Protein AF-A0A7X7L8V8-F1 (afdb_monomer_lite)

Sequence (758 aa):
MNVRTVVTITALCLAAGAHAGIYHVAPDGSDDGDGSLSNPFATPGAAYSAAGSNGGHAVVQLLPGVYAQPGGLVIGNPDILIRGSGPEQTFIQGDVIAVDDASLADLDIGGTLSNAACVLLDNVRLSGGFTGAGLLIGQWRDSADAVSVRGLEPPVDGRDAASMAWVTNHVAANALALAGGALSGDLSLAGDPTAAMHAATKGYVDAATNAIAVAGLMKTGGAMTSGYLVLANAPTSGVHAATKGYVDQAVMSQYDAVVGWNYPSLKAAIQAGCTNIIIRPGNYYEDWNTQLYINRPMRIQGSGKQATRVSVRTVGFSQSSGVIINQLNNGYFEVCDLTLTITNACGNSMRGFFEVNAPALLRFTSFAGSCFAANNELWFIKTVDADLPSISVVCDDIDFTMRTASRAGFMVLQNTRPSIYFRNSRVVIDKMGSGQGTDGSLLCCSVKNSDDGYIFADNLVFVVSNHLADYEFAIQVANAGNGRLKSLILNNSIVDLSLANPCSKGVLIQTDVDYINVNNSFIKAATGVVFGVCNGLGYHIPRVVVDGVAFEGGGALDFGGYPRTGCFATVNNCLFGGAITNVGCKMNVSVGADRASVYSAVTNVGSQYFISSSGGAMATGQLVLAQNPTESMQAATKEYVDNATNSVAASYVRREGDVMTGALIVPEVCVSNNWIVGNGNSRQVIAIVNEAAGSVTWTTGVVKTVSHNLAIPNAEYVILITPTANPGGAFWVSGKTPDSFTVSCATPFSFDYLIMKR

pLDDT: mean 76.4, std 16.23, range [29.09, 98.0]

Secondary structure (DSSP, 8-state):
--TTSSTTTSS-SSS-SS---EEEE-TT--TTS-SBTTB-BSSHHHHHHHHHHTTS-EEEEEPSEEEE-TT-EEE--TTEEEE-SSTTTEEEES-EEESSSEEEES-EESS-EEESS-EEEES-EE-SPP-S----------SS-------PPPP-STTSPPPHHHHHHHHHTT---TT--PPPS----SS---STTSPPPHHHHHHHHHHHHHHS--TT-----S-----SS--SSTTSPPPHHHHHHHHHTT-SEEETTTBS-HHHHHHTT-SEEEE-SEEEEEEE-S-EEE-S-EEEE-S-TTTEEEEEEE-S--TT--SEEE--TTEEEEEES-EEEEEE-SSS-EEEEEEE-S-EEEEEEEEEEEEE-SSS-EEEEEE-SS-EEEEEEEEEEEEEEEE-SS-EEEEEEEEEEEEEEEEEEEEEEE-TT--S---EEEEEEEE-S-S--EEEEEEEEEEEES-SS--EEEEEEEESSS-EEEEEEEES-EEE--TT-TT-EEEEEESEEEEEEEES-EEESSEEEEE---TTPPB---EEEEESPEEESSEEEE--S-BPTT-EEEEES-EESSEEE-TT---EEEE-SSSTTTTTSEE---SSS---TT-----S-----SS---STTSPPPHHHHHHHHHHHHTTS--TT-----S----------S------SS------------------TT----EEEEE--TT--EEEEEEESS--SS-EEEE---SS--EEEESS---EEEEEEE-

Structure (mmCIF, N/CA/C/O backbone):
data_AF-A0A7X7L8V8-F1
#
_entry.id   AF-A0A7X7L8V8-F1
#
loop_
_atom_site.group_PDB
_atom_site.id
_atom_site.type_symbol
_atom_site.label_atom_id
_atom_site.label_alt_id
_atom_site.label_comp_id
_atom_site.label_asym_id
_atom_site.label_entity_id
_atom_site.label_seq_id
_atom_site.pdbx_PDB_ins_code
_atom_site.Cartn_x
_atom_site.Cartn_y
_atom_site.Cartn_z
_atom_site.occupancy
_atom_site.B_iso_or_equiv
_atom_site.auth_seq_id
_atom_site.auth_comp_id
_atom_site.auth_asym_id
_atom_site.auth_atom_id
_atom_site.pdbx_PDB_model_num
ATOM 1 N N . MET A 1 1 ? 82.126 6.667 -117.501 1.00 33.72 1 MET A N 1
ATOM 2 C CA . MET A 1 1 ? 83.052 6.128 -118.519 1.00 33.72 1 MET A CA 1
ATOM 3 C C . MET A 1 1 ? 82.459 6.366 -119.894 1.00 33.72 1 MET A C 1
ATOM 5 O O . MET A 1 1 ? 81.243 6.348 -120.031 1.00 33.72 1 MET A O 1
ATOM 9 N N . ASN A 1 2 ? 83.313 6.732 -120.843 1.00 29.78 2 ASN A N 1
ATOM 10 C CA . ASN A 1 2 ? 82.995 7.401 -122.101 1.00 29.78 2 ASN A CA 1
ATOM 11 C C . ASN A 1 2 ? 82.030 6.623 -123.017 1.00 29.78 2 ASN A C 1
ATOM 13 O O . ASN A 1 2 ? 82.393 5.605 -123.587 1.00 29.78 2 ASN A O 1
ATOM 17 N N . VAL A 1 3 ? 80.861 7.210 -123.298 1.00 32.25 3 VAL A N 1
ATOM 18 C CA . VAL A 1 3 ? 79.927 6.826 -124.388 1.00 32.25 3 VAL A CA 1
ATOM 19 C C . VAL A 1 3 ? 80.526 7.117 -125.788 1.00 32.25 3 VAL A C 1
ATOM 21 O O . VAL A 1 3 ? 79.864 6.982 -126.810 1.00 32.25 3 VAL A O 1
ATOM 24 N N . ARG A 1 4 ? 81.801 7.525 -125.863 1.00 38.09 4 ARG A N 1
ATOM 25 C CA . ARG A 1 4 ? 82.480 7.929 -127.103 1.00 38.09 4 ARG A CA 1
ATOM 26 C C . ARG A 1 4 ? 83.148 6.790 -127.880 1.00 38.09 4 ARG A C 1
ATOM 28 O O . ARG A 1 4 ? 83.491 7.025 -129.030 1.00 38.09 4 ARG A O 1
ATOM 35 N N . THR A 1 5 ? 83.317 5.596 -127.312 1.00 39.50 5 THR A N 1
ATOM 36 C CA . THR A 1 5 ? 84.133 4.555 -127.970 1.00 39.50 5 THR A CA 1
ATOM 37 C C . THR A 1 5 ? 83.305 3.580 -128.824 1.00 39.50 5 THR A C 1
ATOM 39 O O . THR A 1 5 ? 83.755 3.167 -129.884 1.00 39.50 5 THR A O 1
ATOM 42 N N . VAL A 1 6 ? 82.050 3.283 -128.455 1.00 42.81 6 VAL A N 1
ATOM 43 C CA . VAL A 1 6 ? 81.260 2.206 -129.104 1.00 42.81 6 VAL A CA 1
ATOM 44 C C . VAL A 1 6 ? 80.398 2.689 -130.288 1.00 42.81 6 VAL A C 1
ATOM 46 O O . VAL A 1 6 ? 80.084 1.915 -131.187 1.00 42.81 6 VAL A O 1
ATOM 49 N N . VAL A 1 7 ? 80.066 3.984 -130.368 1.00 40.47 7 VAL A N 1
ATOM 50 C CA . VAL A 1 7 ? 79.292 4.548 -131.501 1.00 40.47 7 VAL A CA 1
ATOM 51 C C . VAL A 1 7 ? 80.143 4.681 -132.781 1.00 40.47 7 VAL A C 1
ATOM 53 O O . VAL A 1 7 ? 79.605 4.838 -133.875 1.00 40.47 7 VAL A O 1
ATOM 56 N N . THR A 1 8 ? 81.468 4.572 -132.680 1.00 43.28 8 THR A N 1
ATOM 57 C CA . THR A 1 8 ? 82.392 5.008 -133.739 1.00 43.28 8 THR A CA 1
ATOM 58 C C . THR A 1 8 ? 82.792 3.901 -134.723 1.00 43.28 8 THR A C 1
ATOM 60 O O . THR A 1 8 ? 83.192 4.215 -135.837 1.00 43.28 8 THR A O 1
ATOM 63 N N . ILE A 1 9 ? 82.635 2.615 -134.385 1.00 46.50 9 ILE A N 1
ATOM 64 C CA . ILE A 1 9 ? 83.118 1.516 -135.251 1.00 46.50 9 ILE A CA 1
ATOM 65 C C . ILE A 1 9 ? 82.018 0.984 -136.194 1.00 46.50 9 ILE A C 1
ATOM 67 O O . ILE A 1 9 ? 82.305 0.608 -137.327 1.00 46.50 9 ILE A O 1
ATOM 71 N N . THR A 1 10 ? 80.737 1.053 -135.806 1.00 44.22 10 THR A N 1
ATOM 72 C CA . THR A 1 10 ? 79.607 0.725 -136.705 1.00 44.22 10 THR A CA 1
ATOM 73 C C . THR A 1 10 ? 79.250 1.889 -137.652 1.00 44.22 10 THR A C 1
ATOM 75 O O . THR A 1 10 ? 78.598 1.673 -138.670 1.00 44.22 10 THR A O 1
ATOM 78 N N . ALA A 1 11 ? 79.748 3.108 -137.384 1.00 40.28 11 ALA A N 1
ATOM 79 C CA . ALA A 1 11 ? 79.788 4.247 -138.316 1.00 40.28 11 ALA A CA 1
ATOM 80 C C . ALA A 1 11 ? 81.034 4.170 -139.224 1.00 40.28 11 ALA A C 1
ATOM 82 O O . ALA A 1 11 ? 81.814 5.108 -139.375 1.00 40.28 11 ALA A O 1
ATOM 83 N N . LEU A 1 12 ? 81.213 2.988 -139.804 1.00 37.25 12 LEU A N 1
ATOM 84 C CA . LEU A 1 12 ? 82.161 2.666 -140.849 1.00 37.25 12 LEU A CA 1
ATOM 85 C C . LEU A 1 12 ? 81.921 3.579 -142.074 1.00 37.25 12 LEU A C 1
ATOM 87 O O . LEU A 1 12 ? 80.791 3.882 -142.454 1.00 37.25 12 LEU A O 1
ATOM 91 N N . CYS A 1 13 ? 82.995 3.863 -142.804 1.00 42.41 13 CYS A N 1
ATOM 92 C CA . CYS A 1 13 ? 82.963 3.751 -144.265 1.00 42.41 13 CYS A CA 1
ATOM 93 C C . CYS A 1 13 ? 82.367 4.883 -145.136 1.00 42.41 13 CYS A C 1
ATOM 95 O O . CYS A 1 13 ? 82.277 4.668 -146.344 1.00 42.41 13 CYS A O 1
ATOM 97 N N . LEU A 1 14 ? 82.023 6.078 -144.625 1.00 33.84 14 LEU A N 1
ATOM 98 C CA . LEU A 1 14 ? 81.404 7.138 -145.464 1.00 33.84 14 LEU A CA 1
ATOM 99 C C . LEU A 1 14 ? 82.022 8.552 -145.439 1.00 33.84 14 LEU A C 1
ATOM 101 O O . LEU A 1 14 ? 81.482 9.446 -146.086 1.00 33.84 14 LEU A O 1
ATOM 105 N N . ALA A 1 15 ? 83.177 8.778 -144.807 1.00 32.06 15 ALA A N 1
ATOM 106 C CA . ALA A 1 15 ? 83.905 10.045 -144.961 1.00 32.06 15 ALA A CA 1
ATOM 107 C C . ALA A 1 15 ? 85.418 9.805 -145.114 1.00 32.06 15 ALA A C 1
ATOM 109 O O . ALA A 1 15 ? 86.088 9.355 -144.192 1.00 32.06 15 ALA A O 1
ATOM 110 N N . ALA A 1 16 ? 85.912 10.062 -146.328 1.00 29.09 16 ALA A N 1
ATOM 111 C CA . ALA A 1 16 ? 87.273 9.862 -146.835 1.00 29.09 16 ALA A CA 1
ATOM 112 C C . ALA A 1 16 ? 88.392 10.440 -145.932 1.00 29.09 16 ALA A C 1
ATOM 114 O O . ALA A 1 16 ? 88.207 11.481 -145.316 1.00 29.09 16 ALA A O 1
ATOM 115 N N . GLY A 1 17 ? 89.603 9.876 -145.854 1.00 33.00 17 GLY A N 1
ATOM 116 C CA . GLY A 1 17 ? 90.202 8.824 -146.674 1.00 33.00 17 GLY A CA 1
ATOM 117 C C . GLY A 1 17 ? 91.462 8.230 -146.030 1.00 33.00 17 GLY A C 1
ATOM 118 O O . GLY A 1 17 ? 92.566 8.717 -146.242 1.00 33.00 17 GLY A O 1
ATOM 119 N N . ALA A 1 18 ? 91.267 7.151 -145.276 1.00 39.03 18 ALA A N 1
ATOM 120 C CA . ALA A 1 18 ? 92.234 6.094 -144.981 1.00 39.03 18 ALA A CA 1
ATOM 121 C C . ALA A 1 18 ? 91.392 4.901 -144.495 1.00 39.03 18 ALA A C 1
ATOM 123 O O . ALA A 1 18 ? 90.814 4.950 -143.414 1.00 39.03 18 ALA A O 1
ATOM 124 N N . HIS A 1 19 ? 91.167 3.907 -145.355 1.00 44.25 19 HIS A N 1
ATOM 125 C CA . HIS A 1 19 ? 90.240 2.802 -145.093 1.00 44.25 19 HIS A CA 1
ATOM 126 C C . HIS A 1 19 ? 90.678 1.992 -143.854 1.00 44.25 19 HIS A C 1
ATOM 128 O O . HIS A 1 19 ? 91.740 1.377 -143.888 1.00 44.25 19 HIS A O 1
ATOM 134 N N . ALA A 1 20 ? 89.854 1.968 -142.793 1.00 55.47 20 ALA A N 1
ATOM 135 C CA . ALA A 1 20 ? 89.975 1.013 -141.688 1.00 55.47 20 ALA A CA 1
ATOM 136 C C . ALA A 1 20 ? 89.789 -0.399 -142.259 1.00 55.47 20 ALA A C 1
ATOM 138 O O . ALA A 1 20 ? 88.692 -0.765 -142.691 1.00 55.47 20 ALA A O 1
ATOM 139 N N . GLY A 1 21 ? 90.889 -1.141 -142.366 1.00 70.19 21 GLY A N 1
ATOM 140 C CA . GLY A 1 21 ? 90.902 -2.465 -142.974 1.00 70.19 21 GLY A CA 1
ATOM 141 C C . GLY A 1 21 ? 90.038 -3.433 -142.171 1.00 70.19 21 GLY A C 1
ATOM 142 O O . GLY A 1 21 ? 90.193 -3.546 -140.956 1.00 70.19 21 GLY A O 1
ATOM 143 N N . ILE A 1 22 ? 89.122 -4.127 -142.845 1.00 82.81 22 ILE A N 1
ATOM 144 C CA . ILE A 1 22 ? 88.462 -5.299 -142.269 1.00 82.81 22 ILE A CA 1
ATOM 145 C C . ILE A 1 22 ? 89.362 -6.489 -142.562 1.00 82.81 22 ILE A C 1
ATOM 147 O O . ILE A 1 22 ? 89.549 -6.849 -143.727 1.00 82.81 22 ILE A O 1
ATOM 151 N N . TYR A 1 23 ? 89.889 -7.095 -141.505 1.00 88.19 23 TYR A N 1
ATOM 152 C CA . TYR A 1 23 ? 90.674 -8.314 -141.608 1.00 88.19 23 TYR A CA 1
ATOM 153 C C . TYR A 1 23 ? 89.744 -9.501 -141.414 1.00 88.19 23 TYR A C 1
ATOM 155 O O . TYR A 1 23 ? 89.152 -9.672 -140.344 1.00 88.19 23 TYR A O 1
ATOM 163 N N . HIS A 1 24 ? 89.578 -10.283 -142.476 1.00 90.44 24 HIS A N 1
ATOM 164 C CA . HIS A 1 24 ? 88.727 -11.462 -142.452 1.00 90.44 24 HIS A CA 1
ATOM 165 C C . HIS A 1 24 ? 89.531 -12.655 -141.959 1.00 90.44 24 HIS A C 1
ATOM 167 O O . HIS A 1 24 ? 90.663 -12.885 -142.392 1.00 90.44 24 HIS A O 1
ATOM 173 N N . VAL A 1 25 ? 88.914 -13.414 -141.061 1.00 90.94 25 VAL A N 1
ATOM 174 C CA . VAL A 1 25 ? 89.442 -14.682 -140.568 1.00 90.94 25 VAL A CA 1
ATOM 175 C C . VAL A 1 25 ? 88.472 -15.772 -140.986 1.00 90.94 25 VAL A C 1
ATOM 177 O O . VAL A 1 25 ? 87.264 -15.637 -140.770 1.00 90.94 25 VAL A O 1
ATOM 180 N N . ALA A 1 26 ? 89.000 -16.825 -141.602 1.00 90.62 26 ALA A N 1
ATOM 181 C CA . ALA A 1 26 ? 88.230 -17.969 -142.067 1.00 90.62 26 ALA A CA 1
ATOM 182 C C . ALA A 1 26 ? 88.893 -19.273 -141.594 1.00 90.62 26 ALA A C 1
ATOM 184 O O . ALA A 1 26 ? 90.122 -19.343 -141.576 1.00 90.62 26 ALA A O 1
ATOM 185 N N . PRO A 1 27 ? 88.123 -20.322 -141.248 1.00 88.00 27 PRO A N 1
ATOM 186 C CA . PRO A 1 27 ? 88.694 -21.592 -140.792 1.00 88.00 27 PRO A CA 1
ATOM 187 C C . PRO A 1 27 ? 89.628 -22.286 -141.802 1.00 88.00 27 PRO A C 1
ATOM 189 O O . PRO A 1 27 ? 90.462 -23.091 -141.399 1.00 88.00 27 PRO A O 1
ATOM 192 N N . ASP A 1 28 ? 89.483 -22.000 -143.100 1.00 87.56 28 ASP A N 1
ATOM 193 C CA . ASP A 1 28 ? 90.289 -22.520 -144.215 1.00 87.56 28 ASP A CA 1
ATOM 194 C C . ASP A 1 28 ? 91.317 -21.507 -144.764 1.00 87.56 28 ASP A C 1
ATOM 196 O O . ASP A 1 28 ? 91.925 -21.748 -145.809 1.00 87.56 28 ASP A O 1
ATOM 200 N N . GLY A 1 29 ? 91.513 -20.380 -144.069 1.00 87.56 29 GLY A N 1
ATOM 201 C CA . GLY A 1 29 ? 92.485 -19.347 -144.427 1.00 87.56 29 GLY A CA 1
ATOM 202 C C . GLY A 1 29 ? 93.948 -19.756 -144.208 1.00 87.56 29 GLY A C 1
ATOM 203 O O . GLY A 1 29 ? 94.264 -20.880 -143.817 1.00 87.56 29 GLY A O 1
ATOM 204 N N . SER A 1 30 ? 94.860 -18.808 -144.432 1.00 89.50 30 SER A N 1
ATOM 205 C CA . SER A 1 30 ? 96.295 -18.960 -144.157 1.00 89.50 30 SER A CA 1
ATOM 206 C C . SER A 1 30 ? 96.806 -17.761 -143.367 1.00 89.50 30 SER A C 1
ATOM 208 O O . SER A 1 30 ? 96.516 -16.623 -143.726 1.00 89.50 30 SER A O 1
ATOM 210 N N . ASP A 1 31 ? 97.599 -17.986 -142.316 1.00 88.81 31 ASP A N 1
ATOM 211 C CA . ASP A 1 31 ? 98.163 -16.891 -141.509 1.00 88.81 31 ASP A CA 1
ATOM 212 C C . ASP A 1 31 ? 99.234 -16.067 -142.254 1.00 88.81 31 ASP A C 1
ATOM 214 O O . ASP A 1 31 ? 99.533 -14.947 -141.850 1.00 88.81 31 ASP A O 1
ATOM 218 N N . ASP A 1 32 ? 99.734 -16.570 -143.389 1.00 86.38 32 ASP A N 1
ATOM 219 C CA . ASP A 1 32 ? 100.557 -15.809 -144.342 1.00 86.38 32 ASP A CA 1
ATOM 220 C C . ASP A 1 32 ? 99.710 -14.964 -145.325 1.00 86.38 32 ASP A C 1
ATOM 222 O O . ASP A 1 32 ? 100.247 -14.320 -146.231 1.00 86.38 32 ASP A O 1
ATOM 226 N N . GLY A 1 33 ? 98.378 -15.007 -145.199 1.00 81.81 33 GLY A N 1
ATOM 227 C CA . GLY A 1 33 ? 97.434 -14.255 -146.022 1.00 81.81 33 GLY A CA 1
ATOM 228 C C . GLY A 1 33 ? 97.508 -12.741 -145.803 1.00 81.81 33 GLY A C 1
ATOM 229 O O . GLY A 1 33 ? 98.095 -12.251 -144.842 1.00 81.81 33 GLY A O 1
ATOM 230 N N . ASP A 1 34 ? 96.892 -11.971 -146.702 1.00 84.44 34 ASP A N 1
ATOM 231 C CA . ASP A 1 34 ? 96.821 -10.506 -146.572 1.00 84.44 34 ASP A CA 1
ATOM 232 C C . ASP A 1 34 ? 95.585 -10.028 -145.785 1.00 84.44 34 ASP A C 1
ATOM 234 O O . ASP A 1 34 ? 95.421 -8.830 -145.540 1.00 84.44 34 ASP A O 1
ATOM 238 N N . GLY A 1 35 ? 94.719 -10.963 -145.373 1.00 83.12 35 GLY A N 1
ATOM 239 C CA . GLY A 1 35 ? 93.509 -10.709 -144.594 1.00 83.12 35 GLY A CA 1
ATOM 240 C C . GLY A 1 35 ? 92.340 -10.142 -145.404 1.00 83.12 35 GLY A C 1
ATOM 241 O O . GLY A 1 35 ? 91.328 -9.735 -144.823 1.00 83.12 35 GLY A O 1
ATOM 242 N N . SER A 1 36 ? 92.453 -10.120 -146.736 1.00 85.94 36 SER A N 1
ATOM 243 C CA . SER A 1 36 ? 91.339 -9.825 -147.640 1.00 85.94 36 SER A CA 1
ATOM 244 C C . SER A 1 36 ? 90.321 -10.974 -147.673 1.00 85.94 36 SER A C 1
ATOM 246 O O . SER A 1 36 ? 90.633 -12.114 -147.344 1.00 85.94 36 SER A O 1
ATOM 248 N N . LEU A 1 37 ? 89.096 -10.706 -148.141 1.00 83.62 37 LEU A N 1
ATOM 249 C CA . LEU A 1 37 ? 88.064 -11.740 -148.345 1.00 83.62 37 LEU A CA 1
ATOM 250 C C . LEU A 1 37 ? 88.514 -12.884 -149.270 1.00 83.62 37 LEU A C 1
ATOM 252 O O . LEU A 1 37 ? 88.019 -13.998 -149.144 1.00 83.62 37 LEU A O 1
ATOM 256 N N . SER A 1 38 ? 89.424 -12.611 -150.208 1.00 85.44 38 SER A N 1
ATOM 257 C CA . SER A 1 38 ? 89.964 -13.608 -151.139 1.00 85.44 38 SER A CA 1
ATOM 258 C C . SER A 1 38 ? 91.149 -14.401 -150.584 1.00 85.44 38 SER A C 1
ATOM 260 O O . SER A 1 38 ? 91.468 -15.448 -151.140 1.00 85.44 38 SER A O 1
ATOM 262 N N . ASN A 1 39 ? 91.812 -13.905 -149.535 1.00 87.88 39 ASN A N 1
ATOM 263 C CA . ASN A 1 39 ? 92.968 -14.544 -148.905 1.00 87.88 39 ASN A CA 1
ATOM 264 C C . ASN A 1 39 ? 92.984 -14.259 -147.381 1.00 87.88 39 ASN A C 1
ATOM 266 O O . ASN A 1 39 ? 93.837 -13.503 -146.900 1.00 87.88 39 ASN A O 1
ATOM 270 N N . PRO A 1 40 ? 91.994 -14.792 -146.632 1.00 90.62 40 PRO A N 1
ATOM 271 C CA . PRO A 1 40 ? 91.796 -14.487 -145.216 1.00 90.62 40 PRO A CA 1
ATOM 272 C C . PRO A 1 40 ? 92.855 -15.146 -144.321 1.00 90.62 40 PRO A C 1
ATOM 274 O O . PRO A 1 40 ? 93.451 -16.163 -144.683 1.00 90.62 40 PRO A O 1
ATOM 277 N N . PHE A 1 41 ? 93.033 -14.596 -143.116 1.00 91.69 41 PHE A N 1
ATOM 278 C CA . PHE A 1 41 ? 93.847 -15.220 -142.067 1.00 91.69 41 PHE A CA 1
ATOM 279 C C . PHE A 1 41 ? 93.188 -16.503 -141.538 1.00 91.69 41 PHE A C 1
ATOM 281 O O . PHE A 1 41 ? 91.962 -16.634 -141.589 1.00 91.69 41 PHE A O 1
ATOM 288 N N . ALA A 1 42 ? 93.981 -17.430 -140.991 1.00 90.00 42 ALA A N 1
ATOM 289 C CA . ALA A 1 42 ? 93.473 -18.667 -140.394 1.00 90.00 42 ALA A CA 1
ATOM 290 C C . ALA A 1 42 ? 93.091 -18.486 -138.913 1.00 90.00 42 ALA A C 1
ATOM 292 O O . ALA A 1 42 ? 92.116 -19.076 -138.444 1.00 90.00 42 ALA A O 1
ATOM 293 N N . THR A 1 43 ? 93.836 -17.662 -138.162 1.00 91.12 43 THR A N 1
ATOM 294 C CA . THR A 1 43 ? 93.643 -17.483 -136.714 1.00 91.12 43 THR A CA 1
ATOM 295 C C . THR A 1 43 ? 93.219 -16.060 -136.317 1.00 91.12 43 THR A C 1
ATOM 297 O O . THR A 1 43 ? 93.711 -15.072 -136.874 1.00 91.12 43 THR A O 1
ATOM 300 N N . PRO A 1 44 ? 92.341 -15.915 -135.298 1.00 90.38 44 PRO A N 1
ATOM 301 C CA . PRO A 1 44 ? 91.976 -14.609 -134.749 1.00 90.38 44 PRO A CA 1
ATOM 302 C C . PRO A 1 44 ? 93.192 -13.801 -134.276 1.00 90.38 44 PRO A C 1
ATOM 304 O O . PRO A 1 44 ? 93.238 -12.587 -134.463 1.00 90.38 44 PRO A O 1
ATOM 307 N N . GLY A 1 45 ? 94.191 -14.462 -133.678 1.00 89.06 45 GLY A N 1
ATOM 308 C CA . GLY A 1 45 ? 95.387 -13.793 -133.160 1.00 89.06 45 GLY A CA 1
ATOM 309 C C . GLY A 1 45 ? 96.300 -13.211 -134.243 1.00 89.06 45 GLY A C 1
ATOM 310 O O . GLY A 1 45 ? 96.824 -12.108 -134.055 1.00 89.06 45 GLY A O 1
ATOM 311 N N . ALA A 1 46 ? 96.469 -13.899 -135.380 1.00 88.19 46 ALA A N 1
ATOM 312 C CA . ALA A 1 46 ? 97.234 -13.372 -136.513 1.00 88.19 46 ALA A CA 1
ATOM 313 C C . ALA A 1 46 ? 96.554 -12.123 -137.095 1.00 88.19 46 ALA A C 1
ATOM 315 O O . ALA A 1 46 ? 97.196 -11.083 -137.258 1.00 88.19 46 ALA A O 1
ATOM 316 N N . ALA A 1 47 ? 95.232 -12.179 -137.282 1.00 89.50 47 ALA A N 1
ATOM 317 C CA . ALA A 1 47 ? 94.446 -11.044 -137.757 1.00 89.50 47 ALA A CA 1
ATOM 318 C C . ALA A 1 47 ? 94.454 -9.853 -136.787 1.00 89.50 47 ALA A C 1
ATOM 320 O O . ALA A 1 47 ? 94.603 -8.711 -137.221 1.00 89.50 47 ALA A O 1
ATOM 321 N N . TYR A 1 48 ? 94.356 -10.099 -135.476 1.00 89.44 48 TYR A N 1
ATOM 322 C CA . TYR A 1 48 ? 94.450 -9.052 -134.453 1.00 89.44 48 TYR A CA 1
ATOM 323 C C . TYR A 1 48 ? 95.836 -8.382 -134.441 1.00 89.44 48 TYR A C 1
ATOM 325 O O . TYR A 1 48 ? 95.943 -7.160 -134.318 1.00 89.44 48 TYR A O 1
ATOM 333 N N . SER A 1 49 ? 96.904 -9.157 -134.653 1.00 88.38 49 SER A N 1
ATOM 334 C CA . SER A 1 49 ? 98.279 -8.639 -134.745 1.00 88.38 49 SER A CA 1
ATOM 335 C C . SER A 1 49 ? 98.510 -7.813 -136.020 1.00 88.38 49 SER A C 1
ATOM 337 O O . SER A 1 49 ? 99.137 -6.748 -135.975 1.00 88.38 49 SER A O 1
ATOM 339 N N . ALA A 1 50 ? 97.960 -8.258 -137.154 1.00 84.31 50 ALA A N 1
ATOM 340 C CA . ALA A 1 50 ? 97.988 -7.515 -138.414 1.00 84.31 50 ALA A CA 1
ATOM 341 C C . ALA A 1 50 ? 97.194 -6.199 -138.316 1.00 84.31 50 ALA A C 1
ATOM 343 O O . ALA A 1 50 ? 97.692 -5.147 -138.721 1.00 84.31 50 ALA A O 1
ATOM 344 N N . ALA A 1 51 ? 96.012 -6.233 -137.689 1.00 84.00 51 ALA A N 1
ATOM 345 C CA . ALA A 1 51 ? 95.193 -5.060 -137.390 1.00 84.00 51 ALA A CA 1
ATOM 346 C C . ALA A 1 51 ? 95.935 -4.025 -136.526 1.00 84.00 51 ALA A C 1
ATOM 348 O O . ALA A 1 51 ? 95.917 -2.829 -136.828 1.00 84.00 51 ALA A O 1
ATOM 349 N N . GLY A 1 52 ? 96.652 -4.481 -135.494 1.00 80.75 52 GLY A N 1
ATOM 350 C CA . GLY A 1 52 ? 97.486 -3.614 -134.658 1.00 80.75 52 GLY A CA 1
ATOM 351 C C . GLY A 1 52 ? 98.632 -2.937 -135.420 1.00 80.75 52 GLY A C 1
ATOM 352 O O . GLY A 1 52 ? 98.968 -1.790 -135.130 1.00 80.75 52 GLY A O 1
ATOM 353 N N . SER A 1 53 ? 99.191 -3.599 -136.437 1.00 77.31 53 SER A N 1
ATOM 354 C CA . SER A 1 53 ? 100.309 -3.071 -137.234 1.00 77.31 53 SER A CA 1
ATOM 355 C C . SER A 1 53 ? 99.885 -2.026 -138.281 1.00 77.31 53 SER A C 1
ATOM 357 O O . SER A 1 53 ? 100.737 -1.302 -138.794 1.00 77.31 53 SER A O 1
ATOM 359 N N . ASN A 1 54 ? 98.582 -1.905 -138.575 1.00 67.69 54 ASN A N 1
ATOM 360 C CA . ASN A 1 54 ? 98.025 -1.006 -139.593 1.00 67.69 54 ASN A CA 1
ATOM 361 C C . ASN A 1 54 ? 97.205 0.152 -138.984 1.00 67.69 54 ASN A C 1
ATOM 363 O O . ASN A 1 54 ? 96.110 0.476 -139.439 1.00 67.69 54 ASN A O 1
ATOM 367 N N . GLY A 1 55 ? 97.723 0.767 -137.915 1.00 67.62 55 GLY A N 1
ATOM 368 C CA . GLY A 1 55 ? 97.153 1.985 -137.325 1.00 67.62 55 GLY A CA 1
ATOM 369 C C . GLY A 1 55 ? 96.084 1.786 -136.241 1.00 67.62 55 GLY A C 1
ATOM 370 O O . GLY A 1 55 ? 95.560 2.782 -135.755 1.00 67.62 55 GLY A O 1
ATOM 371 N N . GLY A 1 56 ? 95.771 0.548 -135.834 1.00 69.12 56 GLY A N 1
ATOM 372 C CA . GLY A 1 56 ? 95.005 0.244 -134.611 1.00 69.12 56 GLY A CA 1
ATOM 373 C C . GLY A 1 56 ? 93.485 0.449 -134.666 1.00 69.12 56 GLY A C 1
ATOM 374 O O . GLY A 1 56 ? 92.803 0.024 -133.742 1.00 69.12 56 GLY A O 1
ATOM 375 N N . HIS A 1 57 ? 92.948 1.029 -135.741 1.00 77.12 57 HIS A N 1
ATOM 376 C CA . HIS A 1 57 ? 91.506 1.169 -135.972 1.00 77.12 57 HIS A CA 1
ATOM 377 C C . HIS A 1 57 ? 91.041 0.150 -137.015 1.00 77.12 57 HIS A C 1
ATOM 379 O O . HIS A 1 57 ? 91.094 0.410 -138.219 1.00 77.12 57 HIS A O 1
ATOM 385 N N . ALA A 1 58 ? 90.607 -1.025 -136.564 1.00 80.94 58 ALA A N 1
ATOM 386 C CA . ALA A 1 58 ? 90.225 -2.118 -137.452 1.00 80.94 58 ALA A CA 1
ATOM 387 C C . ALA A 1 58 ? 89.156 -3.021 -136.827 1.00 80.94 58 ALA A C 1
ATOM 389 O O . ALA A 1 58 ? 88.982 -3.073 -135.608 1.00 80.94 58 ALA A O 1
ATOM 390 N N . VAL A 1 59 ? 88.459 -3.763 -137.687 1.00 84.31 59 VAL A N 1
ATOM 391 C CA . VAL A 1 59 ? 87.550 -4.836 -137.276 1.00 84.31 59 VAL A CA 1
ATOM 392 C C . VAL A 1 59 ? 88.171 -6.159 -137.688 1.00 84.31 59 VAL A C 1
ATOM 394 O O . VAL A 1 59 ? 88.469 -6.374 -138.866 1.00 84.31 59 VAL A O 1
ATOM 397 N N . VAL A 1 60 ? 88.347 -7.045 -136.712 1.00 89.31 60 VAL A N 1
ATOM 398 C CA . VAL A 1 60 ? 88.671 -8.448 -136.965 1.00 89.31 60 VAL A CA 1
ATOM 399 C C . VAL A 1 60 ? 87.344 -9.181 -137.086 1.00 89.31 60 VAL A C 1
ATOM 401 O O . VAL A 1 60 ? 86.670 -9.430 -136.082 1.00 89.31 60 VAL A O 1
ATOM 404 N N . GLN A 1 61 ? 86.945 -9.462 -138.327 1.00 89.75 61 GLN A N 1
ATOM 405 C CA . GLN A 1 61 ? 85.685 -10.133 -138.618 1.00 89.75 61 GLN A CA 1
ATOM 406 C C . GLN A 1 61 ? 85.928 -11.634 -138.730 1.00 89.75 61 GLN A C 1
ATOM 408 O O . GLN A 1 61 ? 86.526 -12.124 -139.691 1.00 89.75 61 GLN A O 1
ATOM 413 N N . LEU A 1 62 ? 85.414 -12.359 -137.744 1.00 91.81 62 LEU A N 1
ATOM 414 C CA . LEU A 1 62 ? 85.399 -13.811 -137.742 1.00 91.81 62 LEU A CA 1
ATOM 415 C C . LEU A 1 62 ? 84.175 -14.277 -138.534 1.00 91.81 62 LEU A C 1
ATOM 417 O O . LEU A 1 62 ? 83.029 -13.972 -138.179 1.00 91.81 62 LEU A O 1
ATOM 421 N N . LEU A 1 63 ? 84.412 -15.004 -139.624 1.00 90.00 63 LEU A N 1
ATOM 422 C CA . LEU A 1 63 ? 83.347 -15.689 -140.355 1.00 90.00 63 LEU A CA 1
ATOM 423 C C . LEU A 1 63 ? 82.753 -16.827 -139.492 1.00 90.00 63 LEU A C 1
ATOM 425 O O . LEU A 1 63 ? 83.319 -17.178 -138.451 1.00 90.00 63 LEU A O 1
ATOM 429 N N . PRO A 1 64 ? 81.602 -17.411 -139.851 1.00 91.62 64 PRO A N 1
ATOM 430 C CA . PRO A 1 64 ? 81.067 -18.557 -139.119 1.00 91.62 64 PRO A CA 1
ATOM 431 C C . PRO A 1 64 ? 82.061 -19.726 -139.103 1.00 91.62 64 PRO A C 1
ATOM 433 O O . PRO A 1 64 ? 82.607 -20.096 -140.143 1.00 91.62 64 PRO A O 1
ATOM 436 N N . GLY A 1 65 ? 82.305 -20.306 -137.929 1.00 88.38 65 GLY A N 1
ATOM 437 C CA . GLY A 1 65 ? 83.291 -21.370 -137.766 1.00 88.38 65 GLY A CA 1
ATOM 438 C C . GLY A 1 65 ? 83.858 -21.492 -136.356 1.00 88.38 65 GLY A C 1
ATOM 439 O O . GLY A 1 65 ? 83.602 -20.667 -135.474 1.00 88.38 65 GLY A O 1
ATOM 440 N N . VAL A 1 66 ? 84.645 -22.551 -136.165 1.00 89.25 66 VAL A N 1
ATOM 441 C CA . VAL A 1 66 ? 85.401 -22.810 -134.937 1.00 89.25 66 VAL A CA 1
ATOM 442 C C . VAL A 1 66 ? 86.844 -22.384 -135.154 1.00 89.25 66 VAL A C 1
ATOM 444 O O . VAL A 1 66 ? 87.520 -22.899 -136.042 1.00 89.25 66 VAL A O 1
ATOM 447 N N . TYR A 1 67 ? 87.314 -21.469 -134.316 1.00 90.38 67 TYR A N 1
ATOM 448 C CA . TYR A 1 67 ? 88.661 -20.927 -134.374 1.00 90.38 67 TYR A CA 1
ATOM 449 C C . TYR A 1 67 ? 89.485 -21.492 -133.227 1.00 90.38 67 TYR A C 1
ATOM 451 O O . TYR A 1 67 ? 89.305 -21.109 -132.069 1.00 90.38 67 TYR A O 1
ATOM 459 N N . ALA A 1 68 ? 90.395 -22.408 -133.552 1.00 85.94 68 ALA A N 1
ATOM 460 C CA . ALA A 1 68 ? 91.394 -22.874 -132.605 1.00 85.94 68 ALA A CA 1
ATOM 461 C C . ALA A 1 68 ? 92.463 -21.787 -132.448 1.00 85.94 68 ALA A C 1
ATOM 463 O O . ALA A 1 68 ? 93.158 -21.464 -133.409 1.00 85.94 68 ALA A O 1
ATOM 464 N N . GLN A 1 69 ? 92.590 -21.227 -131.243 1.00 85.75 69 GLN A N 1
ATOM 465 C CA . GLN A 1 69 ? 93.590 -20.207 -130.927 1.00 85.75 69 GLN A CA 1
ATOM 466 C C . GLN A 1 69 ? 94.644 -20.800 -129.975 1.00 85.75 69 GLN A C 1
ATOM 468 O O . GLN A 1 69 ? 94.422 -20.852 -128.760 1.00 85.75 69 GLN A O 1
ATOM 473 N N . PRO A 1 70 ? 95.801 -21.258 -130.487 1.00 77.75 70 PRO A N 1
ATOM 474 C CA . PRO A 1 70 ? 96.869 -21.786 -129.647 1.00 77.75 70 PRO A CA 1
ATOM 475 C C . PRO A 1 70 ? 97.451 -20.673 -128.764 1.00 77.75 70 PRO A C 1
ATOM 477 O O . PRO A 1 70 ? 97.801 -19.607 -129.263 1.00 77.75 70 PRO A O 1
ATOM 480 N N . GLY A 1 71 ? 97.571 -20.916 -127.455 1.00 76.69 71 GLY A N 1
ATOM 481 C CA . GLY A 1 71 ? 98.177 -19.967 -126.506 1.00 76.69 71 GLY A CA 1
ATOM 482 C C . GLY A 1 71 ? 97.249 -18.872 -125.958 1.00 76.69 71 GLY A C 1
ATOM 483 O O . GLY A 1 71 ? 97.721 -18.025 -125.205 1.00 76.69 71 GLY A O 1
ATOM 484 N N . GLY A 1 72 ? 95.951 -18.915 -126.283 1.00 81.50 72 GLY A N 1
ATOM 485 C CA . GLY A 1 72 ? 94.962 -17.922 -125.852 1.00 81.50 72 GLY A CA 1
ATOM 486 C C . GLY A 1 72 ? 94.948 -16.665 -126.729 1.00 81.50 72 GLY A C 1
ATOM 487 O O . GLY A 1 72 ? 95.932 -16.310 -127.379 1.00 81.50 72 GLY A O 1
ATOM 488 N N . LEU A 1 73 ? 93.799 -15.997 -126.780 1.00 88.56 73 LEU A N 1
ATOM 489 C CA . LEU A 1 73 ? 93.623 -14.727 -127.476 1.00 88.56 73 LEU A CA 1
ATOM 490 C C . LEU A 1 73 ? 93.843 -13.585 -126.484 1.00 88.56 73 LEU A C 1
ATOM 492 O O . LEU A 1 73 ? 92.987 -13.309 -125.643 1.00 88.56 73 LEU A O 1
ATOM 496 N N . VAL A 1 74 ? 94.996 -12.929 -126.577 1.00 88.81 74 VAL A N 1
ATOM 497 C CA . VAL A 1 74 ? 95.323 -11.774 -125.736 1.00 88.81 74 VAL A CA 1
ATOM 498 C C . VAL A 1 74 ? 94.901 -10.495 -126.448 1.00 88.81 74 VAL A C 1
ATOM 500 O O . VAL A 1 74 ? 95.344 -10.225 -127.563 1.00 88.81 74 VAL A O 1
ATOM 503 N N . ILE A 1 75 ? 94.062 -9.703 -125.789 1.00 86.62 75 ILE A N 1
ATOM 504 C CA . ILE A 1 75 ? 93.515 -8.448 -126.311 1.00 86.62 75 ILE A CA 1
ATOM 505 C C . ILE A 1 75 ? 93.716 -7.324 -125.300 1.00 86.62 75 ILE A C 1
ATOM 507 O O . ILE A 1 75 ? 93.752 -7.550 -124.091 1.00 86.62 75 ILE A O 1
ATOM 511 N N . GLY A 1 76 ? 93.845 -6.100 -125.795 1.00 81.62 76 GLY A N 1
ATOM 512 C CA . GLY A 1 76 ? 94.100 -4.936 -124.941 1.00 81.62 76 GLY A CA 1
ATOM 513 C C . GLY A 1 76 ? 94.182 -3.616 -125.694 1.00 81.62 76 GLY A C 1
ATOM 514 O O . GLY A 1 76 ? 94.787 -2.674 -125.202 1.00 81.62 76 GLY A O 1
ATOM 515 N N . ASN A 1 77 ? 93.645 -3.553 -126.915 1.00 80.25 77 ASN A N 1
ATOM 516 C CA . ASN A 1 77 ? 93.495 -2.298 -127.635 1.00 80.25 77 ASN A CA 1
ATOM 517 C C . ASN A 1 77 ? 91.993 -1.993 -127.752 1.00 80.25 77 ASN A C 1
ATOM 519 O O . ASN A 1 77 ? 91.288 -2.757 -128.417 1.00 80.25 77 ASN A O 1
ATOM 523 N N . PRO A 1 78 ? 91.497 -0.899 -127.151 1.00 76.12 78 PRO A N 1
ATOM 524 C CA . PRO A 1 78 ? 90.077 -0.559 -127.181 1.00 76.12 78 PRO A CA 1
ATOM 525 C C . PRO A 1 78 ? 89.574 -0.149 -128.574 1.00 76.12 78 PRO A C 1
ATOM 527 O O . PRO A 1 78 ? 88.365 -0.163 -128.803 1.00 76.12 78 PRO A O 1
ATOM 530 N N . ASP A 1 79 ? 90.474 0.205 -129.497 1.00 78.06 79 ASP A N 1
ATOM 531 C CA . ASP A 1 79 ? 90.140 0.641 -130.857 1.00 78.06 79 ASP A CA 1
ATOM 532 C C . ASP A 1 79 ? 90.007 -0.521 -131.865 1.00 78.06 79 ASP A C 1
ATOM 534 O O . ASP A 1 79 ? 89.608 -0.300 -133.014 1.00 78.06 79 ASP A O 1
ATOM 538 N N . ILE A 1 80 ? 90.292 -1.761 -131.440 1.00 83.56 80 ILE A N 1
ATOM 539 C CA . ILE A 1 80 ? 90.095 -2.975 -132.241 1.00 83.56 80 ILE A CA 1
ATOM 540 C C . ILE A 1 80 ? 88.878 -3.733 -131.711 1.00 83.56 80 ILE A C 1
ATOM 542 O O . ILE A 1 80 ? 88.858 -4.187 -130.568 1.00 83.56 80 ILE A O 1
ATOM 546 N N . LEU A 1 81 ? 87.876 -3.927 -132.570 1.00 84.56 81 LEU A N 1
ATOM 547 C CA . LEU A 1 81 ? 86.731 -4.783 -132.269 1.00 84.56 81 LEU A CA 1
ATOM 548 C C . LEU A 1 81 ? 86.961 -6.178 -132.849 1.00 84.56 81 LEU A C 1
ATOM 550 O O . LEU A 1 81 ? 87.130 -6.333 -134.062 1.00 84.56 81 LEU A O 1
ATOM 554 N N . ILE A 1 82 ? 86.889 -7.194 -131.991 1.00 88.81 82 ILE A N 1
ATOM 555 C CA . ILE A 1 82 ? 86.727 -8.580 -132.433 1.00 88.81 82 ILE A CA 1
ATOM 556 C C . ILE A 1 82 ? 85.237 -8.890 -132.441 1.00 88.81 82 ILE A C 1
ATOM 558 O O . ILE A 1 82 ? 84.569 -8.815 -131.405 1.00 88.81 82 ILE A O 1
ATOM 562 N N . ARG A 1 83 ? 84.723 -9.225 -133.624 1.00 86.94 83 ARG A N 1
ATOM 563 C CA . ARG A 1 83 ? 83.308 -9.518 -133.835 1.00 86.94 83 ARG A CA 1
ATOM 564 C C . ARG A 1 83 ? 83.140 -10.848 -134.560 1.00 86.94 83 ARG A C 1
ATOM 566 O O . ARG A 1 83 ? 83.793 -11.099 -135.574 1.00 86.94 83 ARG A O 1
ATOM 573 N N . GLY A 1 84 ? 82.234 -11.674 -134.047 1.00 84.94 84 GLY A N 1
ATOM 574 C CA . GLY A 1 84 ? 81.742 -12.862 -134.736 1.00 84.94 84 GLY A CA 1
ATOM 575 C C . GLY A 1 84 ? 80.482 -12.600 -135.558 1.00 84.94 84 GLY A C 1
ATOM 576 O O . GLY A 1 84 ? 79.989 -11.480 -135.659 1.00 84.94 84 GLY A O 1
ATOM 577 N N . SER A 1 85 ? 79.953 -13.648 -136.179 1.00 80.62 85 SER A N 1
ATOM 578 C CA . SER A 1 85 ? 78.669 -13.585 -136.894 1.00 80.62 85 SER A CA 1
ATOM 579 C C . SER A 1 85 ? 77.457 -13.800 -135.965 1.00 80.62 85 SER A C 1
ATOM 581 O O . SER A 1 85 ? 76.319 -13.764 -136.428 1.00 80.62 85 SER A O 1
ATOM 583 N N . GLY A 1 86 ? 77.692 -14.008 -134.662 1.00 78.56 86 GLY A N 1
ATOM 584 C CA . GLY A 1 86 ? 76.688 -14.266 -133.630 1.00 78.56 86 GLY A CA 1
ATOM 585 C C . GLY A 1 86 ? 77.157 -15.315 -132.605 1.00 78.56 86 GLY A C 1
ATOM 586 O O . GLY A 1 86 ? 78.008 -16.156 -132.931 1.00 78.56 86 GLY A O 1
ATOM 587 N N . PRO A 1 87 ? 76.578 -15.328 -131.385 1.00 71.50 87 PRO A N 1
ATOM 588 C CA . PRO A 1 87 ? 76.759 -16.427 -130.436 1.00 71.50 87 PRO A CA 1
ATOM 589 C C . PRO A 1 87 ? 76.412 -17.770 -131.091 1.00 71.50 87 PRO A C 1
ATOM 591 O O . PRO A 1 87 ? 75.468 -17.843 -131.874 1.00 71.50 87 PRO A O 1
ATOM 594 N N . GLU A 1 88 ? 77.169 -18.826 -130.788 1.00 77.12 88 GLU A N 1
ATOM 595 C CA . GLU A 1 88 ? 77.045 -20.183 -131.366 1.00 77.12 88 GLU A CA 1
ATOM 596 C C . GLU A 1 88 ? 77.429 -20.332 -132.858 1.00 77.12 88 GLU A C 1
ATOM 598 O O . GLU A 1 88 ? 77.679 -21.452 -133.301 1.00 77.12 88 GLU A O 1
ATOM 603 N N . GLN A 1 89 ? 77.531 -19.247 -133.638 1.00 84.88 89 GLN A N 1
ATOM 604 C CA . GLN A 1 89 ? 77.995 -19.295 -135.039 1.00 84.88 89 GLN A CA 1
ATOM 605 C C . GLN A 1 89 ? 79.505 -19.094 -135.176 1.00 84.88 89 GLN A C 1
ATOM 607 O O . GLN A 1 89 ? 80.151 -19.711 -136.025 1.00 84.88 89 GLN A O 1
ATOM 612 N N . THR A 1 90 ? 80.063 -18.216 -134.347 1.00 88.00 90 THR A N 1
ATOM 613 C CA . THR A 1 90 ? 81.499 -17.976 -134.244 1.00 88.00 90 THR A CA 1
ATOM 614 C C . THR A 1 90 ? 81.954 -18.425 -132.867 1.00 88.00 90 THR A C 1
ATOM 616 O O . THR A 1 90 ? 81.564 -17.839 -131.855 1.00 88.00 90 THR A O 1
ATOM 619 N N . PHE A 1 91 ? 82.794 -19.454 -132.840 1.00 88.19 91 PHE A N 1
ATOM 620 C CA . PHE A 1 91 ? 83.272 -20.049 -131.601 1.00 88.19 91 PHE A CA 1
ATOM 621 C C . PHE A 1 91 ? 84.790 -19.956 -131.517 1.00 88.19 91 PHE A C 1
ATOM 623 O O . PHE A 1 91 ? 85.502 -20.520 -132.350 1.00 88.19 91 PHE A O 1
ATOM 630 N N . ILE A 1 92 ? 85.290 -19.251 -130.503 1.00 89.19 92 ILE A N 1
ATOM 631 C CA . ILE A 1 92 ? 86.722 -19.209 -130.209 1.00 89.19 92 ILE A CA 1
ATOM 632 C C . ILE A 1 92 ? 87.019 -20.325 -129.213 1.00 89.19 92 ILE A C 1
ATOM 634 O O . ILE A 1 92 ? 86.613 -20.281 -128.049 1.00 89.19 92 ILE A O 1
ATOM 638 N N . GLN A 1 93 ? 87.740 -21.339 -129.686 1.00 87.44 93 GLN A N 1
ATOM 639 C CA . GLN A 1 93 ? 88.178 -22.465 -128.877 1.00 87.44 93 GLN A CA 1
ATOM 640 C C . GLN A 1 93 ? 89.552 -22.150 -128.272 1.00 87.44 93 GLN A C 1
ATOM 642 O O . GLN A 1 93 ? 90.596 -22.556 -128.788 1.00 87.44 93 GLN A O 1
ATOM 647 N N . GLY A 1 94 ? 89.528 -21.382 -127.183 1.00 82.12 94 GLY A N 1
ATOM 648 C CA . GLY A 1 94 ? 90.691 -20.955 -126.409 1.00 82.12 94 GLY A CA 1
ATOM 649 C C . GLY A 1 94 ? 90.302 -19.928 -125.343 1.00 82.12 94 GLY A C 1
ATOM 650 O O . GLY A 1 94 ? 89.191 -19.397 -125.364 1.00 82.12 94 GLY A O 1
ATOM 651 N N . ASP A 1 95 ? 91.210 -19.655 -124.408 1.00 85.50 95 ASP A N 1
ATOM 652 C CA . ASP A 1 95 ? 91.007 -18.603 -123.409 1.00 85.50 95 ASP A CA 1
ATOM 653 C C . ASP A 1 95 ? 91.090 -17.221 -124.060 1.00 85.50 95 ASP A C 1
ATOM 655 O O . ASP A 1 95 ? 91.902 -16.995 -124.962 1.00 85.50 95 ASP A O 1
ATOM 659 N N . VAL A 1 96 ? 90.278 -16.285 -123.572 1.00 84.88 96 VAL A N 1
ATOM 660 C CA . VAL A 1 96 ? 90.360 -14.872 -123.950 1.00 84.88 96 VAL A CA 1
ATOM 661 C C . VAL A 1 96 ? 90.847 -14.094 -122.738 1.00 84.88 96 VAL A C 1
ATOM 663 O O . VAL A 1 96 ? 90.252 -14.139 -121.658 1.00 84.88 96 VAL A O 1
ATOM 666 N N . ILE A 1 97 ? 91.962 -13.395 -122.911 1.00 85.25 97 ILE A N 1
ATOM 667 C CA . ILE A 1 97 ? 92.642 -12.674 -121.840 1.00 85.25 97 ILE A CA 1
ATOM 668 C C . ILE A 1 97 ? 92.638 -11.197 -122.206 1.00 85.25 97 ILE A C 1
ATOM 670 O O . ILE A 1 97 ? 93.342 -10.771 -123.123 1.00 85.25 97 ILE A O 1
ATOM 674 N N . ALA A 1 98 ? 91.846 -10.415 -121.481 1.00 82.38 98 ALA A N 1
ATOM 675 C CA . ALA A 1 98 ? 91.848 -8.966 -121.605 1.00 82.38 98 ALA A CA 1
ATOM 676 C C . ALA A 1 98 ? 92.882 -8.378 -120.642 1.00 82.38 98 ALA A C 1
ATOM 678 O O . ALA A 1 98 ? 92.677 -8.368 -119.424 1.00 82.38 98 ALA A O 1
ATOM 679 N N . VAL A 1 99 ? 94.007 -7.920 -121.184 1.00 81.25 99 VAL A N 1
ATOM 680 C CA . VAL A 1 99 ? 95.090 -7.315 -120.391 1.00 81.25 99 VAL A CA 1
ATOM 681 C C . VAL A 1 99 ? 94.895 -5.812 -120.167 1.00 81.25 99 VAL A C 1
ATOM 683 O O . VAL A 1 99 ? 95.463 -5.274 -119.222 1.00 81.25 99 VAL A O 1
ATOM 686 N N . ASP A 1 100 ? 94.071 -5.163 -120.989 1.00 79.75 100 ASP A N 1
ATOM 687 C CA . ASP A 1 100 ? 93.621 -3.771 -120.857 1.00 79.75 100 ASP A CA 1
ATOM 688 C C . ASP A 1 100 ? 92.184 -3.645 -121.416 1.00 79.75 100 ASP A C 1
ATOM 690 O O . ASP A 1 100 ? 91.576 -4.666 -121.766 1.00 79.75 100 ASP A O 1
ATOM 694 N N . ASP A 1 101 ? 91.636 -2.429 -121.485 1.00 79.25 101 ASP A N 1
ATOM 695 C CA . ASP A 1 101 ? 90.294 -2.145 -121.998 1.00 79.25 101 ASP A CA 1
ATOM 696 C C . ASP A 1 101 ? 90.053 -2.818 -123.361 1.00 79.25 101 ASP A C 1
ATOM 698 O O . ASP A 1 101 ? 90.747 -2.568 -124.351 1.00 79.25 101 ASP A O 1
ATOM 702 N N . ALA A 1 102 ? 89.039 -3.683 -123.410 1.00 75.25 102 ALA A N 1
ATOM 703 C CA . ALA A 1 102 ? 88.744 -4.518 -124.569 1.00 75.25 102 ALA A CA 1
ATOM 704 C C . ALA A 1 102 ? 87.248 -4.531 -124.897 1.00 75.25 102 ALA A C 1
ATOM 706 O O . ALA A 1 102 ? 86.398 -4.417 -124.010 1.00 75.25 102 ALA A O 1
ATOM 707 N N . SER A 1 103 ? 86.927 -4.708 -126.181 1.00 82.44 103 SER A N 1
ATOM 708 C CA . SER A 1 103 ? 85.549 -4.809 -126.673 1.00 82.44 103 SER A CA 1
ATOM 709 C C . SER A 1 103 ? 85.351 -6.094 -127.468 1.00 82.44 103 SER A C 1
ATOM 711 O O . SER A 1 103 ? 86.078 -6.360 -128.426 1.00 82.44 103 SER A O 1
ATOM 713 N N . LEU A 1 104 ? 84.346 -6.876 -127.080 1.00 84.31 104 LEU A N 1
ATOM 714 C CA . LEU A 1 104 ? 83.963 -8.127 -127.731 1.00 84.31 104 LEU A CA 1
ATOM 715 C C . LEU A 1 104 ? 82.484 -8.083 -128.093 1.00 84.31 104 LEU A C 1
ATOM 717 O O . LEU A 1 104 ? 81.667 -7.618 -127.292 1.00 84.31 104 LEU A O 1
ATOM 721 N N . ALA A 1 105 ? 82.145 -8.598 -129.275 1.00 84.00 105 ALA A N 1
ATOM 722 C CA . ALA A 1 105 ? 80.758 -8.677 -129.707 1.00 84.00 105 ALA A CA 1
ATOM 723 C C . ALA A 1 105 ? 80.428 -9.943 -130.503 1.00 84.00 105 ALA A C 1
ATOM 725 O O . ALA A 1 105 ? 81.261 -10.444 -131.261 1.00 84.00 105 ALA A O 1
ATOM 726 N N . ASP A 1 106 ? 79.183 -10.407 -130.377 1.00 81.44 106 ASP A N 1
ATOM 727 C CA . ASP A 1 106 ? 78.574 -11.423 -131.248 1.00 81.44 106 ASP A CA 1
ATOM 728 C C . ASP A 1 106 ? 79.399 -12.719 -131.383 1.00 81.44 106 ASP A C 1
ATOM 730 O O . ASP A 1 106 ? 79.600 -13.240 -132.483 1.00 81.44 106 ASP A O 1
ATOM 734 N N . LEU A 1 107 ? 79.918 -13.238 -130.268 1.00 85.44 107 LEU A N 1
ATOM 735 C CA . LEU A 1 107 ? 80.779 -14.426 -130.245 1.00 85.44 107 LEU A CA 1
ATOM 736 C C . LEU A 1 107 ? 80.521 -15.308 -129.014 1.00 85.44 107 LEU A C 1
ATOM 738 O O . LEU A 1 107 ? 80.010 -14.841 -127.994 1.00 85.44 107 LEU A O 1
ATOM 742 N N . ASP A 1 108 ? 80.892 -16.587 -129.115 1.00 86.38 108 ASP A N 1
ATOM 743 C CA . ASP A 1 108 ? 80.919 -17.537 -127.995 1.00 86.38 108 ASP A CA 1
ATOM 744 C C . ASP A 1 108 ? 82.370 -17.906 -127.643 1.00 86.38 108 ASP A C 1
ATOM 746 O O . ASP A 1 108 ? 83.186 -18.214 -128.521 1.00 86.38 108 ASP A O 1
ATOM 750 N N . ILE A 1 109 ? 82.689 -17.842 -126.348 1.00 85.69 109 ILE A N 1
ATOM 751 C CA . ILE A 1 109 ? 84.017 -18.122 -125.796 1.00 85.69 109 ILE A CA 1
ATOM 752 C C . ILE A 1 109 ? 83.974 -19.458 -125.062 1.00 85.69 109 ILE A C 1
ATOM 754 O O . ILE A 1 109 ? 83.406 -19.552 -123.971 1.00 85.69 109 ILE A O 1
ATOM 758 N N . GLY A 1 110 ? 84.630 -20.467 -125.642 1.00 77.56 110 GLY A N 1
ATOM 759 C CA . GLY A 1 110 ? 84.730 -21.807 -125.058 1.00 77.56 110 GLY A CA 1
ATOM 760 C C . GLY A 1 110 ? 85.744 -21.946 -123.923 1.00 77.56 110 GLY A C 1
ATOM 761 O O . GLY A 1 110 ? 85.719 -22.945 -123.206 1.00 77.56 110 GLY A O 1
ATOM 762 N N . GLY A 1 111 ? 86.654 -20.981 -123.777 1.00 75.12 111 GLY A N 1
ATOM 763 C CA . GLY A 1 111 ? 87.629 -20.907 -122.688 1.00 75.12 111 GLY A CA 1
ATOM 764 C C . GLY A 1 111 ? 87.226 -19.932 -121.582 1.00 75.12 111 GLY A C 1
ATOM 765 O O . GLY A 1 111 ? 86.112 -19.410 -121.536 1.00 75.12 111 GLY A O 1
ATOM 766 N N . THR A 1 112 ? 88.155 -19.667 -120.672 1.00 78.31 112 THR A N 1
ATOM 767 C CA . THR A 1 112 ? 87.972 -18.680 -119.606 1.00 78.31 112 THR A CA 1
ATOM 768 C C . THR A 1 112 ? 88.082 -17.274 -120.190 1.00 78.31 112 THR A C 1
ATOM 770 O O . THR A 1 112 ? 89.034 -16.974 -120.912 1.00 78.31 112 THR A O 1
ATOM 773 N N . LEU A 1 113 ? 87.144 -16.389 -119.839 1.00 77.38 113 LEU A N 1
ATOM 774 C CA . LEU A 1 113 ? 87.343 -14.948 -119.978 1.00 77.38 113 LEU A CA 1
ATOM 775 C C . LEU A 1 113 ? 87.994 -14.439 -118.691 1.00 77.38 113 LEU A C 1
ATOM 777 O O . LEU A 1 113 ? 87.343 -14.365 -117.648 1.00 77.38 113 LEU A O 1
ATOM 781 N N . SER A 1 114 ? 89.278 -14.103 -118.763 1.00 75.00 114 SER A N 1
ATOM 782 C CA . SER A 1 114 ? 90.001 -13.477 -117.653 1.00 75.00 114 SER A CA 1
ATOM 783 C C . SER A 1 114 ? 90.264 -12.008 -117.967 1.00 75.00 114 SER A C 1
ATOM 785 O O . SER A 1 114 ? 90.511 -11.645 -119.120 1.00 75.00 114 SER A O 1
ATOM 787 N N . ASN A 1 115 ? 90.173 -11.152 -116.949 1.00 64.00 115 ASN A N 1
ATOM 788 C CA . ASN A 1 115 ? 90.397 -9.721 -117.097 1.00 64.00 115 ASN A CA 1
ATOM 789 C C . ASN A 1 115 ? 91.463 -9.216 -116.118 1.00 64.00 115 ASN A C 1
ATOM 791 O O . ASN A 1 115 ? 91.564 -9.680 -114.982 1.00 64.00 115 ASN A O 1
ATOM 795 N N . ALA A 1 116 ? 92.262 -8.262 -116.582 1.00 67.44 116 ALA A N 1
ATOM 796 C CA . ALA A 1 116 ? 93.052 -7.366 -115.743 1.00 67.44 116 ALA A CA 1
ATOM 797 C C . ALA A 1 116 ? 92.491 -5.925 -115.755 1.00 67.44 116 ALA A C 1
ATOM 799 O O . ALA A 1 116 ? 92.891 -5.109 -114.927 1.00 67.44 116 ALA A O 1
ATOM 800 N N . ALA A 1 117 ? 91.542 -5.631 -116.657 1.00 67.31 117 ALA A N 1
ATOM 801 C CA . ALA A 1 117 ? 90.889 -4.334 -116.867 1.00 67.31 117 ALA A CA 1
ATOM 802 C C . ALA A 1 117 ? 89.393 -4.505 -117.217 1.00 67.31 117 ALA A C 1
ATOM 804 O O . ALA A 1 117 ? 88.827 -5.587 -117.028 1.00 67.31 117 ALA A O 1
ATOM 805 N N . CYS A 1 118 ? 88.715 -3.451 -117.688 1.00 69.31 118 CYS A N 1
ATOM 806 C CA . CYS A 1 118 ? 87.300 -3.559 -118.038 1.00 69.31 118 CYS A CA 1
ATOM 807 C C . CYS A 1 118 ? 87.108 -4.169 -119.435 1.00 69.31 118 CYS A C 1
ATOM 809 O O . CYS A 1 118 ? 87.789 -3.827 -120.396 1.00 69.31 118 CYS A O 1
ATOM 811 N N . VAL A 1 119 ? 86.162 -5.101 -119.543 1.00 70.31 119 VAL A N 1
ATOM 812 C CA . VAL A 1 119 ? 85.778 -5.708 -120.819 1.00 70.31 119 VAL A CA 1
ATOM 813 C C . VAL A 1 119 ? 84.342 -5.325 -121.093 1.00 70.31 119 VAL A C 1
ATOM 815 O O . VAL A 1 119 ? 83.461 -5.583 -120.270 1.00 70.31 119 VAL A O 1
ATOM 818 N N . LEU A 1 120 ? 84.106 -4.712 -122.246 1.00 73.19 120 LEU A N 1
ATOM 819 C CA . LEU A 1 120 ? 82.761 -4.456 -122.724 1.00 73.19 120 LEU A CA 1
ATOM 820 C C . LEU A 1 120 ? 82.314 -5.647 -123.570 1.00 73.19 120 LEU A C 1
ATOM 822 O O . LEU A 1 120 ? 82.935 -5.982 -124.578 1.00 73.19 120 LEU A O 1
ATOM 826 N N . LEU A 1 121 ? 81.249 -6.299 -123.117 1.00 74.50 121 LEU A N 1
ATOM 827 C CA . LEU A 1 121 ? 80.652 -7.450 -123.776 1.00 74.50 121 LEU A CA 1
ATOM 828 C C . LEU A 1 121 ? 79.313 -7.024 -124.365 1.00 74.50 121 LEU A C 1
ATOM 830 O O . LEU A 1 121 ? 78.438 -6.571 -123.626 1.00 74.50 121 LEU A O 1
ATOM 834 N N . ASP A 1 122 ? 79.153 -7.191 -125.671 1.00 72.81 122 ASP A N 1
ATOM 835 C CA . ASP A 1 122 ? 77.870 -7.019 -126.346 1.00 72.81 122 ASP A CA 1
ATOM 836 C C . ASP A 1 122 ? 77.453 -8.334 -126.998 1.00 72.81 122 ASP A C 1
ATOM 838 O O . ASP A 1 122 ? 78.147 -8.851 -127.868 1.00 72.81 122 ASP A O 1
ATOM 842 N N . ASN A 1 123 ? 76.338 -8.910 -126.549 1.00 69.00 123 ASN A N 1
ATOM 843 C CA . ASN A 1 123 ? 75.842 -10.182 -127.074 1.00 69.00 123 ASN A CA 1
ATOM 844 C C . ASN A 1 123 ? 76.929 -11.285 -127.115 1.00 69.00 123 ASN A C 1
ATOM 846 O O . ASN A 1 123 ? 77.125 -11.961 -128.122 1.00 69.00 123 ASN A O 1
ATOM 850 N N . VAL A 1 124 ? 77.682 -11.433 -126.019 1.00 75.31 124 VAL A N 1
ATOM 851 C CA . VAL A 1 124 ? 78.733 -12.452 -125.867 1.00 75.31 124 VAL A CA 1
ATOM 852 C C . VAL A 1 124 ? 78.244 -13.547 -124.932 1.00 75.31 124 VAL A C 1
ATOM 854 O O . VAL A 1 124 ? 77.806 -13.266 -123.813 1.00 75.31 124 VAL A O 1
ATOM 857 N N . ARG A 1 125 ? 78.365 -14.807 -125.361 1.00 78.00 125 ARG A N 1
ATOM 858 C CA . ARG A 1 125 ? 78.145 -15.960 -124.484 1.00 78.00 125 ARG A CA 1
ATOM 859 C C . ARG A 1 125 ? 79.469 -16.402 -123.873 1.00 78.00 125 ARG A C 1
ATOM 861 O O . ARG A 1 125 ? 80.474 -16.540 -124.565 1.00 78.00 125 ARG A O 1
ATOM 868 N N . LEU A 1 126 ? 79.447 -16.639 -122.565 1.00 77.69 126 LEU A N 1
ATOM 869 C CA . LEU A 1 126 ? 80.576 -17.177 -121.815 1.00 77.69 126 LEU A CA 1
ATOM 870 C C . LEU A 1 126 ? 80.237 -18.615 -121.430 1.00 77.69 126 LEU A C 1
ATOM 872 O O . LEU A 1 126 ? 79.324 -18.839 -120.632 1.00 77.69 126 LEU A O 1
ATOM 876 N N . SER A 1 127 ? 80.917 -19.581 -122.048 1.00 68.25 127 SER A N 1
ATOM 877 C CA . SER A 1 127 ? 80.694 -21.011 -121.809 1.00 68.25 127 SER A CA 1
ATOM 878 C C . SER A 1 127 ? 81.822 -21.682 -121.002 1.00 68.25 127 SER A C 1
ATOM 880 O O . SER A 1 127 ? 81.639 -22.806 -120.533 1.00 68.25 127 SER A O 1
ATOM 882 N N . GLY A 1 128 ? 82.933 -20.978 -120.737 1.00 63.34 128 GLY A N 1
ATOM 883 C CA . GLY A 1 128 ? 83.987 -21.383 -119.794 1.00 63.34 128 GLY A CA 1
ATOM 884 C C . GLY A 1 128 ? 83.788 -20.877 -118.353 1.00 63.34 128 GLY A C 1
ATOM 885 O O . GLY A 1 128 ? 83.089 -19.896 -118.101 1.00 63.34 128 GLY A O 1
ATOM 886 N N . GLY A 1 129 ? 84.392 -21.565 -117.378 1.00 61.62 129 GLY A N 1
ATOM 887 C CA . GLY A 1 129 ? 84.284 -21.234 -115.951 1.00 61.62 129 GLY A CA 1
ATOM 888 C C . GLY A 1 129 ? 84.991 -19.927 -115.575 1.00 61.62 129 GLY A C 1
ATOM 889 O O . GLY A 1 129 ? 86.080 -19.644 -116.058 1.00 61.62 129 GLY A O 1
ATOM 890 N N . PHE A 1 130 ? 84.392 -19.135 -114.684 1.00 59.78 130 PHE A N 1
ATOM 891 C CA . PHE A 1 130 ? 84.976 -17.876 -114.214 1.00 59.78 130 PHE A CA 1
ATOM 892 C C . PHE A 1 130 ? 86.014 -18.126 -113.113 1.00 59.78 130 PHE A C 1
ATOM 894 O O . PHE A 1 130 ? 85.675 -18.637 -112.045 1.00 59.78 130 PHE A O 1
ATOM 901 N N . THR A 1 131 ? 87.262 -17.708 -113.326 1.00 55.84 131 THR A N 1
ATOM 902 C CA . THR A 1 131 ? 88.291 -17.681 -112.275 1.00 55.84 131 THR A CA 1
ATOM 903 C C . THR A 1 131 ? 88.836 -16.264 -112.109 1.00 55.84 131 THR A C 1
ATOM 905 O O . THR A 1 131 ? 89.621 -15.799 -112.931 1.00 55.84 131 THR A O 1
ATOM 908 N N . GLY A 1 132 ? 88.422 -15.567 -111.045 1.00 51.72 132 GLY A N 1
ATOM 909 C CA . GLY A 1 132 ? 88.962 -14.255 -110.671 1.00 51.72 132 GLY A CA 1
ATOM 910 C C . GLY A 1 132 ? 88.026 -13.451 -109.762 1.00 51.72 132 GLY A C 1
ATOM 911 O O . GLY A 1 132 ? 86.817 -13.448 -109.960 1.00 51.72 132 GLY A O 1
ATOM 912 N N . ALA A 1 133 ? 88.581 -12.747 -108.770 1.00 50.28 133 ALA A N 1
ATOM 913 C CA . ALA A 1 133 ? 87.853 -11.908 -107.803 1.00 50.28 133 ALA A CA 1
ATOM 914 C C . ALA A 1 133 ? 87.386 -10.549 -108.384 1.00 50.28 133 ALA A C 1
ATOM 916 O O . ALA A 1 133 ? 87.303 -9.550 -107.670 1.00 50.28 133 ALA A O 1
ATOM 917 N N . GLY A 1 134 ? 87.127 -10.499 -109.692 1.00 50.75 134 GLY A N 1
ATOM 918 C CA . GLY A 1 134 ? 86.744 -9.290 -110.412 1.00 50.75 134 GLY A CA 1
ATOM 919 C C . GLY A 1 134 ? 85.250 -8.994 -110.299 1.00 50.75 134 GLY A C 1
ATOM 920 O O . GLY A 1 134 ? 84.407 -9.883 -110.405 1.00 50.75 134 GLY A O 1
ATOM 921 N N . LEU A 1 135 ? 84.918 -7.721 -110.103 1.00 49.53 135 LEU A N 1
ATOM 922 C CA . LEU A 1 135 ? 83.551 -7.210 -110.122 1.00 49.53 135 LEU A CA 1
ATOM 923 C C . LEU A 1 135 ? 82.996 -7.272 -111.561 1.00 49.53 135 LEU A C 1
ATOM 925 O O . LEU A 1 135 ? 83.446 -6.527 -112.429 1.00 49.53 135 LEU A O 1
ATOM 929 N N . LEU A 1 136 ? 82.008 -8.135 -111.813 1.00 57.25 136 LEU A N 1
ATOM 930 C CA . LEU A 1 136 ? 81.217 -8.140 -113.052 1.00 57.25 136 LEU A CA 1
ATOM 931 C C . LEU A 1 136 ? 80.270 -6.932 -113.047 1.00 57.25 136 LEU A C 1
ATOM 933 O O . LEU A 1 136 ? 79.149 -6.999 -112.542 1.00 57.25 136 LEU A O 1
ATOM 937 N N . ILE A 1 137 ? 80.736 -5.803 -113.581 1.00 52.28 137 ILE A N 1
ATOM 938 C CA . ILE A 1 137 ? 79.905 -4.614 -113.778 1.00 52.28 137 ILE A CA 1
ATOM 939 C C . ILE A 1 137 ? 79.301 -4.684 -115.180 1.00 52.28 137 ILE A C 1
ATOM 941 O O . ILE A 1 137 ? 79.987 -4.469 -116.172 1.00 52.28 137 ILE A O 1
ATOM 945 N N . GLY A 1 138 ? 78.001 -4.942 -115.262 1.00 47.28 138 GLY A N 1
ATOM 946 C CA . GLY A 1 138 ? 77.215 -4.739 -116.473 1.00 47.28 138 GLY A CA 1
ATOM 947 C C . GLY A 1 138 ? 75.928 -4.009 -116.115 1.00 47.28 138 GLY A C 1
ATOM 948 O O . GLY A 1 138 ? 75.279 -4.351 -115.126 1.00 47.28 138 GLY A O 1
ATOM 949 N N . GLN A 1 139 ? 75.522 -3.014 -116.910 1.00 43.91 139 GLN A N 1
ATOM 950 C CA . GLN A 1 139 ? 74.087 -2.768 -117.041 1.00 43.91 139 GLN A CA 1
ATOM 951 C C . GLN A 1 139 ? 73.546 -3.962 -117.822 1.00 43.91 139 GLN A C 1
ATOM 953 O O . GLN A 1 139 ? 73.628 -3.979 -119.046 1.00 43.91 139 GLN A O 1
ATOM 958 N N . TRP A 1 140 ? 73.048 -4.973 -117.113 1.00 48.78 140 TRP A N 1
ATOM 959 C CA . TRP A 1 140 ? 72.335 -6.091 -117.720 1.00 48.78 140 TRP A CA 1
ATOM 960 C C . TRP A 1 140 ? 71.009 -5.548 -118.241 1.00 48.78 140 TRP A C 1
ATOM 962 O O . TRP A 1 140 ? 70.007 -5.499 -117.534 1.00 48.78 140 TRP A O 1
ATOM 972 N N . ARG A 1 141 ? 71.044 -5.008 -119.459 1.00 45.12 141 ARG A N 1
ATOM 973 C CA . ARG A 1 141 ? 69.860 -4.553 -120.176 1.00 45.12 141 ARG A CA 1
ATOM 974 C C . ARG A 1 141 ? 69.247 -5.748 -120.883 1.00 45.12 141 ARG A C 1
ATOM 976 O O . ARG A 1 141 ? 69.316 -5.847 -122.102 1.00 45.12 141 ARG A O 1
ATOM 983 N N . ASP A 1 142 ? 68.627 -6.634 -120.121 1.00 46.69 142 ASP A N 1
ATOM 984 C CA . ASP A 1 142 ? 67.433 -7.274 -120.652 1.00 46.69 142 ASP A CA 1
ATOM 985 C C . ASP A 1 142 ? 66.286 -6.283 -120.401 1.00 46.69 142 ASP A C 1
ATOM 987 O O . ASP A 1 142 ? 66.209 -5.630 -119.360 1.00 46.69 142 ASP A O 1
ATOM 991 N N . SER A 1 143 ? 65.479 -6.046 -121.427 1.00 47.31 143 SER A N 1
ATOM 992 C CA . SER A 1 143 ? 64.412 -5.046 -121.406 1.00 47.31 143 SER A CA 1
ATOM 993 C C . SER A 1 143 ? 63.041 -5.661 -121.115 1.00 47.31 143 SER A C 1
ATOM 995 O O . SER A 1 143 ? 62.033 -5.076 -121.507 1.00 47.31 143 SER A O 1
ATOM 997 N N . ALA A 1 144 ? 62.967 -6.813 -120.435 1.00 48.88 144 ALA A N 1
ATOM 998 C CA . ALA A 1 144 ? 61.692 -7.496 -120.232 1.00 48.88 144 ALA A CA 1
ATOM 999 C C . ALA A 1 144 ? 61.513 -8.353 -118.959 1.00 48.88 144 ALA A C 1
ATOM 1001 O O . ALA A 1 144 ? 60.352 -8.633 -118.670 1.00 48.88 144 ALA A O 1
ATOM 1002 N N . ASP A 1 145 ? 62.528 -8.705 -118.158 1.00 53.03 145 ASP A N 1
ATOM 1003 C CA . ASP A 1 145 ? 62.325 -9.586 -116.988 1.00 53.03 145 ASP A CA 1
ATOM 1004 C C . ASP A 1 145 ? 62.738 -8.999 -115.619 1.00 53.03 145 ASP A C 1
ATOM 1006 O O . ASP A 1 145 ? 63.741 -8.307 -115.438 1.00 53.03 145 ASP A O 1
ATOM 1010 N N . ALA A 1 146 ? 61.915 -9.286 -114.599 1.00 53.34 146 ALA A N 1
ATOM 1011 C CA . ALA A 1 146 ? 62.170 -8.920 -113.209 1.00 53.34 146 ALA A CA 1
ATOM 1012 C C . ALA A 1 146 ? 63.269 -9.810 -112.610 1.00 53.34 146 ALA A C 1
ATOM 1014 O O . ALA A 1 146 ? 63.092 -11.019 -112.442 1.00 53.34 146 ALA A O 1
ATOM 1015 N N . VAL A 1 147 ? 64.382 -9.200 -112.207 1.00 58.62 147 VAL A N 1
ATOM 1016 C CA . VAL A 1 147 ? 65.469 -9.891 -111.505 1.00 58.62 147 VAL A CA 1
ATOM 1017 C C . VAL A 1 147 ? 64.977 -10.337 -110.124 1.00 58.62 147 VAL A C 1
ATOM 1019 O O . VAL A 1 147 ? 64.814 -9.525 -109.214 1.00 58.62 147 VAL A O 1
ATOM 1022 N N . SER A 1 148 ? 64.721 -11.637 -109.951 1.00 62.59 148 SER A N 1
ATOM 1023 C CA . SER A 1 148 ? 64.343 -12.216 -108.656 1.00 62.59 148 SER A CA 1
ATOM 1024 C C . SER A 1 148 ? 65.504 -12.993 -108.038 1.00 62.59 148 SER A C 1
ATOM 1026 O O . SER A 1 148 ? 65.946 -13.986 -108.613 1.00 62.59 148 SER A O 1
ATOM 1028 N N . VAL A 1 149 ? 65.932 -12.603 -106.835 1.00 65.94 149 VAL A N 1
ATOM 1029 C CA . VAL A 1 149 ? 66.766 -13.442 -105.959 1.00 65.94 149 VAL A CA 1
ATOM 1030 C C . VAL A 1 149 ? 65.814 -14.297 -105.118 1.00 65.94 149 VAL A C 1
ATOM 1032 O O . VAL A 1 149 ? 65.057 -13.766 -104.308 1.00 65.94 149 VAL A O 1
ATOM 1035 N N . ARG A 1 150 ? 65.771 -15.612 -105.358 1.00 62.09 150 ARG A N 1
ATOM 1036 C CA . ARG A 1 150 ? 64.851 -16.549 -104.681 1.00 62.09 150 ARG A CA 1
ATOM 1037 C C . ARG A 1 150 ? 65.611 -17.431 -103.686 1.00 62.09 150 ARG A C 1
ATOM 1039 O O . ARG A 1 150 ? 66.781 -17.716 -103.904 1.00 62.09 150 ARG A O 1
ATOM 1046 N N . GLY A 1 151 ? 64.917 -17.895 -102.640 1.00 62.56 151 GLY A N 1
ATOM 1047 C CA . GLY A 1 151 ? 65.444 -18.886 -101.689 1.00 62.56 151 GLY A CA 1
ATOM 1048 C C . GLY A 1 151 ? 66.239 -18.328 -100.501 1.00 62.56 151 GLY A C 1
ATOM 1049 O O . GLY A 1 151 ? 67.162 -18.990 -100.048 1.00 62.56 151 GLY A O 1
ATOM 1050 N N . LEU A 1 152 ? 65.904 -17.133 -99.998 1.00 74.50 152 LEU A N 1
ATOM 1051 C CA . LEU A 1 152 ? 66.500 -16.611 -98.758 1.00 74.50 152 LEU A CA 1
ATOM 1052 C C . LEU A 1 152 ? 66.029 -17.438 -97.543 1.00 74.50 152 LEU A C 1
ATOM 1054 O O . LEU A 1 152 ? 64.825 -17.645 -97.377 1.00 74.50 152 LEU A O 1
ATOM 1058 N N . GLU A 1 153 ? 66.954 -17.889 -96.695 1.00 74.44 153 GLU A N 1
ATOM 1059 C CA . GLU A 1 153 ? 66.644 -18.561 -95.421 1.00 74.44 153 GLU A CA 1
ATOM 1060 C C . GLU A 1 153 ? 66.197 -17.559 -94.329 1.00 74.44 153 GLU A C 1
ATOM 1062 O O . GLU A 1 153 ? 66.448 -16.357 -94.466 1.00 74.44 153 GLU A O 1
ATOM 1067 N N . PRO A 1 154 ? 65.498 -18.002 -93.254 1.00 76.06 154 PRO A N 1
ATOM 1068 C CA . PRO A 1 154 ? 65.149 -17.127 -92.134 1.00 76.06 154 PRO A CA 1
ATOM 1069 C C . PRO A 1 154 ? 66.395 -16.450 -91.537 1.00 76.06 154 PRO A C 1
ATOM 1071 O O . PRO A 1 154 ? 67.387 -17.140 -91.305 1.00 76.06 154 PRO A O 1
ATOM 1074 N N . PRO A 1 155 ? 66.350 -15.134 -91.255 1.00 83.19 155 PRO A N 1
ATOM 1075 C CA . PRO A 1 155 ? 67.510 -14.406 -90.751 1.00 83.19 155 PRO A CA 1
ATOM 1076 C C . PRO A 1 155 ? 67.914 -14.930 -89.367 1.00 83.19 155 PRO A C 1
ATOM 1078 O O . PRO A 1 155 ? 67.073 -15.042 -88.470 1.00 83.19 155 PRO A O 1
ATOM 1081 N N . VAL A 1 156 ? 69.199 -15.240 -89.199 1.00 79.94 156 VAL A N 1
ATOM 1082 C CA . VAL A 1 156 ? 69.803 -15.677 -87.929 1.00 79.94 156 VAL A CA 1
ATOM 1083 C C . VAL A 1 156 ? 70.666 -14.582 -87.303 1.00 79.94 156 VAL A C 1
ATOM 1085 O O . VAL A 1 156 ? 70.798 -14.554 -86.079 1.00 79.94 156 VAL A O 1
ATOM 1088 N N . ASP A 1 157 ? 71.188 -13.648 -88.105 1.00 77.88 157 ASP A N 1
ATOM 1089 C CA . ASP A 1 157 ? 71.902 -12.449 -87.648 1.00 77.88 157 ASP A CA 1
ATOM 1090 C C . ASP A 1 157 ? 71.266 -11.159 -88.208 1.00 77.88 157 ASP A C 1
ATOM 1092 O O . ASP A 1 157 ? 70.582 -11.145 -89.231 1.00 77.88 157 ASP A O 1
ATOM 1096 N N . GLY A 1 158 ? 71.525 -10.026 -87.555 1.00 71.25 158 GLY A N 1
ATOM 1097 C CA . GLY A 1 158 ? 71.000 -8.704 -87.908 1.00 71.25 158 GLY A CA 1
ATOM 1098 C C . GLY A 1 158 ? 71.543 -8.108 -89.213 1.00 71.25 158 GLY A C 1
ATOM 1099 O O . GLY A 1 158 ? 71.235 -6.956 -89.519 1.00 71.25 158 GLY A O 1
ATOM 1100 N N . ARG A 1 159 ? 72.364 -8.852 -89.967 1.00 73.38 159 ARG A N 1
ATOM 1101 C CA . ARG A 1 159 ? 72.871 -8.471 -91.299 1.00 73.38 159 ARG A CA 1
ATOM 1102 C C . ARG A 1 159 ? 72.290 -9.316 -92.433 1.00 73.38 159 ARG A C 1
ATOM 1104 O O . ARG A 1 159 ? 72.560 -9.008 -93.594 1.00 73.38 159 ARG A O 1
ATOM 1111 N N . ASP A 1 160 ? 71.500 -10.335 -92.113 1.00 77.38 160 ASP A N 1
ATOM 1112 C CA . ASP A 1 160 ? 70.866 -11.186 -93.113 1.00 77.38 160 ASP A CA 1
ATOM 1113 C C . ASP A 1 160 ? 69.726 -10.443 -93.820 1.00 77.38 160 ASP A C 1
ATOM 1115 O O . ASP A 1 160 ? 68.997 -9.638 -93.230 1.00 77.38 160 ASP A O 1
ATOM 1119 N N . ALA A 1 161 ? 69.539 -10.732 -95.106 1.00 73.50 161 ALA A N 1
ATOM 1120 C CA . ALA A 1 161 ? 68.393 -10.229 -95.850 1.00 73.50 161 ALA A CA 1
ATOM 1121 C C . ALA A 1 161 ? 67.121 -10.987 -95.425 1.00 73.50 161 ALA A C 1
ATOM 1123 O O . ALA A 1 161 ? 67.019 -12.196 -95.622 1.00 73.50 161 ALA A O 1
ATOM 1124 N N . ALA A 1 162 ? 66.133 -10.279 -94.872 1.00 77.81 162 ALA A N 1
ATOM 1125 C CA . ALA A 1 162 ? 64.868 -10.859 -94.416 1.00 77.81 162 ALA A CA 1
ATOM 1126 C C . ALA A 1 162 ? 63.725 -10.658 -95.426 1.00 77.81 162 ALA A C 1
ATOM 1128 O O . ALA A 1 162 ? 63.636 -9.629 -96.099 1.00 77.81 162 ALA A O 1
ATOM 1129 N N . SER A 1 163 ? 62.791 -11.614 -95.483 1.00 81.75 163 SER A N 1
ATOM 1130 C CA . SER A 1 163 ? 61.551 -11.453 -96.252 1.00 81.75 163 SER A CA 1
ATOM 1131 C C . SER A 1 163 ? 60.511 -10.617 -95.492 1.00 81.75 163 SER A C 1
ATOM 1133 O O . SER A 1 163 ? 60.400 -10.691 -94.267 1.00 81.75 163 SER A O 1
ATOM 1135 N N . MET A 1 164 ? 59.680 -9.868 -96.223 1.00 79.81 164 MET A N 1
ATOM 1136 C CA . MET A 1 164 ? 58.597 -9.057 -95.643 1.00 79.81 164 MET A CA 1
ATOM 1137 C C . MET A 1 164 ? 57.587 -9.897 -94.835 1.00 79.81 164 MET A C 1
ATOM 1139 O O . MET A 1 164 ? 57.097 -9.451 -93.801 1.00 79.81 164 MET A O 1
ATOM 1143 N N . ALA A 1 165 ? 57.311 -11.133 -95.266 1.00 80.88 165 ALA A N 1
ATOM 1144 C CA . ALA A 1 165 ? 56.356 -12.025 -94.605 1.00 80.88 165 ALA A CA 1
ATOM 1145 C C . ALA A 1 165 ? 56.805 -12.459 -93.199 1.00 80.88 165 ALA A C 1
ATOM 1147 O O . ALA A 1 165 ? 55.981 -12.574 -92.291 1.00 80.88 165 ALA A O 1
ATOM 1148 N N . TRP A 1 166 ? 58.108 -12.682 -93.001 1.00 83.31 166 TRP A N 1
ATOM 1149 C CA . TRP A 1 166 ? 58.648 -13.048 -91.692 1.00 83.31 166 TRP A CA 1
ATOM 1150 C C . TRP A 1 166 ? 58.476 -11.904 -90.680 1.00 83.31 166 TRP A C 1
ATOM 1152 O O . TRP A 1 166 ? 57.981 -12.128 -89.574 1.00 83.31 166 TRP A O 1
ATOM 1162 N N . VAL A 1 167 ? 58.788 -10.667 -91.090 1.00 81.88 167 VAL A N 1
ATOM 1163 C CA . VAL A 1 167 ? 58.710 -9.476 -90.226 1.00 81.88 167 VAL A CA 1
ATOM 1164 C C . VAL A 1 167 ? 57.287 -9.246 -89.709 1.00 81.88 167 VAL A C 1
ATOM 1166 O O . VAL A 1 167 ? 57.088 -9.035 -88.514 1.00 81.88 167 VAL A O 1
ATOM 1169 N N . THR A 1 168 ? 56.278 -9.325 -90.581 1.00 83.00 168 THR A N 1
ATOM 1170 C CA . THR A 1 168 ? 54.881 -9.061 -90.200 1.00 83.00 168 THR A CA 1
ATOM 1171 C C . THR A 1 168 ? 54.341 -10.074 -89.187 1.00 83.00 168 THR A C 1
ATOM 1173 O O . THR A 1 168 ? 53.689 -9.685 -88.218 1.00 83.00 168 THR A O 1
ATOM 1176 N N . ASN A 1 169 ? 54.634 -11.363 -89.368 1.00 80.62 169 ASN A N 1
ATOM 1177 C CA . ASN A 1 169 ? 54.117 -12.409 -88.483 1.00 80.62 169 ASN A CA 1
ATOM 1178 C C . ASN A 1 169 ? 54.761 -12.375 -87.090 1.00 80.62 169 ASN A C 1
ATOM 1180 O O . ASN A 1 169 ? 54.088 -12.631 -86.093 1.00 80.62 169 ASN A O 1
ATOM 1184 N N . HIS A 1 170 ? 56.048 -12.032 -87.007 1.00 81.50 170 HIS A N 1
ATOM 1185 C CA . HIS A 1 170 ? 56.776 -12.040 -85.739 1.00 81.50 170 HIS A CA 1
ATOM 1186 C C . HIS A 1 170 ? 56.323 -10.921 -84.782 1.00 81.50 170 HIS A C 1
ATOM 1188 O O . HIS A 1 170 ? 56.225 -11.132 -83.572 1.00 81.50 170 HIS A O 1
ATOM 1194 N N . VAL A 1 171 ? 55.990 -9.740 -85.318 1.00 75.88 171 VAL A N 1
ATOM 1195 C CA . VAL A 1 171 ? 55.497 -8.596 -84.528 1.00 75.88 171 VAL A CA 1
ATOM 1196 C C . VAL A 1 171 ? 54.066 -8.825 -84.033 1.00 75.88 171 VAL A C 1
ATOM 1198 O O . VAL A 1 171 ? 53.762 -8.548 -82.874 1.00 75.88 171 VAL A O 1
ATOM 1201 N N . ALA A 1 172 ? 53.186 -9.365 -84.881 1.00 73.56 172 ALA A N 1
ATOM 1202 C CA . ALA A 1 172 ? 51.774 -9.557 -84.547 1.00 73.56 172 ALA A CA 1
ATOM 1203 C C . ALA A 1 172 ? 51.536 -10.566 -83.406 1.00 73.56 172 ALA A C 1
ATOM 1205 O O . ALA A 1 172 ? 50.553 -10.446 -82.680 1.00 73.56 172 ALA A O 1
ATOM 1206 N N . ALA A 1 173 ? 52.430 -11.539 -83.217 1.00 72.31 173 ALA A N 1
ATOM 1207 C CA . ALA A 1 173 ? 52.280 -12.571 -82.191 1.00 72.31 173 ALA A CA 1
ATOM 1208 C C . ALA A 1 173 ? 52.573 -12.093 -80.752 1.00 72.31 173 ALA A C 1
ATOM 1210 O O . ALA A 1 173 ? 52.207 -12.784 -79.806 1.00 72.31 173 ALA A O 1
ATOM 1211 N N . ASN A 1 174 ? 53.227 -10.939 -80.567 1.00 73.75 174 ASN A N 1
ATOM 1212 C CA . ASN A 1 174 ? 53.822 -10.551 -79.279 1.00 73.75 174 ASN A CA 1
ATOM 1213 C C . ASN A 1 174 ? 53.309 -9.212 -78.706 1.00 73.75 174 ASN A C 1
ATOM 1215 O O . ASN A 1 174 ? 53.908 -8.680 -77.773 1.00 73.75 174 ASN A O 1
ATOM 1219 N N . ALA A 1 175 ? 52.220 -8.645 -79.236 1.00 76.12 175 ALA A N 1
ATOM 1220 C CA . ALA A 1 175 ? 51.688 -7.351 -78.795 1.00 76.12 175 ALA A CA 1
ATOM 1221 C C . ALA A 1 175 ? 50.160 -7.369 -78.610 1.00 76.12 175 ALA A C 1
ATOM 1223 O O . ALA A 1 175 ? 49.443 -8.033 -79.356 1.00 76.12 175 ALA A O 1
ATOM 1224 N N . LEU A 1 176 ? 49.648 -6.594 -77.642 1.00 75.50 176 LEU A N 1
ATOM 1225 C CA . LEU A 1 176 ? 48.209 -6.338 -77.497 1.00 75.50 176 LEU A CA 1
ATOM 12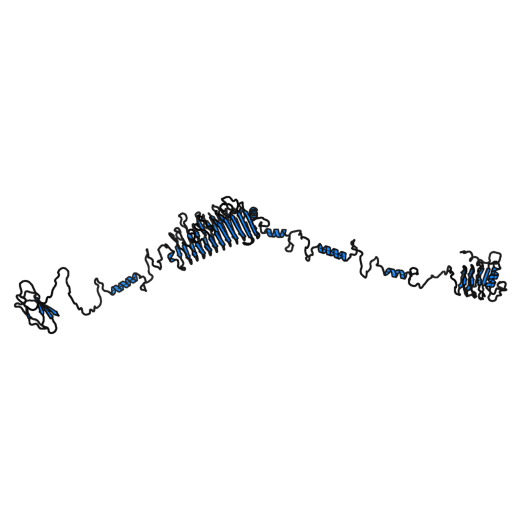26 C C . LEU A 1 176 ? 47.776 -5.231 -78.468 1.00 75.50 176 LEU A C 1
ATOM 1228 O O . LEU A 1 176 ? 48.401 -4.172 -78.533 1.00 75.50 176 LEU A O 1
ATOM 1232 N N . ALA A 1 177 ? 46.685 -5.450 -79.201 1.00 76.50 177 ALA A N 1
ATOM 1233 C CA . ALA A 1 177 ? 46.160 -4.460 -80.135 1.00 76.50 177 ALA A CA 1
ATOM 1234 C C . ALA A 1 177 ? 45.564 -3.236 -79.412 1.00 76.50 177 ALA A C 1
ATOM 1236 O O . ALA A 1 177 ? 44.882 -3.362 -78.396 1.00 76.50 177 ALA A O 1
ATOM 1237 N N . LEU A 1 178 ? 45.741 -2.045 -79.997 1.00 77.12 178 LEU A N 1
ATOM 1238 C CA . LEU A 1 178 ? 45.170 -0.788 -79.484 1.00 77.12 178 LEU A CA 1
ATOM 1239 C C . LEU A 1 178 ? 43.632 -0.763 -79.500 1.00 77.12 178 LEU A C 1
ATOM 1241 O O . LEU A 1 178 ? 43.024 -0.016 -78.741 1.00 77.12 178 LEU A O 1
ATOM 1245 N N . ALA A 1 179 ? 43.002 -1.590 -80.339 1.00 79.94 179 ALA A N 1
ATOM 1246 C CA . ALA A 1 179 ? 41.551 -1.782 -80.360 1.00 79.94 179 ALA A CA 1
ATOM 1247 C C . ALA A 1 179 ? 41.043 -2.696 -79.223 1.00 79.94 179 ALA A C 1
ATOM 1249 O O . ALA A 1 179 ? 39.847 -2.971 -79.141 1.00 79.94 179 ALA A O 1
ATOM 1250 N N . GLY A 1 180 ? 41.942 -3.168 -78.356 1.00 73.69 180 GLY A N 1
ATOM 1251 C CA . GLY A 1 180 ? 41.666 -4.194 -77.364 1.00 73.69 180 GLY A CA 1
ATOM 1252 C C . GLY A 1 180 ? 41.951 -5.602 -77.889 1.00 73.69 180 GLY A C 1
ATOM 1253 O O . GLY A 1 180 ? 42.122 -5.838 -79.084 1.00 73.69 180 GLY A O 1
ATOM 1254 N N . GLY A 1 181 ? 42.024 -6.551 -76.963 1.00 76.94 181 GLY A N 1
ATOM 1255 C CA . GLY A 1 181 ? 42.280 -7.961 -77.233 1.00 76.94 181 GLY A CA 1
ATOM 1256 C C . GLY A 1 181 ? 42.081 -8.793 -75.968 1.00 76.94 181 GLY A C 1
ATOM 1257 O O . GLY A 1 181 ? 41.834 -8.248 -74.892 1.00 76.94 181 GLY A O 1
ATOM 1258 N N . ALA A 1 182 ? 42.175 -10.114 -76.096 1.00 77.38 182 ALA A N 1
ATOM 1259 C CA . ALA A 1 182 ? 42.138 -11.014 -74.950 1.00 77.38 182 ALA A CA 1
ATOM 1260 C C . ALA A 1 182 ? 43.543 -11.147 -74.345 1.00 77.38 182 ALA A C 1
ATOM 1262 O O . ALA A 1 182 ? 44.503 -11.425 -75.061 1.00 77.38 182 ALA A O 1
ATOM 1263 N N . LEU A 1 183 ? 43.657 -10.971 -73.028 1.00 79.06 183 LEU A N 1
ATOM 1264 C CA . LEU A 1 183 ? 44.856 -11.327 -72.274 1.00 79.06 183 LEU A CA 1
ATOM 1265 C C . LEU A 1 183 ? 44.698 -12.761 -71.762 1.00 79.06 183 LEU A C 1
ATOM 1267 O O . LEU A 1 183 ? 43.728 -13.069 -71.070 1.00 79.06 183 LEU A O 1
ATOM 1271 N N . SER A 1 184 ? 45.642 -13.636 -72.099 1.00 76.31 184 SER A N 1
ATOM 1272 C CA . SER A 1 184 ? 45.777 -14.957 -71.483 1.00 76.31 184 SER A CA 1
ATOM 1273 C C . SER A 1 184 ? 46.926 -14.926 -70.475 1.00 76.31 184 SER A C 1
ATOM 1275 O O . SER A 1 184 ? 48.059 -14.652 -70.866 1.00 76.31 184 SER A O 1
ATOM 1277 N N . GLY A 1 185 ? 46.641 -15.219 -69.203 1.00 77.81 185 GLY A N 1
ATOM 1278 C CA . GLY A 1 185 ? 47.608 -15.166 -68.097 1.00 77.81 185 GLY A CA 1
ATOM 1279 C C . GLY A 1 185 ? 47.358 -14.009 -67.122 1.00 77.81 185 GLY A C 1
ATOM 1280 O O . GLY A 1 185 ? 46.440 -13.211 -67.312 1.00 77.81 185 GLY A O 1
ATOM 1281 N N . ASP A 1 186 ? 48.165 -13.941 -66.063 1.00 82.25 186 ASP A N 1
ATOM 1282 C CA . ASP A 1 186 ? 48.025 -12.933 -65.008 1.00 82.25 186 ASP A CA 1
ATOM 1283 C C . ASP A 1 186 ? 48.471 -11.540 -65.481 1.00 82.25 186 ASP A C 1
ATOM 1285 O O . ASP A 1 186 ? 49.512 -11.379 -66.121 1.00 82.25 186 ASP A O 1
ATOM 1289 N N . LEU A 1 187 ? 47.700 -10.511 -65.114 1.00 83.75 187 LEU A N 1
ATOM 1290 C CA . LEU A 1 187 ? 48.024 -9.105 -65.362 1.00 83.75 187 LEU A CA 1
ATOM 1291 C C . LEU A 1 187 ? 48.506 -8.441 -64.065 1.00 83.75 187 LEU A C 1
ATOM 1293 O O . LEU A 1 187 ? 47.712 -8.190 -63.159 1.00 83.75 187 LEU A O 1
ATOM 1297 N N . SER A 1 188 ? 49.795 -8.106 -63.991 1.00 85.44 188 SER A N 1
ATOM 1298 C CA . SER A 1 188 ? 50.352 -7.307 -62.892 1.00 85.44 188 SER A CA 1
ATOM 1299 C C . SER A 1 188 ? 50.295 -5.818 -63.234 1.00 85.44 188 SER A C 1
ATOM 1301 O O . SER A 1 188 ? 50.888 -5.381 -64.219 1.00 85.44 188 SER A O 1
ATOM 1303 N N . LEU A 1 189 ? 49.606 -5.025 -62.413 1.00 88.56 189 LEU A N 1
ATOM 1304 C CA . LEU A 1 189 ? 49.517 -3.570 -62.573 1.00 88.56 189 LEU A CA 1
ATOM 1305 C C . LEU A 1 189 ? 50.646 -2.877 -61.797 1.00 88.56 189 LEU A C 1
ATOM 1307 O O . LEU A 1 189 ? 51.026 -3.325 -60.718 1.00 88.56 189 LEU A O 1
ATOM 1311 N N . ALA A 1 190 ? 51.170 -1.770 -62.329 1.00 87.12 190 ALA A N 1
ATOM 1312 C CA . ALA A 1 190 ? 52.290 -1.038 -61.723 1.00 87.12 190 ALA A CA 1
ATOM 1313 C C . ALA A 1 190 ? 51.924 -0.286 -60.425 1.00 87.12 190 ALA A C 1
ATOM 1315 O O . ALA A 1 190 ? 52.815 0.143 -59.695 1.00 87.12 190 ALA A O 1
ATOM 1316 N N . GLY A 1 191 ? 50.632 -0.109 -60.138 1.00 89.38 191 GLY A N 1
ATOM 1317 C CA . GLY A 1 191 ? 50.148 0.576 -58.945 1.00 89.38 191 GLY A CA 1
ATOM 1318 C C . GLY A 1 191 ? 48.628 0.712 -58.917 1.00 89.38 191 GLY A C 1
ATOM 1319 O O . GLY A 1 191 ? 47.929 0.242 -59.818 1.00 89.38 191 GLY A O 1
ATOM 1320 N N . ASP A 1 192 ? 48.136 1.366 -57.868 1.00 91.38 192 ASP A N 1
ATOM 1321 C CA . ASP A 1 192 ? 46.711 1.602 -57.648 1.00 91.38 192 ASP A CA 1
ATOM 1322 C C . ASP A 1 192 ? 46.131 2.644 -58.627 1.00 91.38 192 ASP A C 1
ATOM 1324 O O . ASP A 1 192 ? 46.847 3.525 -59.118 1.00 91.38 192 ASP A O 1
ATOM 1328 N N . PRO A 1 193 ? 44.824 2.564 -58.934 1.00 93.69 193 PRO A N 1
ATOM 1329 C CA . PRO A 1 193 ? 44.182 3.465 -59.883 1.00 93.69 193 PRO A CA 1
ATOM 1330 C C . PRO A 1 193 ? 44.133 4.905 -59.345 1.00 93.69 193 PRO A C 1
ATOM 1332 O O . PRO A 1 193 ? 43.681 5.153 -58.230 1.00 93.69 193 PRO A O 1
ATOM 1335 N N . THR A 1 194 ? 44.546 5.875 -60.165 1.00 91.81 194 THR A N 1
ATOM 1336 C CA . THR A 1 194 ? 44.478 7.318 -59.857 1.00 91.81 194 THR A CA 1
ATOM 1337 C C . THR A 1 194 ? 43.387 8.057 -60.636 1.00 91.81 194 THR A C 1
ATOM 1339 O O . THR A 1 194 ? 43.020 9.168 -60.261 1.00 91.81 194 THR A O 1
ATOM 1342 N N . ALA A 1 195 ? 42.837 7.448 -61.693 1.00 88.75 195 ALA A N 1
ATOM 1343 C CA . ALA A 1 195 ? 41.711 7.971 -62.462 1.00 88.75 195 ALA A CA 1
ATOM 1344 C C . ALA A 1 195 ? 40.583 6.937 -62.569 1.00 88.75 195 ALA A C 1
ATOM 1346 O O . ALA A 1 195 ? 40.812 5.732 -62.477 1.00 88.75 195 ALA A O 1
ATOM 1347 N N . ALA A 1 196 ? 39.360 7.414 -62.818 1.00 89.00 196 ALA A N 1
ATOM 1348 C CA . ALA A 1 196 ? 38.145 6.594 -62.786 1.00 89.00 196 ALA A CA 1
ATOM 1349 C C . ALA A 1 196 ? 38.134 5.415 -63.779 1.00 89.00 196 ALA A C 1
ATOM 1351 O O . ALA A 1 196 ? 37.452 4.427 -63.533 1.00 89.00 196 ALA A O 1
ATOM 1352 N N . MET A 1 197 ? 38.871 5.511 -64.891 1.00 88.19 197 MET A N 1
ATOM 1353 C CA . MET A 1 197 ? 38.933 4.472 -65.932 1.00 88.19 197 MET A CA 1
ATOM 1354 C C . MET A 1 197 ? 40.228 3.645 -65.893 1.00 88.19 197 MET A C 1
ATOM 1356 O O . MET A 1 197 ? 40.534 2.936 -66.848 1.00 88.19 197 MET A O 1
ATOM 1360 N N . HIS A 1 198 ? 41.018 3.737 -64.820 1.00 91.69 198 HIS A N 1
ATOM 1361 C CA . HIS A 1 198 ? 42.169 2.854 -64.633 1.00 91.69 198 HIS A CA 1
ATOM 1362 C C . HIS A 1 198 ? 41.713 1.462 -64.178 1.00 91.69 198 HIS A C 1
ATOM 1364 O O . HIS A 1 198 ? 40.745 1.324 -63.431 1.00 91.69 198 HIS A O 1
ATOM 1370 N N . ALA A 1 199 ? 42.451 0.426 -64.580 1.00 84.44 199 ALA A N 1
ATOM 1371 C CA . ALA A 1 199 ? 42.300 -0.897 -63.988 1.00 84.44 199 ALA A CA 1
ATOM 1372 C C . ALA A 1 199 ? 42.707 -0.847 -62.501 1.00 84.44 199 ALA A C 1
ATOM 1374 O O . ALA A 1 199 ? 43.730 -0.254 -62.159 1.00 84.44 199 ALA A O 1
ATOM 1375 N N . ALA A 1 200 ? 41.903 -1.448 -61.621 1.00 90.88 200 ALA A N 1
ATOM 1376 C CA . ALA A 1 200 ? 42.152 -1.463 -60.181 1.00 90.88 200 ALA A CA 1
ATOM 1377 C C . ALA A 1 200 ? 42.870 -2.746 -59.743 1.00 90.88 200 ALA A C 1
ATOM 1379 O O . ALA A 1 200 ? 42.532 -3.839 -60.200 1.00 90.88 200 ALA A O 1
ATOM 1380 N N . THR A 1 201 ? 43.825 -2.630 -58.816 1.00 91.88 201 THR A N 1
ATOM 1381 C CA . THR A 1 201 ? 44.426 -3.797 -58.155 1.00 91.88 201 THR A CA 1
ATOM 1382 C C . THR A 1 201 ? 43.412 -4.433 -57.192 1.00 91.88 201 THR A C 1
ATOM 1384 O O . THR A 1 201 ? 42.565 -3.745 -56.616 1.00 91.88 201 THR A O 1
ATOM 1387 N N . LYS A 1 202 ? 43.505 -5.751 -56.952 1.00 88.75 202 LYS A N 1
ATOM 1388 C CA . LYS A 1 202 ? 42.683 -6.416 -55.921 1.00 88.75 202 LYS A CA 1
ATOM 1389 C C . LYS A 1 202 ? 42.925 -5.810 -54.531 1.00 88.75 202 LYS A C 1
ATOM 1391 O O . LYS A 1 202 ? 41.976 -5.622 -53.779 1.00 88.75 202 LYS A O 1
ATOM 1396 N N . GLY A 1 203 ? 44.177 -5.459 -54.220 1.00 88.69 203 GLY A N 1
ATOM 1397 C CA . GLY A 1 203 ? 44.554 -4.833 -52.949 1.00 88.69 203 GLY A CA 1
ATOM 1398 C C . GLY A 1 203 ? 43.843 -3.500 -52.705 1.00 88.69 203 GLY A C 1
ATOM 1399 O O . GLY A 1 203 ? 43.314 -3.292 -51.616 1.00 88.69 203 GLY A O 1
ATOM 1400 N N . TYR A 1 204 ? 43.745 -2.647 -53.729 1.00 90.69 204 TYR A N 1
ATOM 1401 C CA . TYR A 1 204 ? 42.981 -1.400 -53.663 1.00 90.69 204 TYR A CA 1
ATOM 1402 C C . TYR A 1 204 ? 41.497 -1.648 -53.358 1.00 90.69 204 TYR A C 1
ATOM 1404 O O . TYR A 1 204 ? 40.931 -1.024 -52.460 1.00 90.69 204 TYR A O 1
ATOM 1412 N N . VAL A 1 205 ? 40.866 -2.588 -54.073 1.00 90.12 205 VAL A N 1
ATOM 1413 C CA . VAL A 1 205 ? 39.438 -2.908 -53.896 1.00 90.12 205 VAL A CA 1
ATOM 1414 C C . VAL A 1 205 ? 39.164 -3.507 -52.515 1.00 90.12 205 VAL A C 1
ATOM 1416 O O . VAL A 1 205 ? 38.201 -3.109 -51.858 1.00 90.12 205 VAL A O 1
ATOM 1419 N N . ASP A 1 206 ? 40.018 -4.414 -52.039 1.00 89.19 206 ASP A N 1
ATOM 1420 C CA . ASP A 1 206 ? 39.899 -5.009 -50.705 1.00 89.19 206 ASP A CA 1
ATOM 1421 C C . ASP A 1 206 ? 40.068 -3.947 -49.608 1.00 89.19 206 ASP A C 1
ATOM 1423 O O . ASP A 1 206 ? 39.285 -3.904 -48.658 1.00 89.19 206 ASP A O 1
ATOM 1427 N N . ALA A 1 207 ? 41.057 -3.057 -49.742 1.00 86.88 207 ALA A N 1
ATOM 1428 C CA . ALA A 1 207 ? 41.289 -1.970 -48.795 1.00 86.88 207 ALA A CA 1
ATOM 1429 C C . ALA A 1 207 ? 40.109 -0.988 -48.756 1.00 86.88 207 ALA A C 1
ATOM 1431 O O . ALA A 1 207 ? 39.638 -0.639 -47.672 1.00 86.88 207 ALA A O 1
ATOM 1432 N N . ALA A 1 208 ? 39.582 -0.596 -49.920 1.00 86.44 208 ALA A N 1
ATOM 1433 C CA . ALA A 1 208 ? 38.398 0.254 -50.017 1.00 86.44 208 ALA A CA 1
ATOM 1434 C C . ALA A 1 208 ? 37.164 -0.417 -49.388 1.00 86.44 208 ALA A C 1
ATOM 1436 O O . ALA A 1 208 ? 36.428 0.212 -48.629 1.00 86.44 208 ALA A O 1
ATOM 1437 N N . THR A 1 209 ? 36.969 -1.713 -49.639 1.00 83.62 209 THR A N 1
ATOM 1438 C CA . THR A 1 209 ? 35.856 -2.492 -49.074 1.00 83.62 209 THR A CA 1
ATOM 1439 C C . THR A 1 209 ? 35.970 -2.614 -47.554 1.00 83.62 209 THR A C 1
ATOM 1441 O O . THR A 1 209 ? 34.991 -2.394 -46.842 1.00 83.62 209 THR A O 1
ATOM 1444 N N . ASN A 1 210 ? 37.169 -2.886 -47.036 1.00 80.25 210 ASN A N 1
ATOM 1445 C CA . ASN A 1 210 ? 37.428 -2.931 -45.598 1.00 80.25 210 ASN A CA 1
ATOM 1446 C C . ASN A 1 210 ? 37.222 -1.564 -44.935 1.00 80.25 210 ASN A C 1
ATOM 1448 O O . ASN A 1 210 ? 36.634 -1.493 -43.859 1.00 80.25 210 ASN A O 1
ATOM 1452 N N . ALA A 1 211 ? 37.637 -0.472 -45.582 1.00 78.88 211 ALA A N 1
ATOM 1453 C CA . ALA A 1 211 ? 37.391 0.877 -45.078 1.00 78.88 211 ALA A CA 1
ATOM 1454 C C . ALA A 1 211 ? 35.885 1.178 -44.968 1.00 78.88 211 ALA A C 1
ATOM 1456 O O . ALA A 1 211 ? 35.437 1.721 -43.958 1.00 78.88 211 ALA A O 1
ATOM 1457 N N . ILE A 1 212 ? 35.087 0.760 -45.957 1.00 76.38 212 ILE A N 1
ATOM 1458 C CA . ILE A 1 212 ? 33.620 0.873 -45.917 1.00 76.38 212 ILE A CA 1
ATOM 1459 C C . ILE A 1 212 ? 33.031 0.012 -44.789 1.00 76.38 212 ILE A C 1
ATOM 1461 O O . ILE A 1 212 ? 32.148 0.474 -44.067 1.00 76.38 212 ILE A O 1
ATOM 1465 N N . ALA A 1 213 ? 33.528 -1.214 -44.602 1.00 69.88 213 ALA A N 1
ATOM 1466 C CA . ALA A 1 213 ? 33.062 -2.125 -43.555 1.00 69.88 213 ALA A CA 1
ATOM 1467 C C . ALA A 1 213 ? 33.369 -1.623 -42.132 1.00 69.88 213 ALA A C 1
ATOM 1469 O O . ALA A 1 213 ? 32.599 -1.891 -41.213 1.00 69.88 213 ALA A O 1
ATOM 1470 N N . VAL A 1 214 ? 34.465 -0.882 -41.949 1.00 66.81 214 VAL A N 1
ATOM 1471 C CA . VAL A 1 214 ? 34.836 -0.262 -40.665 1.00 66.81 214 VAL A CA 1
ATOM 1472 C C . VAL A 1 214 ? 34.063 1.039 -40.415 1.00 66.81 214 VAL A C 1
ATOM 1474 O O . VAL A 1 214 ? 33.757 1.355 -39.267 1.00 66.81 214 VAL A O 1
ATOM 1477 N N . ALA A 1 215 ? 33.728 1.795 -41.464 1.00 67.00 215 ALA A N 1
ATOM 1478 C CA . ALA A 1 215 ? 33.030 3.076 -41.336 1.00 67.00 215 ALA A CA 1
ATOM 1479 C C . ALA A 1 215 ? 31.492 2.955 -41.266 1.00 67.00 215 ALA A C 1
ATOM 1481 O O . ALA A 1 215 ? 30.832 3.854 -40.744 1.00 67.00 215 ALA A O 1
ATOM 1482 N N . GLY A 1 216 ? 30.904 1.882 -41.807 1.00 66.06 216 GLY A N 1
ATOM 1483 C CA . GLY A 1 216 ? 29.453 1.701 -41.909 1.00 66.06 216 GLY A CA 1
ATOM 1484 C C . GLY A 1 216 ? 28.860 0.738 -40.876 1.00 66.06 216 GLY A C 1
ATOM 1485 O O . GLY A 1 216 ? 29.428 -0.308 -40.576 1.00 66.06 216 GLY A O 1
ATOM 1486 N N . LEU A 1 217 ? 27.652 1.036 -40.384 1.00 69.38 217 LEU A N 1
ATOM 1487 C CA . LEU A 1 217 ? 26.861 0.070 -39.615 1.00 69.38 217 LEU A CA 1
ATOM 1488 C C . LEU A 1 217 ? 26.188 -0.924 -40.578 1.00 69.38 217 LEU A C 1
ATOM 1490 O O . LEU A 1 217 ? 25.331 -0.542 -41.378 1.00 69.38 217 LEU A O 1
ATOM 1494 N N . MET A 1 218 ? 26.565 -2.204 -40.514 1.00 71.50 218 MET A N 1
ATOM 1495 C CA . MET A 1 218 ? 25.969 -3.243 -41.362 1.00 71.50 218 MET A CA 1
ATOM 1496 C C . MET A 1 218 ? 24.484 -3.453 -41.034 1.00 71.50 218 MET A C 1
ATOM 1498 O O . MET A 1 218 ? 24.106 -3.598 -39.871 1.00 71.50 218 MET A O 1
ATOM 1502 N N . LYS A 1 219 ? 23.635 -3.558 -42.067 1.00 71.25 219 LYS A N 1
ATOM 1503 C CA . LYS A 1 219 ? 22.188 -3.832 -41.917 1.00 71.25 219 LYS A CA 1
ATOM 1504 C C . LYS A 1 219 ? 21.884 -5.199 -41.291 1.00 71.25 219 LYS A C 1
ATOM 1506 O O . LYS A 1 219 ? 20.791 -5.402 -40.779 1.00 71.25 219 LYS A O 1
ATOM 1511 N N . THR A 1 220 ? 22.840 -6.124 -41.334 1.00 72.25 220 THR A N 1
ATOM 1512 C CA . THR A 1 220 ? 22.772 -7.461 -40.725 1.00 72.25 220 THR A CA 1
ATOM 1513 C C . THR A 1 220 ? 23.234 -7.486 -39.264 1.00 72.25 220 THR A C 1
ATOM 1515 O O . THR A 1 220 ? 23.257 -8.553 -38.658 1.00 72.25 220 THR A O 1
ATOM 1518 N N . GLY A 1 221 ? 23.597 -6.332 -38.695 1.00 63.25 221 GLY A N 1
ATOM 1519 C CA . GLY A 1 221 ? 24.197 -6.221 -37.367 1.00 63.25 221 GLY A CA 1
ATOM 1520 C C . GLY A 1 221 ? 25.729 -6.235 -37.407 1.00 63.25 221 GLY A C 1
ATOM 1521 O O . GLY A 1 221 ? 26.342 -6.833 -38.289 1.00 63.25 221 GLY A O 1
ATOM 1522 N N . GLY A 1 222 ? 26.344 -5.540 -36.449 1.00 68.00 222 GLY A N 1
ATOM 1523 C CA . GLY A 1 222 ? 27.791 -5.429 -36.255 1.00 68.00 222 GLY A CA 1
ATOM 1524 C C . GLY A 1 222 ? 28.105 -4.875 -34.860 1.00 68.00 222 GLY A C 1
ATOM 1525 O O . GLY A 1 222 ? 27.223 -4.328 -34.198 1.00 68.00 222 GLY A O 1
ATOM 1526 N N . ALA A 1 223 ? 29.344 -5.033 -34.390 1.00 65.81 223 ALA A N 1
ATOM 1527 C CA . ALA A 1 223 ? 29.769 -4.503 -33.094 1.00 65.81 223 ALA A CA 1
ATOM 1528 C C . ALA A 1 223 ? 30.165 -3.020 -33.219 1.00 65.81 223 ALA A C 1
ATOM 1530 O O . ALA A 1 223 ? 31.036 -2.676 -34.014 1.00 65.81 223 ALA A O 1
ATOM 1531 N N . MET A 1 224 ? 29.552 -2.139 -32.420 1.00 70.00 224 MET A N 1
ATOM 1532 C CA . MET A 1 224 ? 29.947 -0.728 -32.325 1.00 70.00 224 MET A CA 1
ATOM 1533 C C . MET A 1 224 ? 31.192 -0.601 -31.439 1.00 70.00 224 MET A C 1
ATOM 1535 O O . MET A 1 224 ? 31.086 -0.409 -30.231 1.00 70.00 224 MET A O 1
ATOM 1539 N N . THR A 1 225 ? 32.378 -0.775 -32.021 1.00 67.81 225 THR A N 1
ATOM 1540 C CA . THR A 1 225 ? 33.635 -0.881 -31.260 1.00 67.81 225 THR A CA 1
ATOM 1541 C C . THR A 1 225 ? 34.304 0.460 -30.938 1.00 67.81 225 THR A C 1
ATOM 1543 O O . THR A 1 225 ? 35.194 0.479 -30.091 1.00 67.81 225 THR A O 1
ATOM 1546 N N . SER A 1 226 ? 33.896 1.581 -31.554 1.00 62.34 226 SER A N 1
ATOM 1547 C CA . SER A 1 226 ? 34.603 2.869 -31.397 1.00 62.34 226 SER A CA 1
ATOM 1548 C C . SER A 1 226 ? 33.736 4.144 -31.364 1.00 62.34 226 SER A C 1
ATOM 1550 O O . SER A 1 226 ? 34.279 5.242 -31.478 1.00 62.34 226 SER A O 1
ATOM 1552 N N . GLY A 1 227 ? 32.413 4.064 -31.154 1.00 69.56 227 GLY A N 1
ATOM 1553 C CA . GLY A 1 227 ? 31.581 5.276 -31.074 1.00 69.56 227 GLY A CA 1
ATOM 1554 C C . GLY A 1 227 ? 30.129 5.074 -30.631 1.00 69.56 227 GLY A C 1
ATOM 1555 O O . GLY A 1 227 ? 29.634 3.950 -30.564 1.00 69.56 227 GLY A O 1
ATOM 1556 N N . TYR A 1 228 ? 29.446 6.187 -30.334 1.00 75.69 228 TYR A N 1
ATOM 1557 C CA . TYR A 1 228 ? 28.027 6.221 -29.957 1.00 75.69 228 TYR A CA 1
ATOM 1558 C C . TYR A 1 228 ? 27.110 6.323 -31.183 1.00 75.69 228 TYR A C 1
ATOM 1560 O O . TYR A 1 228 ? 27.421 7.026 -32.144 1.00 75.69 228 TYR A O 1
ATOM 1568 N N . LEU A 1 229 ? 25.937 5.684 -31.125 1.00 80.12 229 LEU A N 1
ATOM 1569 C CA . LEU A 1 229 ? 24.865 5.882 -32.104 1.00 80.12 229 LEU A CA 1
ATOM 1570 C C . LEU A 1 229 ? 24.052 7.130 -31.733 1.00 80.12 229 LEU A C 1
ATOM 1572 O O . LEU A 1 229 ? 23.394 7.149 -30.694 1.00 80.12 229 LEU A O 1
ATOM 1576 N N . VAL A 1 230 ? 24.061 8.157 -32.585 1.00 82.31 230 VAL A N 1
ATOM 1577 C CA . VAL A 1 230 ? 23.197 9.340 -32.434 1.00 82.31 230 VAL A CA 1
ATOM 1578 C C . VAL A 1 230 ? 21.981 9.176 -33.343 1.00 82.31 230 VAL A C 1
ATOM 1580 O O . VAL A 1 230 ? 22.115 9.120 -34.562 1.00 82.31 230 VAL A O 1
ATOM 1583 N N . LEU A 1 231 ? 20.786 9.076 -32.757 1.00 86.94 231 LEU A N 1
ATOM 1584 C CA . LEU A 1 231 ? 19.532 8.965 -33.506 1.00 86.94 231 LEU A CA 1
ATOM 1585 C C . LEU A 1 231 ? 18.953 10.362 -33.760 1.00 86.94 231 LEU A C 1
ATOM 1587 O O . LEU A 1 231 ? 18.902 11.183 -32.847 1.00 86.94 231 LEU A O 1
ATOM 1591 N N . ALA A 1 232 ? 18.494 10.619 -34.986 1.00 86.69 232 ALA A N 1
ATOM 1592 C CA . ALA A 1 232 ? 18.037 11.948 -35.398 1.00 86.69 232 ALA A CA 1
ATOM 1593 C C . ALA A 1 232 ? 16.733 12.399 -34.715 1.00 86.69 232 ALA A C 1
ATOM 1595 O O . ALA A 1 232 ? 16.554 13.590 -34.491 1.00 86.69 232 ALA A O 1
ATOM 1596 N N . ASN A 1 233 ? 15.823 11.468 -34.403 1.00 89.44 233 ASN A N 1
ATOM 1597 C CA . ASN A 1 233 ? 14.492 11.764 -33.864 1.00 89.44 233 ASN A CA 1
ATOM 1598 C C . ASN A 1 233 ? 14.000 10.665 -32.909 1.00 89.44 233 ASN A C 1
ATOM 1600 O O . ASN A 1 233 ? 14.558 9.567 -32.856 1.00 89.44 233 ASN A O 1
ATOM 1604 N N . ALA A 1 234 ? 12.920 10.964 -32.182 1.00 88.81 234 ALA A N 1
ATOM 1605 C CA . ALA A 1 234 ? 12.166 9.984 -31.404 1.00 88.81 234 ALA A CA 1
ATOM 1606 C C . ALA A 1 234 ? 11.534 8.893 -32.304 1.00 88.81 234 ALA A C 1
ATOM 1608 O O . ALA A 1 234 ? 11.205 9.164 -33.464 1.00 88.81 234 ALA A O 1
ATOM 1609 N N . PRO A 1 235 ? 11.348 7.662 -31.793 1.00 92.88 235 PRO A N 1
ATOM 1610 C CA . PRO A 1 235 ? 10.714 6.580 -32.537 1.00 92.88 235 PRO A CA 1
ATOM 1611 C C . PRO A 1 235 ? 9.232 6.883 -32.819 1.00 92.88 235 PRO A C 1
ATOM 1613 O O . PRO A 1 235 ? 8.504 7.356 -31.951 1.00 92.88 235 PRO A O 1
ATOM 1616 N N . THR A 1 236 ? 8.775 6.571 -34.035 1.00 92.38 236 THR A N 1
ATOM 1617 C CA . THR A 1 236 ? 7.368 6.687 -34.469 1.00 92.38 236 THR A CA 1
ATOM 1618 C C . THR A 1 236 ? 6.706 5.329 -34.714 1.00 92.38 236 THR A C 1
ATOM 1620 O O . THR A 1 236 ? 5.488 5.248 -34.828 1.00 92.38 236 THR A O 1
ATOM 1623 N N . SER A 1 237 ? 7.500 4.258 -34.779 1.00 89.12 237 SER A N 1
ATOM 1624 C CA . SER A 1 237 ? 7.057 2.872 -34.925 1.00 89.12 237 SER A CA 1
ATOM 1625 C C . SER A 1 237 ? 7.637 2.024 -33.796 1.00 89.12 237 SER A C 1
ATOM 1627 O O . SER A 1 237 ? 8.742 2.292 -33.322 1.00 89.12 237 SER A O 1
ATOM 1629 N N . GLY A 1 238 ? 6.919 0.969 -33.402 1.00 88.75 238 GLY A N 1
ATOM 1630 C CA . GLY A 1 238 ? 7.316 0.071 -32.312 1.00 88.75 238 GLY A CA 1
ATOM 1631 C C . GLY A 1 238 ? 8.606 -0.724 -32.558 1.00 88.75 238 GLY A C 1
ATOM 1632 O O . GLY A 1 238 ? 9.127 -1.320 -31.625 1.00 88.75 238 GLY A O 1
ATOM 1633 N N . VAL A 1 239 ? 9.136 -0.727 -33.787 1.00 88.31 239 VAL A N 1
ATOM 1634 C CA . VAL A 1 239 ? 10.405 -1.396 -34.145 1.00 88.31 239 VAL A CA 1
ATOM 1635 C C . VAL A 1 239 ? 11.587 -0.432 -34.302 1.00 88.31 239 VAL A C 1
ATOM 1637 O O . VAL A 1 239 ? 12.686 -0.852 -34.657 1.00 88.31 239 VAL A O 1
ATOM 1640 N N . HIS A 1 240 ? 11.388 0.869 -34.077 1.00 91.44 240 HIS A N 1
ATOM 1641 C CA . HIS A 1 240 ? 12.484 1.835 -34.123 1.00 91.44 240 HIS A CA 1
ATOM 1642 C C . HIS A 1 240 ? 13.373 1.721 -32.880 1.00 91.44 240 HIS A C 1
ATOM 1644 O O . HIS A 1 240 ? 12.889 1.517 -31.767 1.00 91.44 240 HIS A O 1
ATOM 1650 N N . ALA A 1 241 ? 14.676 1.947 -33.057 1.00 83.62 241 ALA A N 1
ATOM 1651 C CA . ALA A 1 241 ? 15.558 2.218 -31.929 1.00 83.62 241 ALA A CA 1
ATOM 1652 C C . ALA A 1 241 ? 15.116 3.521 -31.240 1.00 83.62 241 ALA A C 1
ATOM 1654 O O . ALA A 1 241 ? 14.860 4.528 -31.904 1.00 83.62 241 ALA A O 1
ATOM 1655 N N . ALA A 1 242 ? 15.015 3.502 -29.913 1.00 90.19 242 ALA A N 1
ATOM 1656 C CA . ALA A 1 242 ? 14.609 4.658 -29.127 1.00 90.19 242 ALA A CA 1
ATOM 1657 C C . ALA A 1 242 ? 15.832 5.423 -28.604 1.00 90.19 242 ALA A C 1
ATOM 1659 O O . ALA A 1 242 ? 16.798 4.820 -28.133 1.00 90.19 242 ALA A O 1
ATOM 1660 N N . THR A 1 243 ? 15.787 6.758 -28.636 1.00 90.06 243 THR A N 1
ATOM 1661 C CA . THR A 1 243 ? 16.772 7.561 -27.898 1.00 90.06 243 THR A CA 1
ATOM 1662 C C . THR A 1 243 ? 16.575 7.350 -26.401 1.00 90.06 243 THR A C 1
ATOM 1664 O O . THR A 1 243 ? 15.444 7.205 -25.933 1.00 90.06 243 THR A O 1
ATOM 1667 N N . LYS A 1 244 ? 17.661 7.410 -25.619 1.00 85.31 244 LYS A N 1
ATOM 1668 C CA . LYS A 1 244 ? 17.557 7.401 -24.151 1.00 85.31 244 LYS A CA 1
ATOM 1669 C C . LYS A 1 244 ? 16.606 8.500 -23.660 1.00 85.31 244 LYS A C 1
ATOM 1671 O O . LYS A 1 244 ? 15.764 8.226 -22.821 1.00 85.31 244 LYS A O 1
ATOM 1676 N N . GLY A 1 245 ? 16.687 9.702 -24.239 1.00 84.94 245 GLY A N 1
ATOM 1677 C CA . GLY A 1 245 ? 15.796 10.816 -23.902 1.00 84.94 245 GLY A CA 1
ATOM 1678 C C . GLY A 1 245 ? 14.313 10.510 -24.138 1.00 84.94 245 GLY A C 1
ATOM 1679 O O . GLY A 1 245 ? 13.498 10.839 -23.285 1.00 84.94 245 GLY A O 1
ATOM 1680 N N . TYR A 1 246 ? 13.960 9.829 -25.236 1.00 87.31 246 TYR A N 1
ATOM 1681 C CA . TYR A 1 246 ? 12.582 9.389 -25.476 1.00 87.31 246 TYR A CA 1
ATOM 1682 C C . TYR A 1 246 ? 12.115 8.382 -24.422 1.00 87.31 246 TYR A C 1
ATOM 1684 O O . TYR A 1 246 ? 11.028 8.538 -23.876 1.00 87.31 246 TYR A O 1
ATOM 1692 N N . VAL A 1 247 ? 12.932 7.368 -24.115 1.00 85.00 247 VAL A N 1
ATOM 1693 C CA . VAL A 1 247 ? 12.586 6.351 -23.106 1.00 85.00 247 VAL A CA 1
ATOM 1694 C C . VAL A 1 247 ? 12.457 6.988 -21.727 1.00 85.00 247 VAL A C 1
ATOM 1696 O O . VAL A 1 247 ? 11.484 6.733 -21.024 1.00 85.00 247 VAL A O 1
ATOM 1699 N N . ASP A 1 248 ? 13.401 7.853 -21.362 1.00 81.44 248 ASP A N 1
ATOM 1700 C CA . ASP A 1 248 ? 13.377 8.572 -20.095 1.00 81.44 248 ASP A CA 1
ATOM 1701 C C . ASP A 1 248 ? 12.094 9.411 -19.974 1.00 81.44 248 ASP A C 1
ATOM 1703 O O . ASP A 1 248 ? 11.397 9.315 -18.970 1.00 81.44 248 ASP A O 1
ATOM 1707 N N . GLN A 1 249 ? 11.734 10.176 -21.012 1.00 80.38 249 GLN A N 1
ATOM 1708 C CA . GLN A 1 249 ? 10.504 10.975 -21.042 1.00 80.38 249 GLN A CA 1
ATOM 1709 C C . GLN A 1 249 ? 9.237 10.116 -21.005 1.00 80.38 249 GLN A C 1
ATOM 1711 O O . GLN A 1 249 ? 8.292 10.451 -20.293 1.00 80.38 249 GLN A O 1
ATOM 1716 N N . ALA A 1 250 ? 9.211 9.000 -21.736 1.00 80.00 250 ALA A N 1
ATOM 1717 C CA . ALA A 1 250 ? 8.086 8.073 -21.724 1.00 80.00 250 ALA A CA 1
ATOM 1718 C C . ALA A 1 250 ? 7.865 7.486 -20.320 1.00 80.00 250 ALA A C 1
ATOM 1720 O O . ALA A 1 250 ? 6.732 7.466 -19.840 1.00 80.00 250 ALA A O 1
ATOM 1721 N N . VAL A 1 251 ? 8.942 7.098 -19.627 1.00 70.81 251 VAL A N 1
ATOM 1722 C CA . VAL A 1 251 ? 8.897 6.632 -18.229 1.00 70.81 251 VAL A CA 1
ATOM 1723 C C . VAL A 1 251 ? 8.473 7.757 -17.278 1.00 70.81 251 VAL A C 1
ATOM 1725 O O . VAL A 1 251 ? 7.677 7.526 -16.370 1.00 70.81 251 VAL A O 1
ATOM 1728 N N . MET A 1 252 ? 8.952 8.985 -17.492 1.00 69.44 252 MET A N 1
ATOM 1729 C CA . MET A 1 252 ? 8.556 10.149 -16.693 1.00 69.44 252 MET A CA 1
ATOM 1730 C C . MET A 1 252 ? 7.092 10.557 -16.901 1.00 69.44 252 MET A C 1
ATOM 1732 O O . MET A 1 252 ? 6.510 11.130 -15.995 1.00 69.44 252 MET A O 1
ATOM 1736 N N . SER A 1 253 ? 6.454 10.246 -18.034 1.00 70.50 253 SER A N 1
ATOM 1737 C CA . SER A 1 253 ? 5.058 10.654 -18.281 1.00 70.50 253 SER A CA 1
ATOM 1738 C C . SER A 1 253 ? 4.049 10.105 -17.260 1.00 70.50 253 SER A C 1
ATOM 1740 O O . SER A 1 253 ? 2.976 10.680 -17.090 1.00 70.50 253 SER A O 1
ATOM 1742 N N . GLN A 1 254 ? 4.391 9.018 -16.557 1.00 74.88 254 GLN A N 1
ATOM 1743 C CA . GLN A 1 254 ? 3.551 8.436 -15.511 1.00 74.88 254 GLN A CA 1
ATOM 1744 C C . GLN A 1 254 ? 3.656 9.185 -14.169 1.00 74.88 254 GLN A C 1
ATOM 1746 O O . GLN A 1 254 ? 2.718 9.118 -13.375 1.00 74.88 254 GLN A O 1
ATOM 1751 N N . TYR A 1 255 ? 4.760 9.891 -13.902 1.00 86.06 255 TYR A N 1
ATOM 1752 C CA . TYR A 1 255 ? 5.058 10.514 -12.609 1.00 86.06 255 TYR A CA 1
ATOM 1753 C C . TYR A 1 255 ? 5.545 11.954 -12.782 1.00 86.06 255 TYR A C 1
ATOM 1755 O O . TYR A 1 255 ? 6.546 12.204 -13.447 1.00 86.06 255 TYR A O 1
ATOM 1763 N N . ASP A 1 256 ? 4.916 12.899 -12.086 1.00 88.06 256 ASP A N 1
ATOM 1764 C CA . ASP A 1 256 ? 5.343 14.304 -12.098 1.00 88.06 256 ASP A CA 1
ATOM 1765 C C . ASP A 1 256 ? 6.757 14.462 -11.502 1.00 88.06 256 ASP A C 1
ATOM 1767 O O . ASP A 1 256 ? 7.540 15.317 -11.922 1.00 88.06 256 ASP A O 1
ATOM 1771 N N . ALA A 1 257 ? 7.103 13.608 -10.530 1.00 91.38 257 ALA A N 1
ATOM 1772 C CA . ALA A 1 257 ? 8.410 13.592 -9.884 1.00 91.38 257 ALA A CA 1
ATOM 1773 C C . ALA A 1 257 ? 8.935 12.180 -9.614 1.00 91.38 257 ALA A C 1
ATOM 1775 O O . ALA A 1 257 ? 8.225 11.309 -9.114 1.00 91.38 257 ALA A O 1
ATOM 1776 N N . VAL A 1 258 ? 10.232 12.004 -9.859 1.00 92.44 258 VAL A N 1
ATOM 1777 C CA . VAL A 1 258 ? 11.035 10.831 -9.521 1.00 92.44 258 VAL A CA 1
ATOM 1778 C C . VAL A 1 258 ? 12.172 11.270 -8.592 1.00 92.44 258 VAL A C 1
ATOM 1780 O O . VAL A 1 258 ? 13.197 11.816 -9.021 1.00 92.44 258 VAL A O 1
ATOM 1783 N N . VAL A 1 259 ? 12.002 11.031 -7.293 1.00 93.31 259 VAL A N 1
ATOM 1784 C CA . VAL A 1 259 ? 12.991 11.404 -6.273 1.00 93.31 259 VAL A CA 1
ATOM 1785 C C . VAL A 1 259 ? 14.254 10.549 -6.424 1.00 93.31 259 VAL A C 1
ATOM 1787 O O . VAL A 1 259 ? 14.196 9.321 -6.528 1.00 93.31 259 VAL A O 1
ATOM 1790 N N . GLY A 1 260 ? 15.414 11.208 -6.445 1.00 88.06 260 GLY A N 1
ATOM 1791 C CA . GLY A 1 260 ? 16.702 10.600 -6.786 1.00 88.06 260 GLY A CA 1
ATOM 1792 C C . GLY A 1 260 ? 16.993 10.567 -8.291 1.00 88.06 260 GLY A C 1
ATOM 1793 O O . GLY A 1 260 ? 17.940 9.900 -8.702 1.00 88.06 260 GLY A O 1
ATOM 1794 N N . TRP A 1 261 ? 16.193 11.255 -9.118 1.00 87.56 261 TRP A N 1
ATOM 1795 C CA . TRP A 1 261 ? 16.476 11.428 -10.546 1.00 87.56 261 TRP A CA 1
ATOM 1796 C C . TRP A 1 261 ? 16.264 12.861 -11.045 1.00 87.56 261 TRP A C 1
ATOM 1798 O O . TRP A 1 261 ? 17.252 13.547 -11.291 1.00 87.56 261 TRP A O 1
ATOM 1808 N N . ASN A 1 262 ? 15.013 13.320 -11.187 1.00 88.81 262 ASN A N 1
ATOM 1809 C CA . ASN A 1 262 ? 14.698 14.697 -11.603 1.00 88.81 262 ASN A CA 1
ATOM 1810 C C . ASN A 1 262 ? 14.432 15.630 -10.410 1.00 88.81 262 ASN A C 1
ATOM 1812 O O . ASN A 1 262 ? 14.528 16.845 -10.563 1.00 88.81 262 ASN A O 1
ATOM 1816 N N . TYR A 1 263 ? 14.161 15.075 -9.224 1.00 92.50 263 TYR A N 1
ATOM 1817 C CA . TYR A 1 263 ? 14.092 15.822 -7.968 1.00 92.50 263 TYR A CA 1
ATOM 1818 C C . TYR A 1 263 ? 15.106 15.283 -6.949 1.00 92.50 263 TYR A C 1
ATOM 1820 O O . TYR A 1 263 ? 15.216 14.063 -6.784 1.00 92.50 263 TYR A O 1
ATOM 1828 N N . PRO A 1 264 ? 15.840 16.163 -6.238 1.00 90.50 264 PRO A N 1
ATOM 1829 C CA . PRO A 1 264 ? 16.883 15.747 -5.299 1.00 90.50 264 PRO A CA 1
ATOM 1830 C C . PRO A 1 264 ? 16.331 15.178 -3.983 1.00 90.50 264 PRO A C 1
ATOM 1832 O O . PRO A 1 264 ? 17.041 14.453 -3.294 1.00 90.50 264 PRO A O 1
ATOM 1835 N N . SER A 1 265 ? 15.085 15.498 -3.621 1.00 92.94 265 SER A N 1
ATOM 1836 C CA . SER A 1 265 ? 14.444 15.057 -2.378 1.00 92.94 265 SER A CA 1
ATOM 1837 C C . SER A 1 265 ? 12.919 15.045 -2.501 1.00 92.94 265 SER A C 1
ATOM 1839 O O . SER A 1 265 ? 12.354 15.712 -3.375 1.00 92.94 265 SER A O 1
ATOM 1841 N N . LEU A 1 266 ? 12.250 14.315 -1.605 1.00 92.62 266 LEU A N 1
ATOM 1842 C CA . LEU A 1 266 ? 10.795 14.316 -1.481 1.00 92.62 266 LEU A CA 1
ATOM 1843 C C . LEU A 1 266 ? 10.286 15.716 -1.132 1.00 92.62 266 LEU A C 1
ATOM 1845 O O . LEU A 1 266 ? 9.344 16.197 -1.761 1.00 92.62 266 LEU A O 1
ATOM 1849 N N . LYS A 1 267 ? 10.956 16.413 -0.206 1.00 91.81 267 LYS A N 1
ATOM 1850 C CA . LYS A 1 267 ? 10.656 17.816 0.112 1.00 91.81 267 LYS A CA 1
ATOM 1851 C C . LYS A 1 267 ? 10.641 18.705 -1.131 1.00 91.81 267 LYS A C 1
ATOM 1853 O O . LYS A 1 267 ? 9.691 19.459 -1.320 1.00 91.81 267 LYS A O 1
ATOM 1858 N N . ALA A 1 268 ? 11.671 18.614 -1.977 1.00 91.50 268 ALA A N 1
ATOM 1859 C CA . ALA A 1 268 ? 11.779 19.438 -3.179 1.00 91.50 268 ALA A CA 1
ATOM 1860 C C . ALA A 1 268 ? 10.656 19.135 -4.182 1.00 91.50 268 ALA A C 1
ATOM 1862 O O . ALA A 1 268 ? 10.097 20.060 -4.767 1.00 91.50 268 ALA A O 1
ATOM 1863 N N . ALA A 1 269 ? 10.289 17.859 -4.343 1.00 92.38 269 ALA A N 1
ATOM 1864 C CA . ALA A 1 269 ? 9.178 17.453 -5.204 1.00 92.38 269 ALA A CA 1
ATOM 1865 C C . ALA A 1 269 ? 7.829 18.002 -4.702 1.00 92.38 269 ALA A C 1
ATOM 1867 O O . ALA A 1 269 ? 7.070 18.583 -5.480 1.00 92.38 269 ALA A O 1
ATOM 1868 N N . ILE A 1 270 ? 7.561 17.891 -3.395 1.00 90.00 270 ILE A N 1
ATOM 1869 C CA . ILE A 1 270 ? 6.342 18.425 -2.768 1.00 90.00 270 ILE A CA 1
ATOM 1870 C C . ILE A 1 270 ? 6.286 19.955 -2.904 1.00 90.00 270 ILE A C 1
ATOM 1872 O O . ILE A 1 270 ? 5.257 20.501 -3.294 1.00 90.00 270 ILE A O 1
ATOM 1876 N N . GLN A 1 271 ? 7.392 20.661 -2.640 1.00 89.88 271 GLN A N 1
ATOM 1877 C CA . GLN A 1 271 ? 7.465 22.126 -2.754 1.00 89.88 271 GLN A CA 1
ATOM 1878 C C . GLN A 1 271 ? 7.304 22.628 -4.193 1.00 89.88 271 GLN A C 1
ATOM 1880 O O . GLN A 1 271 ? 6.768 23.714 -4.402 1.00 89.88 271 GLN A O 1
ATOM 1885 N N . ALA A 1 272 ? 7.723 21.836 -5.182 1.00 90.06 272 ALA A N 1
ATOM 1886 C CA . ALA A 1 272 ? 7.491 22.127 -6.594 1.00 90.06 272 ALA A CA 1
ATOM 1887 C C . ALA A 1 272 ? 6.032 21.888 -7.037 1.00 90.06 272 ALA A C 1
ATOM 1889 O O . ALA A 1 272 ? 5.695 22.167 -8.185 1.00 90.06 272 ALA A O 1
ATOM 1890 N N . GLY A 1 273 ? 5.165 21.389 -6.147 1.00 89.06 273 GLY A N 1
ATOM 1891 C CA . GLY A 1 273 ? 3.749 21.155 -6.427 1.00 89.06 273 GLY A CA 1
ATOM 1892 C C . GLY A 1 273 ? 3.457 19.855 -7.180 1.00 89.06 273 GLY A C 1
ATOM 1893 O O . GLY A 1 273 ? 2.384 19.739 -7.773 1.00 89.06 273 GLY A O 1
ATOM 1894 N N . CYS A 1 274 ? 4.385 18.892 -7.170 1.00 90.88 274 CYS A N 1
ATOM 1895 C CA . CYS A 1 274 ? 4.198 17.592 -7.818 1.00 90.88 274 CYS A CA 1
ATOM 1896 C C . CYS A 1 274 ? 3.087 16.794 -7.124 1.00 90.88 274 CYS A C 1
ATOM 1898 O O . CYS A 1 274 ? 3.003 16.789 -5.894 1.00 90.88 274 CYS A O 1
ATOM 1900 N N . THR A 1 275 ? 2.244 16.110 -7.902 1.00 91.38 275 THR A N 1
ATOM 1901 C CA . THR A 1 275 ? 1.072 15.394 -7.372 1.00 91.38 275 THR A CA 1
ATOM 1902 C C . THR A 1 275 ? 1.219 13.883 -7.414 1.00 91.38 275 THR A C 1
ATOM 1904 O O . THR A 1 275 ? 0.758 13.219 -6.492 1.00 91.38 275 THR A O 1
ATOM 1907 N N . ASN A 1 276 ? 1.900 13.329 -8.418 1.00 93.06 276 ASN A N 1
ATOM 1908 C CA . ASN A 1 276 ? 2.219 11.906 -8.482 1.00 93.06 276 ASN A CA 1
ATOM 1909 C C . ASN A 1 276 ? 3.734 11.693 -8.384 1.00 93.06 276 ASN A C 1
ATOM 1911 O O . ASN A 1 276 ? 4.468 11.919 -9.348 1.00 93.06 276 ASN A O 1
ATOM 1915 N N . ILE A 1 277 ? 4.204 11.294 -7.205 1.00 93.81 277 ILE A N 1
ATOM 1916 C CA . ILE A 1 277 ? 5.625 11.224 -6.862 1.00 93.81 277 ILE A CA 1
ATOM 1917 C C . ILE A 1 277 ? 6.025 9.763 -6.667 1.00 93.81 277 ILE A C 1
ATOM 1919 O O . ILE A 1 277 ? 5.439 9.071 -5.836 1.00 93.81 277 ILE A O 1
ATOM 1923 N N . ILE A 1 278 ? 7.068 9.317 -7.367 1.00 93.94 278 ILE A N 1
ATOM 1924 C CA . ILE A 1 278 ? 7.738 8.043 -7.092 1.00 93.94 278 ILE A CA 1
ATOM 1925 C C . ILE A 1 278 ? 9.124 8.273 -6.493 1.00 93.94 278 ILE A C 1
ATOM 1927 O O . ILE A 1 278 ? 9.882 9.147 -6.916 1.00 93.94 278 ILE A O 1
ATOM 1931 N N . ILE A 1 279 ? 9.477 7.464 -5.504 1.00 95.06 279 ILE A N 1
ATOM 1932 C CA . ILE A 1 279 ? 10.791 7.454 -4.873 1.00 95.06 279 ILE A CA 1
ATOM 1933 C C . ILE A 1 279 ? 11.485 6.156 -5.274 1.00 95.06 279 ILE A C 1
ATOM 1935 O O . ILE A 1 279 ? 10.962 5.057 -5.059 1.00 95.06 279 ILE A O 1
ATOM 1939 N N . ARG A 1 280 ? 12.667 6.279 -5.885 1.00 93.12 280 ARG A N 1
ATOM 1940 C CA . ARG A 1 280 ? 13.450 5.115 -6.323 1.00 93.12 280 ARG A CA 1
ATOM 1941 C C . ARG A 1 280 ? 13.909 4.284 -5.108 1.00 93.12 280 ARG A C 1
ATOM 1943 O O . ARG A 1 280 ? 13.830 4.748 -3.966 1.00 93.12 280 ARG A O 1
ATOM 1950 N N . PRO A 1 281 ? 14.377 3.042 -5.308 1.00 95.06 281 PRO A N 1
ATOM 1951 C CA . PRO A 1 281 ? 15.007 2.283 -4.233 1.00 95.06 281 PRO A CA 1
ATOM 1952 C C . PRO A 1 281 ? 16.222 3.040 -3.681 1.00 95.06 281 PRO A C 1
ATOM 1954 O O . PRO A 1 281 ? 17.040 3.542 -4.453 1.00 95.06 281 PRO A O 1
ATOM 1957 N N . GLY A 1 282 ? 16.351 3.118 -2.358 1.00 94.00 282 GLY A N 1
ATOM 1958 C CA . GLY A 1 282 ? 17.439 3.845 -1.707 1.00 94.00 282 GLY A CA 1
ATOM 1959 C C . GLY A 1 282 ? 17.103 4.357 -0.309 1.00 94.00 282 GLY A C 1
ATOM 1960 O O . GLY A 1 282 ? 15.970 4.249 0.163 1.00 94.00 282 GLY A O 1
ATOM 1961 N N . ASN A 1 283 ? 18.122 4.927 0.341 1.00 94.56 283 ASN A N 1
ATOM 1962 C CA . ASN A 1 283 ? 18.008 5.611 1.627 1.00 94.56 283 ASN A CA 1
ATOM 1963 C C . ASN A 1 283 ? 18.109 7.122 1.403 1.00 94.56 283 ASN A C 1
ATOM 1965 O O . ASN A 1 283 ? 19.155 7.618 0.984 1.00 94.56 283 ASN A O 1
ATOM 1969 N N . TYR A 1 284 ? 17.038 7.839 1.710 1.00 95.44 284 TYR A N 1
ATOM 1970 C CA . TYR A 1 284 ? 16.935 9.285 1.569 1.00 95.44 284 TYR A CA 1
ATOM 1971 C C . TYR A 1 284 ? 16.923 9.916 2.956 1.00 95.44 284 TYR A C 1
ATOM 1973 O O . TYR A 1 284 ? 16.163 9.484 3.821 1.00 95.44 284 TYR A O 1
ATOM 1981 N N . TYR A 1 285 ? 17.763 10.924 3.171 1.00 94.75 285 TYR A N 1
ATOM 1982 C CA . TYR A 1 285 ? 17.854 11.661 4.431 1.00 94.75 285 TYR A CA 1
ATOM 1983 C C . TYR A 1 285 ? 17.536 13.125 4.164 1.00 94.75 285 TYR A C 1
ATOM 1985 O O . TYR A 1 285 ? 18.165 13.749 3.311 1.00 94.75 285 TYR A O 1
ATOM 1993 N N . GLU A 1 286 ? 16.547 13.663 4.870 1.00 93.56 286 GLU A N 1
ATOM 1994 C CA . GLU A 1 286 ? 16.014 14.993 4.601 1.00 93.56 286 GLU A CA 1
ATOM 1995 C C . GLU A 1 286 ? 15.833 15.796 5.886 1.00 93.56 286 GLU A C 1
ATOM 1997 O O . GLU A 1 286 ? 15.197 15.336 6.833 1.00 93.56 286 GLU A O 1
ATOM 2002 N N . ASP A 1 287 ? 16.328 17.034 5.881 1.00 91.00 287 ASP A N 1
ATOM 2003 C CA . ASP A 1 287 ? 16.014 18.025 6.908 1.00 91.00 287 ASP A CA 1
ATOM 2004 C C . ASP A 1 287 ? 14.849 18.904 6.438 1.00 91.00 287 ASP A C 1
ATOM 2006 O O . ASP A 1 287 ? 14.915 19.660 5.454 1.00 91.00 287 ASP A O 1
ATOM 2010 N N . TRP A 1 288 ? 13.735 18.806 7.151 1.00 90.56 288 TRP A N 1
ATOM 2011 C CA . TRP A 1 288 ? 12.557 19.619 6.900 1.00 90.56 288 TRP A CA 1
ATOM 2012 C C . TRP A 1 288 ? 12.550 20.764 7.904 1.00 90.56 288 TRP A C 1
ATOM 2014 O O . TRP A 1 288 ? 12.565 20.545 9.109 1.00 90.56 288 TRP A O 1
ATOM 2024 N N . ASN A 1 289 ? 12.575 21.993 7.395 1.00 86.56 289 ASN A N 1
ATOM 2025 C CA . ASN A 1 289 ? 12.670 23.225 8.182 1.00 86.56 289 ASN A CA 1
ATOM 2026 C C . ASN A 1 289 ? 11.534 24.215 7.890 1.00 86.56 289 ASN A C 1
ATOM 2028 O O . ASN A 1 289 ? 11.533 25.339 8.378 1.00 86.56 289 ASN A O 1
ATOM 2032 N N . THR A 1 290 ? 10.587 23.798 7.056 1.00 85.38 290 THR A N 1
ATOM 2033 C CA . THR A 1 290 ? 9.434 24.572 6.609 1.00 85.38 290 THR A CA 1
ATOM 2034 C C . THR A 1 290 ? 8.253 23.628 6.491 1.00 85.38 290 THR A C 1
ATOM 2036 O O . THR A 1 290 ? 8.429 22.476 6.087 1.00 85.38 290 THR A O 1
ATOM 2039 N N . GLN A 1 291 ? 7.059 24.130 6.780 1.00 86.38 291 GLN A N 1
ATOM 2040 C CA . GLN A 1 291 ? 5.819 23.386 6.581 1.00 86.38 291 GLN A CA 1
ATOM 2041 C C . GLN A 1 291 ? 5.566 23.135 5.101 1.00 86.38 291 GLN A C 1
ATOM 2043 O O . GLN A 1 291 ? 5.916 23.959 4.252 1.00 86.38 291 GLN A O 1
ATOM 2048 N N . LEU A 1 292 ? 4.960 21.991 4.806 1.00 87.69 292 LEU A N 1
ATOM 2049 C CA . LEU A 1 292 ? 4.577 21.603 3.457 1.00 87.69 292 LEU A CA 1
ATOM 2050 C C . LEU A 1 292 ? 3.057 21.642 3.347 1.00 87.69 292 LEU A C 1
ATOM 2052 O O . LEU A 1 292 ? 2.360 21.016 4.138 1.00 87.69 292 LEU A O 1
ATOM 2056 N N . TYR A 1 293 ? 2.543 22.377 2.368 1.00 85.69 293 TYR A N 1
ATOM 2057 C CA . TYR A 1 293 ? 1.107 22.555 2.176 1.00 85.69 293 TYR A CA 1
ATOM 2058 C C . TYR A 1 293 ? 0.613 21.656 1.046 1.00 85.69 293 TYR A C 1
ATOM 2060 O O . TYR A 1 293 ? 1.077 21.761 -0.091 1.00 85.69 293 TYR A O 1
ATOM 2068 N N . ILE A 1 294 ? -0.347 20.785 1.351 1.00 82.50 294 ILE A N 1
ATOM 2069 C CA . ILE A 1 294 ? -1.058 19.988 0.354 1.00 82.50 294 ILE A CA 1
ATOM 2070 C C . ILE A 1 294 ? -2.281 20.789 -0.093 1.00 82.50 294 ILE A C 1
ATOM 2072 O O . ILE A 1 294 ? -3.293 20.864 0.605 1.00 82.50 294 ILE A O 1
ATOM 2076 N N . ASN A 1 295 ? -2.171 21.367 -1.289 1.00 85.00 295 ASN A N 1
ATOM 2077 C CA . ASN A 1 295 ? -3.236 22.134 -1.947 1.00 85.00 295 ASN A CA 1
ATOM 2078 C C . ASN A 1 295 ? -3.807 21.411 -3.181 1.00 85.00 295 ASN A C 1
ATOM 2080 O O . ASN A 1 295 ? -4.624 21.967 -3.912 1.00 85.00 295 ASN A O 1
ATOM 2084 N N . ARG A 1 296 ? -3.341 20.188 -3.455 1.00 89.00 296 ARG A N 1
ATOM 2085 C CA . ARG A 1 296 ? -3.724 19.345 -4.597 1.00 89.00 296 ARG A CA 1
ATOM 2086 C C . ARG A 1 296 ? -3.788 17.885 -4.132 1.00 89.00 296 ARG A C 1
ATOM 2088 O O . ARG A 1 296 ? -3.045 17.545 -3.212 1.00 89.00 296 ARG A O 1
ATOM 2095 N N . PRO A 1 297 ? -4.613 17.023 -4.751 1.00 91.62 297 PRO A N 1
ATOM 2096 C CA . PRO A 1 297 ? -4.534 15.582 -4.530 1.00 91.62 297 PRO A CA 1
ATOM 2097 C C . PRO A 1 297 ? -3.106 15.088 -4.759 1.00 91.62 297 PRO A C 1
ATOM 2099 O O . PRO A 1 297 ? -2.480 15.494 -5.737 1.00 91.62 297 PRO A O 1
ATOM 2102 N N . MET A 1 298 ? -2.586 14.249 -3.871 1.00 92.38 298 MET A N 1
ATOM 2103 C CA . MET A 1 298 ? -1.185 13.844 -3.902 1.00 92.38 298 MET A CA 1
ATOM 2104 C C . MET A 1 298 ? -1.022 12.358 -3.599 1.00 92.38 298 MET A C 1
ATOM 2106 O O . MET A 1 298 ? -1.661 11.817 -2.700 1.00 92.38 298 MET A O 1
ATOM 2110 N N . ARG A 1 299 ? -0.128 11.707 -4.337 1.00 93.38 299 ARG A N 1
ATOM 2111 C CA . ARG A 1 299 ? 0.300 10.329 -4.130 1.00 93.38 299 ARG A CA 1
ATOM 2112 C C . ARG A 1 299 ? 1.819 10.278 -4.075 1.00 93.38 299 ARG A C 1
ATOM 2114 O O . ARG A 1 299 ? 2.496 10.796 -4.961 1.00 93.38 299 ARG A O 1
ATOM 2121 N N . ILE A 1 300 ? 2.339 9.635 -3.039 1.00 94.31 300 ILE A N 1
ATOM 2122 C CA . ILE A 1 300 ? 3.758 9.353 -2.852 1.00 94.31 300 ILE A CA 1
ATOM 2123 C C . ILE A 1 300 ? 3.917 7.837 -2.802 1.00 94.31 300 ILE A C 1
ATOM 2125 O O . ILE A 1 300 ? 3.385 7.167 -1.918 1.00 94.31 300 ILE A O 1
ATOM 2129 N N . GLN A 1 301 ? 4.658 7.297 -3.757 1.00 94.62 301 GLN A N 1
ATOM 2130 C CA . GLN A 1 301 ? 4.900 5.869 -3.884 1.00 94.62 301 GLN A CA 1
ATOM 2131 C C . GLN A 1 301 ? 6.396 5.579 -3.768 1.00 94.62 301 GLN A C 1
ATOM 2133 O O . GLN A 1 301 ? 7.210 6.176 -4.468 1.00 94.62 301 GLN A O 1
ATOM 2138 N N . GLY A 1 302 ? 6.783 4.662 -2.887 1.00 93.81 302 GLY A N 1
ATOM 2139 C CA . GLY A 1 302 ? 8.120 4.074 -2.920 1.00 93.81 302 GLY A CA 1
ATOM 2140 C C . GLY A 1 302 ? 8.200 2.885 -3.871 1.00 93.81 302 GLY A C 1
ATOM 2141 O O . GLY A 1 302 ? 7.215 2.447 -4.453 1.00 93.81 302 GLY A O 1
ATOM 2142 N N . SER A 1 303 ? 9.396 2.326 -4.020 1.00 89.81 303 SER A N 1
ATOM 2143 C CA . SER A 1 303 ? 9.626 1.130 -4.841 1.00 89.81 303 SER A CA 1
ATOM 2144 C C . SER A 1 303 ? 9.485 -0.178 -4.041 1.00 89.81 303 SER A C 1
ATOM 2146 O O . SER A 1 303 ? 9.962 -1.225 -4.475 1.00 89.81 303 SER A O 1
ATOM 2148 N N . GLY A 1 304 ? 8.886 -0.112 -2.847 1.00 88.75 304 GLY A N 1
ATOM 2149 C CA . GLY A 1 304 ? 8.674 -1.224 -1.921 1.00 88.75 304 GLY A CA 1
ATOM 2150 C C . GLY A 1 304 ? 9.104 -0.879 -0.491 1.00 88.75 304 GLY A C 1
ATOM 2151 O O . GLY A 1 304 ? 10.148 -0.257 -0.277 1.00 88.75 304 GLY A O 1
ATOM 2152 N N . LYS A 1 305 ? 8.343 -1.361 0.506 1.00 83.69 305 LYS A N 1
ATOM 2153 C CA . LYS A 1 305 ? 8.552 -1.107 1.950 1.00 83.69 305 LYS A CA 1
ATOM 2154 C C . LYS A 1 305 ? 10.004 -1.312 2.403 1.00 83.69 305 LYS A C 1
ATOM 2156 O O . LYS A 1 305 ? 10.524 -0.509 3.169 1.00 83.69 305 LYS A O 1
ATOM 2161 N N . GLN A 1 306 ? 10.683 -2.353 1.910 1.00 86.69 306 GLN A N 1
ATOM 2162 C CA . GLN A 1 306 ? 12.089 -2.642 2.241 1.00 86.69 306 GLN A CA 1
ATOM 2163 C C . GLN A 1 306 ? 13.108 -1.961 1.314 1.00 86.69 306 GLN A C 1
ATOM 2165 O O . GLN A 1 306 ? 14.265 -1.801 1.702 1.00 86.69 306 GLN A O 1
ATOM 2170 N N . ALA A 1 307 ? 12.689 -1.574 0.108 1.00 90.62 307 ALA A N 1
ATOM 2171 C CA . ALA A 1 307 ? 13.551 -1.040 -0.942 1.00 90.62 307 ALA A CA 1
ATOM 2172 C C . ALA A 1 307 ? 13.743 0.479 -0.834 1.00 90.62 307 ALA A C 1
ATOM 2174 O O . ALA A 1 307 ? 14.808 0.991 -1.179 1.00 90.62 307 ALA A O 1
ATOM 2175 N N . THR A 1 308 ? 12.732 1.198 -0.345 1.00 95.12 308 THR A N 1
ATOM 2176 C CA . THR A 1 308 ? 12.740 2.660 -0.238 1.00 95.12 308 THR A CA 1
ATOM 2177 C C . THR A 1 308 ? 12.598 3.089 1.216 1.00 95.12 308 THR A C 1
ATOM 2179 O O . THR A 1 308 ? 11.597 2.789 1.870 1.00 95.12 308 THR A O 1
ATOM 2182 N N . ARG A 1 309 ? 13.588 3.832 1.721 1.00 94.44 309 ARG A N 1
ATOM 2183 C CA . ARG A 1 309 ? 13.586 4.406 3.070 1.00 94.44 309 ARG A CA 1
ATOM 2184 C C . ARG A 1 309 ? 13.756 5.915 3.002 1.00 94.44 309 ARG A C 1
ATOM 2186 O O . ARG A 1 309 ? 14.731 6.396 2.433 1.00 94.44 309 ARG A O 1
ATOM 2193 N N . VAL A 1 310 ? 12.848 6.654 3.626 1.00 95.44 310 VAL A N 1
ATOM 2194 C CA . VAL A 1 310 ? 12.918 8.112 3.752 1.00 95.44 310 VAL A CA 1
ATOM 2195 C C . VAL A 1 310 ? 13.021 8.458 5.229 1.00 95.44 310 VAL A C 1
ATOM 2197 O O . VAL A 1 310 ? 12.146 8.112 6.015 1.00 95.44 310 VAL A O 1
ATOM 2200 N N . SER A 1 311 ? 14.106 9.116 5.618 1.00 94.56 311 SER A N 1
ATOM 2201 C CA . SER A 1 311 ? 14.354 9.577 6.980 1.00 94.56 311 SER A CA 1
ATOM 2202 C C . SER A 1 311 ? 14.255 11.093 7.018 1.00 94.56 311 SER A C 1
ATOM 2204 O O . SER A 1 311 ? 15.122 11.794 6.502 1.00 94.56 311 SER A O 1
ATOM 2206 N N . VAL A 1 312 ? 13.187 11.591 7.628 1.00 92.44 312 VAL A N 1
ATOM 2207 C CA . VAL A 1 312 ? 12.888 13.011 7.771 1.00 92.44 312 VAL A CA 1
ATOM 2208 C C . VAL A 1 312 ? 13.241 13.455 9.181 1.00 92.44 312 VAL A C 1
ATOM 2210 O O . VAL A 1 312 ? 12.690 12.958 10.162 1.00 92.44 312 VAL A O 1
ATOM 2213 N N . ARG A 1 313 ? 14.124 14.440 9.299 1.00 91.19 313 ARG A N 1
ATOM 2214 C CA . ARG A 1 313 ? 14.366 15.151 10.551 1.00 91.19 313 ARG A CA 1
ATOM 2215 C C . ARG A 1 313 ? 13.698 16.518 10.471 1.00 91.19 313 ARG A C 1
ATOM 2217 O O . ARG A 1 313 ? 14.009 17.322 9.596 1.00 91.19 313 ARG A O 1
ATOM 2224 N N . THR A 1 314 ? 12.775 16.798 11.384 1.00 87.94 314 THR A N 1
ATOM 2225 C CA . THR A 1 314 ? 12.130 18.114 11.460 1.00 87.94 314 THR A CA 1
ATOM 2226 C C . THR A 1 314 ? 12.966 19.037 12.343 1.00 87.94 314 THR A C 1
ATOM 2228 O O . THR A 1 314 ? 13.285 18.686 13.480 1.00 87.94 314 THR A O 1
ATOM 2231 N N . VAL A 1 315 ? 13.337 20.217 11.840 1.00 83.69 315 VAL A N 1
ATOM 2232 C CA . VAL A 1 315 ? 14.162 21.217 12.542 1.00 83.69 315 VAL A CA 1
ATOM 2233 C C . VAL A 1 315 ? 13.496 22.595 12.481 1.00 83.69 315 VAL A C 1
ATOM 2235 O O . VAL A 1 315 ? 12.912 22.955 11.471 1.00 83.69 315 VAL A O 1
ATOM 2238 N N . GLY A 1 316 ? 13.557 23.383 13.557 1.00 74.38 316 GLY A N 1
ATOM 2239 C CA . GLY A 1 316 ? 13.122 24.791 13.526 1.00 74.38 316 GLY A CA 1
ATOM 2240 C C . GLY A 1 316 ? 11.619 25.079 13.344 1.00 74.38 316 GLY A C 1
ATOM 2241 O O . GLY A 1 316 ? 11.275 26.222 13.059 1.00 74.38 316 GLY A O 1
ATOM 2242 N N . PHE A 1 317 ? 10.717 24.104 13.511 1.00 73.88 317 PHE A N 1
ATOM 2243 C CA . PHE A 1 317 ? 9.268 24.351 13.456 1.00 73.88 317 PHE A CA 1
ATOM 2244 C C . PHE A 1 317 ? 8.756 25.119 14.693 1.00 73.88 317 PHE A C 1
ATOM 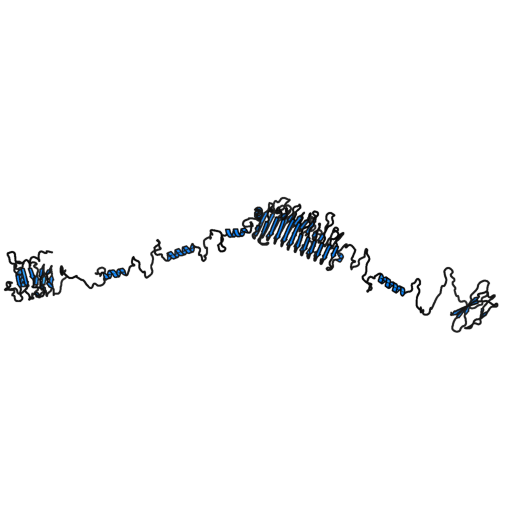2246 O O . PHE A 1 317 ? 9.180 24.857 15.825 1.00 73.88 317 PHE A O 1
ATOM 2253 N N . SER A 1 318 ? 7.823 26.057 14.479 1.00 61.16 318 SER A N 1
ATOM 2254 C CA . SER A 1 318 ? 7.143 26.811 15.542 1.00 61.16 318 SER A CA 1
ATOM 2255 C C . SER A 1 318 ? 6.083 25.961 16.267 1.00 61.16 318 SER A C 1
ATOM 2257 O O . SER A 1 318 ? 5.651 24.920 15.782 1.00 61.16 318 SER A O 1
ATOM 2259 N N . GLN A 1 319 ? 5.684 26.393 17.467 1.00 60.25 319 GLN A N 1
ATOM 2260 C CA . GLN A 1 319 ? 5.071 25.562 18.520 1.00 60.25 319 GLN A CA 1
ATOM 2261 C C . GLN A 1 319 ? 3.635 25.046 18.262 1.00 60.25 319 GLN A C 1
ATOM 2263 O O . GLN A 1 319 ? 3.083 24.372 19.133 1.00 60.25 319 GLN A O 1
ATOM 2268 N N . SER A 1 320 ? 3.012 25.331 17.111 1.00 61.50 320 SER A N 1
ATOM 2269 C CA . SER A 1 320 ? 1.543 25.241 17.003 1.00 61.50 320 SER A CA 1
ATOM 2270 C C . SER A 1 320 ? 0.971 24.456 15.824 1.00 61.50 320 SER A C 1
ATOM 2272 O O . SER A 1 320 ? -0.237 24.230 15.827 1.00 61.50 320 SER A O 1
ATOM 2274 N N . SER A 1 321 ? 1.779 24.003 14.866 1.00 70.00 321 SER A N 1
ATOM 2275 C CA . SER A 1 321 ? 1.261 23.422 13.620 1.00 70.00 321 SER A CA 1
ATOM 2276 C C . SER A 1 321 ? 2.057 22.199 13.165 1.00 70.00 321 SER A C 1
ATOM 2278 O O . SER A 1 321 ? 3.204 21.998 13.568 1.00 70.00 321 SER A O 1
ATOM 2280 N N . GLY A 1 322 ? 1.430 21.372 12.339 1.00 80.06 322 GLY A N 1
ATOM 2281 C CA . GLY A 1 322 ? 1.986 20.143 11.814 1.00 80.06 322 GLY A CA 1
ATOM 2282 C C . GLY A 1 322 ? 3.029 20.347 10.723 1.00 80.06 322 GLY A C 1
ATOM 2283 O O . GLY A 1 322 ? 3.351 21.466 10.313 1.00 80.06 322 GLY A O 1
ATOM 2284 N N . VAL A 1 323 ? 3.588 19.224 10.280 1.00 86.94 323 VAL A N 1
ATOM 2285 C CA . VAL A 1 323 ? 4.686 19.188 9.306 1.00 86.94 323 VAL A CA 1
ATOM 2286 C C . VAL A 1 323 ? 4.145 19.318 7.884 1.00 86.94 323 VAL A C 1
ATOM 2288 O O . VAL A 1 323 ? 4.596 20.167 7.112 1.00 86.94 323 VAL A O 1
ATOM 2291 N N . ILE A 1 324 ? 3.157 18.487 7.561 1.00 88.50 324 ILE A N 1
ATOM 2292 C CA . ILE A 1 324 ? 2.415 18.491 6.309 1.00 88.50 324 ILE A CA 1
ATOM 2293 C C . ILE A 1 324 ? 0.986 18.926 6.622 1.00 88.50 324 ILE A C 1
ATOM 2295 O O . ILE A 1 324 ? 0.316 18.290 7.429 1.00 88.50 324 ILE A O 1
ATOM 2299 N N . ILE A 1 325 ? 0.511 19.991 5.985 1.00 88.19 325 ILE A N 1
ATOM 2300 C CA . ILE A 1 325 ? -0.795 20.592 6.259 1.00 88.19 325 ILE A CA 1
ATOM 2301 C C . ILE A 1 325 ? -1.692 20.397 5.042 1.00 88.19 325 ILE A C 1
ATOM 2303 O O . ILE A 1 325 ? -1.416 20.938 3.969 1.00 88.19 325 ILE A O 1
ATOM 2307 N N . ASN A 1 326 ? -2.786 19.654 5.202 1.00 87.94 326 ASN A N 1
ATOM 2308 C CA . ASN A 1 326 ? -3.834 19.585 4.193 1.00 87.94 326 ASN A CA 1
ATOM 2309 C C . ASN A 1 326 ? -4.819 20.744 4.362 1.00 87.94 326 ASN A C 1
ATOM 2311 O O . ASN A 1 326 ? -5.587 20.780 5.326 1.00 87.94 326 ASN A O 1
ATOM 2315 N N . GLN A 1 327 ? -4.834 21.651 3.387 1.00 83.38 327 GLN A N 1
ATOM 2316 C CA . GLN A 1 327 ? -5.815 22.739 3.288 1.00 83.38 327 GLN A CA 1
ATOM 2317 C C . GLN A 1 327 ? -6.806 22.523 2.137 1.00 83.38 327 GLN A C 1
ATOM 2319 O O . GLN A 1 327 ? -7.731 23.314 1.955 1.00 83.38 327 GLN A O 1
ATOM 2324 N N . LEU A 1 328 ? -6.639 21.449 1.359 1.00 86.12 328 LEU A N 1
ATOM 2325 C CA . LEU A 1 328 ? -7.531 21.131 0.259 1.00 86.12 328 LEU A CA 1
ATOM 2326 C C . LEU A 1 328 ? -8.847 20.551 0.784 1.00 86.12 328 LEU A C 1
ATOM 2328 O O . LEU A 1 328 ? -8.869 19.499 1.426 1.00 86.12 328 LEU A O 1
ATOM 2332 N N . ASN A 1 329 ? -9.949 21.223 0.459 1.00 84.62 329 ASN A N 1
ATOM 2333 C CA . ASN A 1 329 ? -11.288 20.711 0.714 1.00 84.62 329 ASN A CA 1
ATOM 2334 C C . ASN A 1 329 ? -11.556 19.473 -0.157 1.00 84.62 329 ASN A C 1
ATOM 2336 O O . ASN A 1 329 ? -11.403 19.532 -1.376 1.00 84.62 329 ASN A O 1
ATOM 2340 N N . ASN A 1 330 ? -11.958 18.369 0.474 1.00 83.50 330 ASN A N 1
ATOM 2341 C CA . ASN A 1 330 ? -12.027 17.027 -0.115 1.00 83.50 330 ASN A CA 1
ATOM 2342 C C . ASN A 1 330 ? -10.682 16.555 -0.698 1.00 83.50 330 ASN A C 1
ATOM 2344 O O . ASN A 1 330 ? -10.631 15.942 -1.766 1.00 83.50 330 ASN A O 1
ATOM 2348 N N . GLY A 1 331 ? -9.584 16.866 -0.006 1.00 85.44 331 GLY A N 1
ATOM 2349 C CA . GLY A 1 331 ? -8.241 16.477 -0.417 1.00 85.44 331 GLY A CA 1
ATOM 2350 C C . GLY A 1 331 ? -8.021 14.966 -0.389 1.00 85.44 331 GLY A C 1
ATOM 2351 O O . GLY A 1 331 ? -8.602 14.248 0.421 1.00 85.44 331 GLY A O 1
ATOM 2352 N N . TYR A 1 332 ? -7.152 14.481 -1.270 1.00 92.12 332 TYR A N 1
ATOM 2353 C CA . TYR A 1 332 ? -6.692 13.096 -1.277 1.00 92.12 332 TYR A CA 1
ATOM 2354 C C . TYR A 1 332 ? -5.184 13.071 -1.074 1.00 92.12 332 TYR A C 1
ATOM 2356 O O . TYR A 1 332 ? -4.457 13.778 -1.773 1.00 92.12 332 TYR A O 1
ATOM 2364 N N . PHE A 1 333 ? -4.723 12.260 -0.132 1.00 93.12 333 PHE A N 1
ATOM 2365 C CA . PHE A 1 333 ? -3.308 12.043 0.108 1.00 93.12 333 PHE A CA 1
ATOM 2366 C C . PHE A 1 333 ? -3.043 10.556 0.314 1.00 93.12 333 PHE A C 1
ATOM 2368 O O . PHE A 1 333 ? -3.635 9.934 1.196 1.00 93.12 333 PHE A O 1
ATOM 2375 N N . GLU A 1 334 ? -2.139 9.994 -0.479 1.00 94.31 334 GLU A N 1
ATOM 2376 C CA . GLU A 1 334 ? -1.726 8.601 -0.359 1.00 94.31 334 GLU A CA 1
ATOM 2377 C C . GLU A 1 334 ? -0.214 8.469 -0.204 1.00 94.31 334 GLU A C 1
ATOM 2379 O O . GLU A 1 334 ? 0.553 9.069 -0.956 1.00 94.31 334 GLU A O 1
ATOM 2384 N N . VAL A 1 335 ? 0.202 7.628 0.742 1.00 93.69 335 VAL A N 1
ATOM 2385 C CA . VAL A 1 335 ? 1.576 7.137 0.864 1.00 93.69 335 VAL A CA 1
ATOM 2386 C C . VAL A 1 335 ? 1.558 5.619 0.782 1.00 93.69 335 VAL A C 1
ATOM 2388 O O . VAL A 1 335 ? 0.820 4.957 1.519 1.00 93.69 335 VAL A O 1
ATOM 2391 N N . CYS A 1 336 ? 2.379 5.065 -0.105 1.00 95.06 336 CYS A N 1
ATOM 2392 C CA . CYS A 1 336 ? 2.467 3.625 -0.305 1.00 95.06 336 CYS A CA 1
ATOM 2393 C C . CYS A 1 336 ? 3.897 3.134 -0.544 1.00 95.06 336 CYS A C 1
ATOM 2395 O O . CYS A 1 336 ? 4.767 3.896 -0.973 1.00 95.06 336 CYS A O 1
ATOM 2397 N N . ASP A 1 337 ? 4.127 1.852 -0.257 1.00 94.75 337 ASP A N 1
ATOM 2398 C CA . ASP A 1 337 ? 5.326 1.103 -0.653 1.00 94.75 337 ASP A CA 1
ATOM 2399 C C . ASP A 1 337 ? 6.664 1.700 -0.176 1.00 94.75 337 ASP A C 1
ATOM 2401 O O . ASP A 1 337 ? 7.663 1.669 -0.898 1.00 94.75 337 ASP A O 1
ATOM 2405 N N . LEU A 1 338 ? 6.724 2.248 1.043 1.00 95.25 338 LEU A N 1
ATOM 2406 C CA . LEU A 1 338 ? 7.960 2.810 1.604 1.00 95.25 338 LEU A CA 1
ATOM 2407 C C . LEU A 1 338 ? 8.079 2.636 3.121 1.00 95.25 338 LEU A C 1
ATOM 2409 O O . LEU A 1 338 ? 7.093 2.403 3.821 1.00 95.25 338 LEU A O 1
ATOM 2413 N N . THR A 1 339 ? 9.307 2.783 3.622 1.00 95.12 339 THR A N 1
ATOM 2414 C CA . THR A 1 339 ? 9.592 3.009 5.044 1.00 95.12 339 THR A CA 1
ATOM 2415 C C . THR A 1 339 ? 9.827 4.499 5.301 1.00 95.12 339 THR A C 1
ATOM 2417 O O . THR A 1 339 ? 10.720 5.088 4.690 1.00 95.12 339 THR A O 1
ATOM 2420 N N . LEU A 1 340 ? 9.085 5.102 6.231 1.00 93.56 340 LEU A N 1
ATOM 2421 C CA . LEU A 1 340 ? 9.235 6.500 6.646 1.00 93.56 340 LEU A CA 1
ATOM 2422 C C . LEU A 1 340 ? 9.670 6.605 8.109 1.00 93.56 340 LEU A C 1
ATOM 2424 O O . LEU A 1 340 ? 8.934 6.233 9.018 1.00 93.56 340 LEU A O 1
ATOM 2428 N N . THR A 1 341 ? 10.839 7.181 8.349 1.00 93.38 341 THR A N 1
ATOM 2429 C CA . THR A 1 341 ? 11.329 7.496 9.693 1.00 93.38 341 THR A CA 1
ATOM 2430 C C . THR A 1 341 ? 11.236 8.995 9.914 1.00 93.38 341 THR A C 1
ATOM 2432 O O . THR A 1 341 ? 11.791 9.760 9.133 1.00 93.38 341 THR A O 1
ATOM 2435 N N . ILE A 1 342 ? 10.560 9.429 10.971 1.00 90.69 342 ILE A N 1
ATOM 2436 C CA . ILE A 1 342 ? 10.398 10.839 11.325 1.00 90.69 342 ILE A CA 1
ATOM 2437 C C . ILE A 1 342 ? 11.039 11.082 12.689 1.00 90.69 342 ILE A C 1
ATOM 2439 O O . ILE A 1 342 ? 10.644 10.501 13.699 1.00 90.69 342 ILE A O 1
ATOM 2443 N N . THR A 1 343 ? 11.998 11.995 12.733 1.00 90.31 343 THR A N 1
ATOM 2444 C CA . THR A 1 343 ? 12.668 12.414 13.963 1.00 90.31 343 THR A CA 1
ATOM 2445 C C . THR A 1 343 ? 12.322 13.866 14.246 1.00 90.31 343 THR A C 1
ATOM 2447 O O . THR A 1 343 ? 12.770 14.768 13.532 1.00 90.31 343 THR A O 1
ATOM 2450 N N . ASN A 1 344 ? 11.559 14.108 15.312 1.00 85.81 344 ASN A N 1
ATOM 2451 C CA . ASN A 1 344 ? 11.289 15.456 15.783 1.00 85.81 344 ASN A CA 1
ATOM 2452 C C . ASN A 1 344 ? 12.497 16.021 16.536 1.00 85.81 344 ASN A C 1
ATOM 2454 O O . ASN A 1 344 ? 12.727 15.679 17.696 1.00 85.81 344 ASN A O 1
ATOM 2458 N N . ALA A 1 345 ? 13.252 16.915 15.896 1.00 83.06 345 ALA A N 1
ATOM 2459 C CA . ALA A 1 345 ? 14.376 17.610 16.519 1.00 83.06 345 ALA A CA 1
ATOM 2460 C C . ALA A 1 345 ? 14.035 19.050 16.952 1.00 83.06 345 ALA A C 1
ATOM 2462 O O . ALA A 1 345 ? 14.930 19.793 17.348 1.00 83.06 345 ALA A O 1
ATOM 2463 N N . CYS A 1 346 ? 12.762 19.466 16.896 1.00 69.62 346 CYS A N 1
ATOM 2464 C CA . CYS A 1 346 ? 12.348 20.854 17.141 1.00 69.62 346 CYS A CA 1
ATOM 2465 C C . CYS A 1 346 ? 12.207 21.237 18.620 1.00 69.62 346 CYS A C 1
ATOM 2467 O O . CYS A 1 346 ? 11.813 22.362 18.903 1.00 69.62 346 CYS A O 1
ATOM 2469 N N . GLY A 1 347 ? 12.457 20.328 19.567 1.00 71.38 347 GLY A N 1
ATOM 2470 C CA . GLY A 1 347 ? 12.261 20.588 21.001 1.00 71.38 347 GLY A CA 1
ATOM 2471 C C . GLY A 1 347 ? 10.804 20.844 21.427 1.00 71.38 347 GLY A C 1
ATOM 2472 O O . GLY A 1 347 ? 10.544 20.909 22.622 1.00 71.38 347 GLY A O 1
ATOM 2473 N N . ASN A 1 348 ? 9.856 20.904 20.481 1.00 76.38 348 ASN A N 1
ATOM 2474 C CA . ASN A 1 348 ? 8.424 21.172 20.663 1.00 76.38 348 ASN A CA 1
ATOM 2475 C C . ASN A 1 348 ? 7.558 19.944 20.313 1.00 76.38 348 ASN A C 1
ATOM 2477 O O . ASN A 1 348 ? 8.058 18.955 19.770 1.00 76.38 348 ASN A O 1
ATOM 2481 N N . SER A 1 349 ? 6.252 20.016 20.593 1.00 81.94 349 SER A N 1
ATOM 2482 C CA . SER A 1 349 ? 5.261 18.993 20.205 1.00 81.94 349 SER A CA 1
ATOM 2483 C C . SER A 1 349 ? 5.064 18.909 18.697 1.00 81.94 349 SER A C 1
ATOM 2485 O O . SER A 1 349 ? 4.931 19.927 18.026 1.00 81.94 349 SER A O 1
ATOM 2487 N N . MET A 1 350 ? 4.992 17.686 18.173 1.00 83.06 350 MET A N 1
ATOM 2488 C CA . MET A 1 350 ? 4.562 17.410 16.806 1.00 83.06 350 MET A CA 1
ATOM 2489 C C . MET A 1 350 ? 3.037 17.279 16.805 1.00 83.06 350 MET A C 1
ATOM 2491 O O . MET A 1 350 ? 2.482 16.199 17.012 1.00 83.06 350 MET A O 1
ATOM 2495 N N . ARG A 1 351 ? 2.349 18.406 16.594 1.00 77.25 351 ARG A N 1
ATOM 2496 C CA . ARG A 1 351 ? 0.879 18.502 16.556 1.00 77.25 351 ARG A CA 1
ATOM 2497 C C . ARG A 1 351 ? 0.294 17.995 15.228 1.00 77.25 351 ARG A C 1
ATOM 2499 O O . ARG A 1 351 ? -0.544 18.658 14.635 1.00 77.25 351 ARG A O 1
ATOM 2506 N N . GLY A 1 352 ? 0.741 16.827 14.772 1.00 84.31 352 GLY A N 1
ATOM 2507 C CA . GLY A 1 352 ? 0.411 16.248 13.471 1.00 84.31 352 GLY A CA 1
ATOM 2508 C C . GLY A 1 352 ? 1.637 16.208 12.566 1.00 84.31 352 GLY A C 1
ATOM 2509 O O . GLY A 1 352 ? 2.122 17.250 12.133 1.00 84.31 352 GLY A O 1
ATOM 2510 N N . PHE A 1 353 ? 2.139 15.024 12.220 1.00 87.44 353 PHE A N 1
ATOM 2511 C CA . PHE A 1 353 ? 2.958 14.923 11.011 1.00 87.44 353 PHE A CA 1
ATOM 2512 C C . PHE A 1 353 ? 2.095 15.288 9.793 1.00 87.44 353 PHE A C 1
ATOM 2514 O O . PHE A 1 353 ? 2.519 16.084 8.959 1.00 87.44 353 PHE A O 1
ATOM 2521 N N . PHE A 1 354 ? 0.844 14.819 9.788 1.00 89.94 354 PHE A N 1
ATOM 2522 C CA . PHE A 1 354 ? -0.244 15.306 8.948 1.00 89.94 354 PHE A CA 1
ATOM 2523 C C . PHE A 1 354 ? -1.243 16.122 9.778 1.00 89.94 354 PHE A C 1
ATOM 2525 O O . PHE A 1 354 ? -1.966 15.569 10.609 1.00 89.94 354 PHE A O 1
ATOM 2532 N N . GLU A 1 355 ? -1.292 17.431 9.545 1.00 90.38 355 GLU A N 1
ATOM 2533 C CA . GLU A 1 355 ? -2.352 18.316 10.033 1.00 90.38 355 GLU A CA 1
ATOM 2534 C C . GLU A 1 355 ? -3.468 18.390 8.984 1.00 90.38 355 GLU A C 1
ATOM 2536 O O . GLU A 1 355 ? -3.207 18.639 7.804 1.00 90.38 355 GLU A O 1
ATOM 2541 N N . VAL A 1 356 ? -4.712 18.144 9.391 1.00 90.56 356 VAL A N 1
ATOM 2542 C CA . VAL A 1 356 ? -5.872 18.138 8.491 1.00 90.56 356 VAL A CA 1
ATOM 2543 C C . VAL A 1 356 ? -6.805 19.289 8.842 1.00 90.56 356 VAL A C 1
ATOM 2545 O O . VAL A 1 356 ? -7.494 19.252 9.866 1.00 90.56 356 VAL A O 1
ATOM 2548 N N . ASN A 1 357 ? -6.844 20.293 7.963 1.00 89.19 357 ASN A N 1
ATOM 2549 C CA . ASN A 1 357 ? -7.554 21.558 8.193 1.00 89.19 357 ASN A CA 1
ATOM 2550 C C . ASN A 1 357 ? -8.825 21.664 7.340 1.00 89.19 357 ASN A C 1
ATOM 2552 O O . ASN A 1 357 ? -9.643 22.555 7.549 1.00 89.19 357 ASN A O 1
ATOM 2556 N N . ALA A 1 358 ? -8.995 20.750 6.387 1.00 89.00 358 ALA A N 1
ATOM 2557 C CA . ALA A 1 358 ? -10.149 20.643 5.509 1.00 89.00 358 ALA A CA 1
ATOM 2558 C C . ALA A 1 358 ? -10.472 19.160 5.245 1.00 89.00 358 ALA A C 1
ATOM 2560 O O . ALA A 1 358 ? -9.590 18.314 5.432 1.00 89.00 358 ALA A O 1
ATOM 2561 N N . PRO A 1 359 ? -11.714 18.824 4.842 1.00 90.06 359 PRO A N 1
ATOM 2562 C CA . PRO A 1 359 ? -12.124 17.447 4.593 1.00 90.06 359 PRO A CA 1
ATOM 2563 C C . PRO A 1 359 ? -11.147 16.673 3.712 1.00 90.06 359 PRO A C 1
ATOM 2565 O O . PRO A 1 359 ? -10.708 17.197 2.689 1.00 90.06 359 PRO A O 1
ATOM 2568 N N . ALA A 1 360 ? -10.795 15.446 4.099 1.00 91.94 360 ALA A N 1
ATOM 2569 C CA . ALA A 1 360 ? -9.728 14.707 3.424 1.00 91.94 360 ALA A CA 1
ATOM 2570 C C . ALA A 1 360 ? -9.868 13.185 3.503 1.00 91.94 360 ALA A C 1
ATOM 2572 O O . ALA A 1 360 ? -10.380 12.652 4.488 1.00 91.94 360 ALA A O 1
ATOM 2573 N N . LEU A 1 361 ? -9.319 12.496 2.500 1.00 93.69 361 LEU A N 1
ATOM 2574 C CA . LEU A 1 361 ? -8.993 11.073 2.524 1.00 93.69 361 LEU A CA 1
ATOM 2575 C C . LEU A 1 361 ? -7.471 10.905 2.594 1.00 93.69 361 LEU A C 1
ATOM 2577 O O . LEU A 1 361 ? -6.761 11.222 1.641 1.00 93.69 361 LEU A O 1
ATOM 2581 N N . LEU A 1 362 ? -6.991 10.377 3.716 1.00 94.62 362 LEU A N 1
ATOM 2582 C CA . LEU A 1 362 ? -5.604 9.990 3.937 1.00 94.62 362 LEU A CA 1
ATOM 2583 C C . LEU A 1 362 ? -5.488 8.468 3.837 1.00 94.62 362 LEU A C 1
ATOM 2585 O O . LEU A 1 362 ? -6.183 7.744 4.553 1.00 94.62 362 LEU A O 1
ATOM 2589 N N . ARG A 1 363 ? -4.616 7.973 2.961 1.00 95.50 363 ARG A N 1
ATOM 2590 C CA . ARG A 1 363 ? -4.413 6.542 2.731 1.00 95.50 363 ARG A CA 1
ATOM 2591 C C . ARG A 1 363 ? -2.949 6.157 2.917 1.00 95.50 363 ARG A C 1
ATOM 2593 O O . ARG A 1 363 ? -2.063 6.712 2.280 1.00 95.50 363 ARG A O 1
ATOM 2600 N N . PHE A 1 364 ? -2.713 5.166 3.763 1.00 95.00 364 PHE A N 1
ATOM 2601 C CA . PHE A 1 364 ? -1.410 4.580 4.049 1.00 95.00 364 PHE A CA 1
ATOM 2602 C C . PHE A 1 364 ? -1.502 3.085 3.754 1.00 95.00 364 PHE A C 1
ATOM 2604 O O . PHE A 1 364 ? -2.274 2.379 4.405 1.00 95.00 364 PHE A O 1
ATOM 2611 N N . THR A 1 365 ? -0.775 2.614 2.740 1.00 94.31 365 THR A N 1
ATOM 2612 C CA . THR A 1 365 ? -0.824 1.208 2.293 1.00 94.31 365 THR A CA 1
ATOM 2613 C C . THR A 1 365 ? 0.573 0.606 2.183 1.00 94.31 365 THR A C 1
ATOM 2615 O O . THR A 1 365 ? 1.485 1.280 1.709 1.00 94.31 365 THR A O 1
ATOM 2618 N N . SER A 1 366 ? 0.763 -0.637 2.641 1.00 92.06 366 SER A N 1
ATOM 2619 C CA . SER A 1 366 ? 2.064 -1.337 2.597 1.00 92.06 366 SER A CA 1
ATOM 2620 C C . SER A 1 366 ? 3.228 -0.456 3.084 1.00 92.06 366 SER A C 1
ATOM 2622 O O . SER A 1 366 ? 4.290 -0.342 2.466 1.00 92.06 366 SER A O 1
ATOM 2624 N N . PHE A 1 367 ? 2.997 0.221 4.212 1.00 89.56 367 PHE A N 1
ATOM 2625 C CA . PHE A 1 367 ? 3.836 1.295 4.745 1.00 89.56 367 PHE A CA 1
ATOM 2626 C C . PHE A 1 367 ? 4.525 0.844 6.037 1.00 89.56 367 PHE A C 1
ATOM 2628 O O . PHE A 1 367 ? 3.894 0.301 6.942 1.00 89.56 367 PHE A O 1
ATOM 2635 N N . ALA A 1 368 ? 5.834 1.059 6.152 1.00 91.69 368 ALA A N 1
ATOM 2636 C CA . ALA A 1 368 ? 6.517 1.007 7.445 1.00 91.69 368 ALA A CA 1
ATOM 2637 C C . ALA A 1 368 ? 6.756 2.429 7.921 1.00 91.69 368 ALA A C 1
ATOM 2639 O O . ALA A 1 368 ? 7.115 3.295 7.125 1.00 91.69 368 ALA A O 1
ATOM 2640 N N . GLY A 1 369 ? 6.677 2.664 9.222 1.00 89.69 369 GLY A N 1
ATOM 2641 C CA . GLY A 1 369 ? 7.207 3.914 9.718 1.00 89.69 369 GLY A CA 1
ATOM 2642 C C . GLY A 1 369 ? 7.585 3.923 11.178 1.00 89.69 369 GLY A C 1
ATOM 2643 O O . GLY A 1 369 ? 7.184 3.079 11.975 1.00 89.69 369 GLY A O 1
ATOM 2644 N N . SER A 1 370 ? 8.402 4.906 11.514 1.00 92.06 370 SER A N 1
ATOM 2645 C CA . SER A 1 370 ? 8.760 5.190 12.888 1.00 92.06 370 SER A CA 1
ATOM 2646 C C . SER A 1 370 ? 8.745 6.687 13.136 1.00 92.06 370 SER A C 1
ATOM 2648 O O . SER A 1 370 ? 9.058 7.475 12.248 1.00 92.06 370 SER A O 1
ATOM 2650 N N . CYS A 1 371 ? 8.339 7.087 14.330 1.00 89.88 371 CYS A N 1
ATOM 2651 C CA . CYS A 1 371 ? 8.278 8.478 14.742 1.00 89.88 371 CYS A CA 1
ATOM 2652 C C . CYS A 1 371 ? 8.887 8.622 16.131 1.00 89.88 371 CYS A C 1
ATOM 2654 O O . CYS A 1 371 ? 8.527 7.877 17.039 1.00 89.88 371 CYS A O 1
ATOM 2656 N N . PHE A 1 372 ? 9.785 9.587 16.303 1.00 90.12 372 PHE A N 1
ATOM 2657 C CA . PHE A 1 372 ? 10.434 9.860 17.580 1.00 90.12 372 PHE A CA 1
ATOM 2658 C C . PHE A 1 372 ? 10.268 11.324 17.987 1.00 90.12 372 PHE A C 1
ATOM 2660 O O . PHE A 1 372 ? 10.601 12.228 17.220 1.00 90.12 372 PHE A O 1
ATOM 2667 N N . ALA A 1 373 ? 9.818 11.551 19.220 1.00 85.38 373 ALA A N 1
ATOM 2668 C CA . ALA A 1 373 ? 9.890 12.835 19.911 1.00 85.38 373 ALA A CA 1
ATOM 2669 C C . ALA A 1 373 ? 10.321 12.588 21.358 1.00 85.38 373 ALA A C 1
ATOM 2671 O O . ALA A 1 373 ? 9.868 11.635 21.969 1.00 85.38 373 ALA A O 1
ATOM 2672 N N . ALA A 1 374 ? 11.197 13.422 21.920 1.00 77.12 374 ALA A N 1
ATOM 2673 C CA . ALA A 1 374 ? 11.736 13.171 23.259 1.00 77.12 374 ALA A CA 1
ATOM 2674 C C . ALA A 1 374 ? 10.660 13.291 24.361 1.00 77.12 374 ALA A C 1
ATOM 2676 O O . ALA A 1 374 ? 10.227 12.287 24.914 1.00 77.12 374 ALA A O 1
ATOM 2677 N N . ASN A 1 375 ? 10.204 14.516 24.644 1.00 75.88 375 ASN A N 1
ATOM 2678 C CA . ASN A 1 375 ? 9.319 14.821 25.781 1.00 75.88 375 ASN A CA 1
ATOM 2679 C C . ASN A 1 375 ? 8.003 15.496 25.368 1.00 75.88 375 ASN A C 1
ATOM 2681 O O . ASN A 1 375 ? 7.311 16.065 26.206 1.00 75.88 375 ASN A O 1
ATOM 2685 N N . ASN A 1 376 ? 7.676 15.490 24.077 1.00 79.88 376 ASN A N 1
ATOM 2686 C CA . ASN A 1 376 ? 6.567 16.270 23.542 1.00 79.88 376 ASN A CA 1
ATOM 2687 C C . ASN A 1 376 ? 5.536 15.395 22.835 1.00 79.88 376 ASN A C 1
ATOM 2689 O O . ASN A 1 376 ? 5.847 14.271 22.434 1.00 79.88 376 ASN A O 1
ATOM 2693 N N . GLU A 1 377 ? 4.325 15.926 22.647 1.00 84.44 377 GLU A N 1
ATOM 2694 C CA . GLU A 1 377 ? 3.263 15.195 21.958 1.00 84.44 377 GLU A CA 1
ATOM 2695 C C . GLU A 1 377 ? 3.709 14.785 20.551 1.00 84.44 377 GLU A C 1
ATOM 2697 O O . GLU A 1 377 ? 4.420 15.523 19.857 1.00 84.44 377 GLU A O 1
ATOM 2702 N N . LEU A 1 378 ? 3.275 13.603 20.136 1.00 87.94 378 LEU A N 1
ATOM 2703 C CA . LEU A 1 378 ? 3.588 13.006 18.852 1.00 87.94 378 LEU A CA 1
ATOM 2704 C C . LEU A 1 378 ? 2.311 12.483 18.198 1.00 87.94 378 LEU A C 1
ATOM 2706 O O . LEU A 1 378 ? 1.970 11.305 18.285 1.00 87.94 378 LEU A O 1
ATOM 2710 N N . TRP A 1 379 ? 1.610 13.372 17.508 1.00 89.56 379 TRP A N 1
ATOM 2711 C CA . TRP A 1 379 ? 0.453 12.993 16.709 1.00 89.56 379 TRP A CA 1
ATOM 2712 C C . TRP A 1 379 ? 0.900 12.729 15.278 1.00 89.56 379 TRP A C 1
ATOM 2714 O O . TRP A 1 379 ? 1.437 13.622 14.624 1.00 89.56 379 TRP A O 1
ATOM 2724 N N . PHE A 1 380 ? 0.690 11.515 14.771 1.00 90.62 380 PHE A N 1
ATOM 2725 C CA . PHE A 1 380 ? 0.968 11.237 13.361 1.00 90.62 380 PHE A CA 1
ATOM 2726 C C . PHE A 1 380 ? -0.064 11.928 12.467 1.00 90.62 380 PHE A C 1
ATOM 2728 O O . PHE A 1 380 ? 0.299 12.588 11.497 1.00 90.62 380 PHE A O 1
ATOM 2735 N N . ILE A 1 381 ? -1.336 11.860 12.859 1.00 91.94 381 ILE A N 1
ATOM 2736 C CA . ILE A 1 381 ? -2.432 12.625 12.261 1.00 91.94 381 ILE A CA 1
ATOM 2737 C C . ILE A 1 381 ? -3.064 13.473 13.357 1.00 91.94 381 ILE A C 1
ATOM 2739 O O . ILE A 1 381 ? -3.365 12.952 14.432 1.00 91.94 381 ILE A O 1
ATOM 2743 N N . LYS A 1 382 ? -3.276 14.759 13.078 1.00 90.75 382 LYS A N 1
ATOM 2744 C CA . LYS A 1 382 ? -4.063 15.664 13.916 1.00 90.75 382 LYS A CA 1
ATOM 2745 C C . LYS A 1 382 ? -5.038 16.449 13.039 1.00 90.75 382 LYS A C 1
ATOM 2747 O O . LYS A 1 382 ? -4.623 17.083 12.074 1.00 90.75 382 LYS A O 1
ATOM 2752 N N . THR A 1 383 ? -6.322 16.458 13.380 1.00 90.31 383 THR A N 1
ATOM 2753 C CA . THR A 1 383 ? -7.262 17.440 12.813 1.00 90.31 383 THR A CA 1
ATOM 2754 C C . THR A 1 383 ? -7.176 18.765 13.563 1.00 90.31 383 THR A C 1
ATOM 2756 O O . THR A 1 383 ? -6.811 18.799 14.741 1.00 90.31 383 THR A O 1
ATOM 2759 N N . VAL A 1 384 ? -7.531 19.861 12.894 1.00 82.88 384 VAL A N 1
ATOM 2760 C CA . VAL A 1 384 ? -7.658 21.173 13.547 1.00 82.88 384 VAL A CA 1
ATOM 2761 C C . VAL A 1 384 ? -8.622 21.131 14.731 1.00 82.88 384 VAL A C 1
ATOM 2763 O O . VAL A 1 384 ? -9.562 20.339 14.760 1.00 82.88 384 VAL A O 1
ATOM 2766 N N . ASP A 1 385 ? -8.411 22.031 15.691 1.00 72.88 385 ASP A N 1
ATOM 2767 C CA . ASP A 1 385 ? -9.269 22.205 16.869 1.00 72.88 385 ASP A CA 1
ATOM 2768 C C . ASP A 1 385 ? -10.571 22.976 16.510 1.00 72.88 385 ASP A C 1
ATOM 2770 O O . ASP A 1 385 ? -11.008 23.867 17.238 1.00 72.88 385 ASP A O 1
ATOM 2774 N N . ALA A 1 386 ? -11.169 22.654 15.356 1.00 76.69 386 ALA A N 1
ATOM 2775 C CA . ALA A 1 386 ? -12.376 23.253 14.785 1.00 76.69 386 ALA A CA 1
ATOM 2776 C C . ALA A 1 386 ? -13.246 22.181 14.102 1.00 76.69 386 ALA A C 1
ATOM 2778 O O . ALA A 1 386 ? -12.774 21.083 13.809 1.00 76.69 386 ALA A O 1
ATOM 2779 N N . ASP A 1 387 ? -14.509 22.512 13.828 1.00 83.94 387 ASP A N 1
ATOM 2780 C CA . ASP A 1 387 ? -15.487 21.569 13.276 1.00 83.94 387 ASP A CA 1
ATOM 2781 C C . ASP A 1 387 ? -15.088 21.097 11.873 1.00 83.94 387 ASP A C 1
ATOM 2783 O O . ASP A 1 387 ? -15.178 21.850 10.899 1.00 83.94 387 ASP A O 1
ATOM 2787 N N . LEU A 1 388 ? -14.674 19.831 11.764 1.00 85.75 388 LEU A N 1
ATOM 2788 C CA . LEU A 1 388 ? -14.294 19.216 10.496 1.00 85.75 388 LEU A CA 1
ATOM 2789 C C . LEU A 1 388 ? -15.460 18.363 9.956 1.00 85.75 388 LEU A C 1
ATOM 2791 O O . LEU A 1 388 ? -15.886 17.411 10.619 1.00 85.75 388 LEU A O 1
ATOM 2795 N N . PRO A 1 389 ? -15.994 18.653 8.750 1.00 87.81 389 PRO A N 1
ATOM 2796 C CA . PRO A 1 389 ? -17.131 17.907 8.213 1.00 87.81 389 PRO A CA 1
ATOM 2797 C C . PRO A 1 389 ? -16.849 16.414 8.045 1.00 87.81 389 PRO A C 1
ATOM 2799 O O . PRO A 1 389 ? -17.655 15.582 8.451 1.00 87.81 389 PRO A O 1
ATOM 2802 N N . SER A 1 390 ? -15.708 16.037 7.474 1.00 89.06 390 SER A N 1
ATOM 2803 C CA . SER A 1 390 ? -15.361 14.625 7.324 1.00 89.06 390 SER A CA 1
ATOM 2804 C C . SER A 1 390 ? -13.862 14.420 7.253 1.00 89.06 390 SER A C 1
ATOM 2806 O O . SER A 1 390 ? -13.129 15.264 6.743 1.00 89.06 390 SER A O 1
ATOM 2808 N N . ILE A 1 391 ? -13.420 13.264 7.724 1.00 92.12 391 ILE A N 1
ATOM 2809 C CA . ILE A 1 391 ? -12.066 12.778 7.509 1.00 92.12 391 ILE A CA 1
ATOM 2810 C C . ILE A 1 391 ? -12.125 11.273 7.338 1.00 92.12 391 ILE A C 1
ATOM 2812 O O . ILE A 1 391 ? -12.782 10.572 8.108 1.00 92.12 391 ILE A O 1
ATOM 2816 N N . SER A 1 392 ? -11.436 10.783 6.319 1.00 94.06 392 SER A N 1
ATOM 2817 C CA . SER A 1 392 ? -11.223 9.362 6.113 1.00 94.06 392 SER A CA 1
ATOM 2818 C C . SER A 1 392 ? -9.747 9.046 6.284 1.00 94.06 392 SER A C 1
ATOM 2820 O O . SER A 1 392 ? -8.911 9.646 5.617 1.00 94.06 392 SER A O 1
ATOM 2822 N N . VAL A 1 393 ? -9.424 8.113 7.171 1.00 95.50 393 VAL A N 1
ATOM 2823 C CA . VAL A 1 393 ? -8.057 7.622 7.370 1.00 95.50 393 VAL A CA 1
ATOM 2824 C C . VAL A 1 393 ? -8.068 6.126 7.121 1.00 95.50 393 VAL A C 1
ATOM 2826 O O . VAL A 1 393 ? -8.783 5.394 7.797 1.00 95.50 393 VAL A O 1
ATOM 2829 N N . VAL A 1 394 ? -7.289 5.667 6.147 1.00 96.81 394 VAL A N 1
ATOM 2830 C CA . VAL A 1 394 ? -7.164 4.249 5.809 1.00 96.81 394 VAL A CA 1
ATOM 2831 C C . VAL A 1 394 ? -5.724 3.820 6.021 1.00 96.81 394 VAL A C 1
ATOM 2833 O O . VAL A 1 394 ? -4.845 4.230 5.272 1.00 96.81 394 VAL A O 1
ATOM 2836 N N . CYS A 1 395 ? -5.507 2.970 7.012 1.00 96.06 395 CYS A N 1
ATOM 2837 C CA . CYS A 1 395 ? -4.253 2.290 7.292 1.00 96.06 395 CYS A CA 1
ATOM 2838 C C . CYS A 1 395 ? -4.427 0.807 6.943 1.00 96.06 395 CYS A C 1
ATOM 2840 O O . CYS A 1 395 ? -5.242 0.118 7.558 1.00 96.06 395 CYS A O 1
ATOM 2842 N N . ASP A 1 396 ? -3.711 0.326 5.932 1.00 96.25 396 ASP A N 1
ATOM 2843 C CA . ASP A 1 396 ? -3.798 -1.054 5.440 1.00 96.25 396 ASP A CA 1
ATOM 2844 C C . ASP A 1 396 ? -2.387 -1.628 5.265 1.00 96.25 396 ASP A C 1
ATOM 2846 O O . ASP A 1 396 ? -1.561 -1.016 4.587 1.00 96.25 396 ASP A O 1
ATOM 2850 N N . ASP A 1 397 ? -2.090 -2.769 5.889 1.00 95.75 397 ASP A N 1
ATOM 2851 C CA . ASP A 1 397 ? -0.745 -3.371 5.884 1.00 95.75 397 ASP A CA 1
ATOM 2852 C C . ASP A 1 397 ? 0.353 -2.390 6.362 1.00 95.75 397 ASP A C 1
ATOM 2854 O O . ASP A 1 397 ? 1.399 -2.188 5.729 1.00 95.75 397 ASP A O 1
ATOM 2858 N N . ILE A 1 398 ? 0.100 -1.715 7.492 1.00 94.56 398 ILE A N 1
ATOM 2859 C CA . ILE A 1 398 ? 1.085 -0.811 8.101 1.00 94.56 398 ILE A CA 1
ATOM 2860 C C . ILE A 1 398 ? 1.836 -1.475 9.257 1.00 94.56 398 ILE A C 1
ATOM 2862 O O . ILE A 1 398 ? 1.252 -2.220 10.033 1.00 94.56 398 ILE A O 1
ATOM 2866 N N . ASP A 1 399 ? 3.129 -1.177 9.403 1.00 94.75 399 ASP A N 1
ATOM 2867 C CA . ASP A 1 399 ? 3.894 -1.478 10.625 1.00 94.75 399 ASP A CA 1
ATOM 2868 C C . ASP A 1 399 ? 4.523 -0.185 11.136 1.00 94.75 399 ASP A C 1
ATOM 2870 O O . ASP A 1 399 ? 5.427 0.371 10.504 1.00 94.75 399 ASP A O 1
ATOM 2874 N N . PHE A 1 400 ? 3.980 0.344 12.230 1.00 93.62 400 PHE A N 1
ATOM 2875 C CA . PHE A 1 400 ? 4.254 1.702 12.669 1.00 93.62 400 PHE A CA 1
ATOM 2876 C C . PHE A 1 400 ? 4.646 1.773 14.139 1.00 93.62 400 PHE A C 1
ATOM 2878 O O . PHE A 1 400 ? 3.948 1.249 15.001 1.00 93.62 400 PHE A O 1
ATOM 2885 N N . THR A 1 401 ? 5.751 2.450 14.446 1.00 93.62 401 THR A N 1
ATOM 2886 C CA . THR A 1 401 ? 6.224 2.627 15.827 1.00 93.62 401 THR A CA 1
ATOM 2887 C C . THR A 1 401 ? 6.354 4.102 16.182 1.00 93.62 401 THR A C 1
ATOM 2889 O O . THR A 1 401 ? 7.114 4.841 15.566 1.00 93.62 401 THR A O 1
ATOM 2892 N N . MET A 1 402 ? 5.654 4.537 17.218 1.00 91.94 402 MET A N 1
ATOM 2893 C CA . MET A 1 402 ? 5.754 5.874 17.789 1.00 91.94 402 MET A CA 1
ATOM 2894 C C . MET A 1 402 ? 6.495 5.795 19.121 1.00 91.94 402 MET A C 1
ATOM 2896 O O . MET A 1 402 ? 6.159 4.972 19.965 1.00 91.94 402 MET A O 1
ATOM 2900 N N . ARG A 1 403 ? 7.490 6.651 19.334 1.00 90.31 403 ARG A N 1
ATOM 2901 C CA . ARG A 1 403 ? 8.273 6.690 20.571 1.00 90.31 403 ARG A CA 1
ATOM 2902 C C . ARG A 1 403 ? 8.305 8.110 21.130 1.00 90.31 403 ARG A C 1
ATOM 2904 O O . ARG A 1 403 ? 8.847 9.010 20.488 1.00 90.31 403 ARG A O 1
ATOM 2911 N N . THR A 1 404 ? 7.704 8.304 22.302 1.00 87.19 404 THR A N 1
ATOM 2912 C CA . THR A 1 404 ? 7.657 9.590 23.019 1.00 87.19 404 THR A CA 1
ATOM 2913 C C . THR A 1 404 ? 7.373 9.391 24.504 1.00 87.19 404 THR A C 1
ATOM 2915 O O . THR A 1 404 ? 6.665 8.461 24.856 1.00 87.19 404 THR A O 1
ATOM 2918 N N . ALA A 1 405 ? 7.879 10.271 25.372 1.00 83.06 405 ALA A N 1
ATOM 2919 C CA . ALA A 1 405 ? 7.510 10.306 26.790 1.00 83.06 405 ALA A CA 1
ATOM 2920 C C . ALA A 1 405 ? 6.201 11.083 27.069 1.00 83.06 405 ALA A C 1
ATOM 2922 O O . ALA A 1 405 ? 5.936 11.458 28.207 1.00 83.06 405 ALA A O 1
ATOM 2923 N N . SER A 1 406 ? 5.415 11.403 26.033 1.00 85.06 406 SER A N 1
ATOM 2924 C CA . SER A 1 406 ? 4.187 12.206 26.125 1.00 85.06 406 SER A CA 1
ATOM 2925 C C . SER A 1 406 ? 3.026 11.561 25.348 1.00 85.06 406 SER A C 1
ATOM 2927 O O . SER A 1 406 ? 3.024 10.354 25.097 1.00 85.06 406 SER A O 1
ATOM 2929 N N . ARG A 1 407 ? 1.999 12.335 24.977 1.00 85.94 407 ARG A N 1
ATOM 2930 C CA . ARG A 1 407 ? 0.852 11.841 24.198 1.00 85.94 407 ARG A CA 1
ATOM 2931 C C . ARG A 1 407 ? 1.288 11.397 22.805 1.00 85.94 407 ARG A C 1
ATOM 2933 O O . ARG A 1 407 ? 2.056 12.104 22.154 1.00 85.94 407 ARG A O 1
ATOM 2940 N N . ALA A 1 408 ? 0.775 10.270 22.328 1.00 89.06 408 ALA A N 1
ATOM 2941 C CA . ALA A 1 408 ? 1.011 9.804 20.967 1.00 89.06 408 ALA A CA 1
ATOM 2942 C C . ALA A 1 408 ? -0.224 9.150 20.376 1.00 89.06 408 ALA A C 1
ATOM 2944 O O . ALA A 1 408 ? -1.055 8.642 21.128 1.00 89.06 408 ALA A O 1
ATOM 2945 N N . GLY A 1 409 ? -0.291 9.142 19.043 1.00 91.19 409 GLY A N 1
ATOM 2946 C CA . GLY A 1 409 ? -1.318 8.424 18.306 1.00 91.19 409 GLY A CA 1
ATOM 2947 C C . GLY A 1 409 ? -1.840 9.142 17.074 1.00 91.19 409 GLY A C 1
ATOM 2948 O O . GLY A 1 409 ? -1.136 9.890 16.387 1.00 91.19 409 GLY A O 1
ATOM 2949 N N . PHE A 1 410 ? -3.127 8.920 16.835 1.00 92.88 410 PHE A N 1
ATOM 2950 C CA . PHE A 1 410 ? -3.946 9.567 15.826 1.00 92.88 410 PHE A CA 1
ATOM 2951 C C . PHE A 1 410 ? -5.031 10.376 16.542 1.00 92.88 410 PHE A C 1
ATOM 2953 O O . PHE A 1 410 ? -5.800 9.825 17.327 1.00 92.88 410 PHE A O 1
ATOM 2960 N N . MET A 1 411 ? -5.103 11.678 16.277 1.00 91.12 411 MET A N 1
ATOM 2961 C CA . MET A 1 411 ? -6.059 12.578 16.916 1.00 91.12 411 MET A CA 1
ATOM 2962 C C . MET A 1 411 ? -7.022 13.163 15.886 1.00 91.12 411 MET A C 1
ATOM 2964 O O . MET A 1 411 ? -6.628 13.880 14.967 1.00 91.12 411 MET A O 1
ATOM 2968 N N . VAL A 1 412 ? -8.302 12.847 16.052 1.00 91.12 412 VAL A N 1
ATOM 2969 C CA . VAL A 1 412 ? -9.390 13.222 15.147 1.00 91.12 412 VAL A CA 1
ATOM 2970 C C . VAL A 1 412 ? -10.482 13.901 15.966 1.00 91.12 412 VAL A C 1
ATOM 2972 O O . VAL A 1 412 ? -11.398 13.253 16.460 1.00 91.12 412 VAL A O 1
ATOM 2975 N N . LEU A 1 413 ? -10.360 15.211 16.162 1.00 87.50 413 LEU A N 1
ATOM 2976 C CA . LEU A 1 413 ? -11.198 16.002 17.064 1.00 87.50 413 LEU A CA 1
ATOM 2977 C C . LEU A 1 413 ? -12.325 16.737 16.340 1.00 87.50 413 LEU A C 1
ATOM 2979 O O . LEU A 1 413 ? -12.140 17.198 15.220 1.00 87.50 413 LEU A O 1
ATOM 2983 N N . GLN A 1 414 ? -13.469 16.890 17.009 1.00 85.56 414 GLN A N 1
ATOM 2984 C CA . GLN A 1 414 ? -14.609 17.712 16.579 1.00 85.56 414 GLN A CA 1
ATOM 2985 C C . GLN A 1 414 ? -15.087 17.390 15.154 1.00 85.56 414 GLN A C 1
ATOM 2987 O O . GLN A 1 414 ? -15.432 18.274 14.371 1.00 85.56 414 GLN A O 1
ATOM 2992 N N . ASN A 1 415 ? -15.096 16.105 14.800 1.00 86.81 415 ASN A N 1
ATOM 2993 C CA . ASN A 1 415 ? -15.473 15.665 13.464 1.00 86.81 415 ASN A CA 1
ATOM 2994 C C . ASN A 1 415 ? -16.956 15.334 13.389 1.00 86.81 415 ASN A C 1
ATOM 2996 O O . ASN A 1 415 ? -17.490 14.679 14.287 1.00 86.81 415 ASN A O 1
ATOM 3000 N N . THR A 1 416 ? -17.606 15.712 12.286 1.00 87.75 416 THR A N 1
ATOM 3001 C CA . THR A 1 416 ? -18.957 15.210 12.036 1.00 87.75 416 THR A CA 1
ATOM 3002 C C . THR A 1 416 ? -18.875 13.777 11.507 1.00 87.75 416 THR A C 1
ATOM 3004 O O . THR A 1 416 ? -19.344 12.862 12.168 1.00 87.75 416 THR A O 1
ATOM 3007 N N . ARG A 1 417 ? -18.152 13.505 10.413 1.00 89.00 417 ARG A N 1
ATOM 3008 C CA . ARG A 1 417 ? -18.116 12.165 9.796 1.00 89.00 417 ARG A CA 1
ATOM 3009 C C . ARG A 1 417 ? -16.722 11.526 9.768 1.00 89.00 417 ARG A C 1
ATOM 3011 O O . ARG A 1 417 ? -16.120 11.461 8.692 1.00 89.00 417 ARG A O 1
ATOM 3018 N N . PRO A 1 418 ? -16.175 11.051 10.906 1.00 92.38 418 PRO A N 1
ATOM 3019 C CA . PRO A 1 418 ? -14.909 10.322 10.905 1.00 92.38 418 PRO A CA 1
ATOM 3020 C C . PRO A 1 418 ? -15.094 8.923 10.298 1.00 92.38 418 PRO A C 1
ATOM 3022 O O . PRO A 1 418 ? -16.038 8.219 10.640 1.00 92.38 418 PRO A O 1
ATOM 3025 N N . SER A 1 419 ? -14.208 8.513 9.390 1.00 93.62 419 SER A N 1
ATOM 3026 C CA . SER A 1 419 ? -14.178 7.172 8.783 1.00 93.62 419 SER A CA 1
ATOM 3027 C C . SER A 1 419 ? -12.763 6.601 8.851 1.00 93.62 419 SER A C 1
ATOM 3029 O O . SER A 1 419 ? -11.916 6.892 8.011 1.00 93.62 419 SER A O 1
ATOM 3031 N N . ILE A 1 420 ? -12.479 5.825 9.890 1.00 95.88 420 ILE A N 1
ATOM 3032 C CA . ILE A 1 420 ? -11.122 5.417 10.256 1.00 95.88 420 ILE A CA 1
ATOM 3033 C C . ILE A 1 420 ? -11.010 3.901 10.147 1.00 95.88 420 ILE A C 1
ATOM 3035 O O . ILE A 1 420 ? -11.778 3.177 10.775 1.00 95.88 420 ILE A O 1
ATOM 3039 N N . TYR A 1 421 ? -10.044 3.435 9.360 1.00 96.81 421 TYR A N 1
ATOM 3040 C CA . TYR A 1 421 ? -9.830 2.026 9.057 1.00 96.81 421 TYR A CA 1
ATOM 3041 C C . TYR A 1 421 ? -8.401 1.617 9.398 1.00 96.81 421 TYR A C 1
ATOM 3043 O O . TYR A 1 421 ? -7.456 2.204 8.877 1.00 96.81 421 TYR A O 1
ATOM 3051 N N . PHE A 1 422 ? -8.251 0.570 10.203 1.00 97.06 422 PHE A N 1
ATOM 3052 C CA . PHE A 1 422 ? -6.995 -0.145 10.412 1.00 97.06 422 PHE A CA 1
ATOM 3053 C C . PHE A 1 422 ? -7.183 -1.599 9.981 1.00 97.06 422 PHE A C 1
ATOM 3055 O O . PHE A 1 422 ? -8.036 -2.294 10.527 1.00 97.06 422 PHE A O 1
ATOM 3062 N N . ARG A 1 423 ? -6.427 -2.054 8.981 1.00 96.44 423 ARG A N 1
ATOM 3063 C CA . ARG A 1 423 ? -6.534 -3.413 8.429 1.00 96.44 423 ARG A CA 1
ATOM 3064 C C . ARG A 1 423 ? -5.165 -4.056 8.323 1.00 96.44 423 ARG A C 1
ATOM 3066 O O . ARG A 1 423 ? -4.239 -3.414 7.832 1.00 96.44 423 ARG A O 1
ATOM 3073 N N . ASN A 1 424 ? -5.023 -5.295 8.794 1.00 96.88 424 ASN A N 1
ATOM 3074 C CA . ASN A 1 424 ? -3.762 -6.053 8.724 1.00 96.88 424 ASN A CA 1
ATOM 3075 C C . ASN A 1 424 ? -2.555 -5.247 9.227 1.00 96.88 424 ASN A C 1
ATOM 3077 O O . ASN A 1 424 ? -1.495 -5.228 8.611 1.00 96.88 424 ASN A O 1
ATOM 3081 N N . SER A 1 425 ? -2.760 -4.472 10.286 1.00 97.19 425 SER A N 1
ATOM 3082 C CA . SER A 1 425 ? -1.854 -3.392 10.664 1.00 97.19 425 SER A CA 1
ATOM 3083 C C . SER A 1 425 ? -1.285 -3.631 12.049 1.00 97.19 425 SER A C 1
ATOM 3085 O O . SER A 1 425 ? -1.952 -4.179 12.920 1.00 97.19 425 SER A O 1
ATOM 3087 N N . ARG A 1 426 ? -0.064 -3.164 12.281 1.00 95.94 426 ARG A N 1
ATOM 3088 C CA . ARG A 1 426 ? 0.591 -3.171 13.582 1.00 95.94 426 ARG A CA 1
ATOM 3089 C C . ARG A 1 426 ? 1.004 -1.757 13.955 1.00 95.94 426 ARG A C 1
ATOM 3091 O O . ARG A 1 426 ? 1.696 -1.088 13.191 1.00 95.94 426 ARG A O 1
ATOM 3098 N N . VAL A 1 427 ? 0.598 -1.308 15.137 1.00 95.81 427 VAL A N 1
ATOM 3099 C CA . VAL A 1 427 ? 0.988 -0.010 15.688 1.00 95.81 427 VAL A CA 1
ATOM 3100 C C . VAL A 1 427 ? 1.524 -0.192 17.102 1.00 95.81 427 VAL A C 1
ATOM 3102 O O . VAL A 1 427 ? 0.896 -0.833 17.940 1.00 95.81 427 VAL A O 1
ATOM 3105 N N . VAL A 1 428 ? 2.690 0.380 17.372 1.00 93.94 428 VAL A N 1
ATOM 3106 C CA . VAL A 1 428 ? 3.344 0.336 18.681 1.00 93.94 428 VAL A CA 1
ATOM 3107 C C . VAL A 1 428 ? 3.567 1.752 19.183 1.00 93.94 428 VAL A C 1
ATOM 3109 O O . VAL A 1 428 ? 4.092 2.585 18.447 1.00 93.94 428 VAL A O 1
ATOM 3112 N N . ILE A 1 429 ? 3.213 2.017 20.437 1.00 91.50 429 ILE A N 1
ATOM 3113 C CA . ILE A 1 429 ? 3.581 3.239 21.153 1.00 91.50 429 ILE A CA 1
ATOM 3114 C C . ILE A 1 429 ? 4.531 2.863 22.293 1.00 91.50 429 ILE A C 1
ATOM 3116 O O . ILE A 1 429 ? 4.165 2.146 23.218 1.00 91.50 429 ILE A O 1
ATOM 3120 N N . ASP A 1 430 ? 5.762 3.357 22.237 1.00 89.94 430 ASP A N 1
ATOM 3121 C CA . ASP A 1 430 ? 6.747 3.225 23.308 1.00 89.94 430 ASP A CA 1
ATOM 3122 C C . ASP A 1 430 ? 6.810 4.521 24.121 1.00 89.94 430 ASP A C 1
ATOM 3124 O O . ASP A 1 430 ? 7.308 5.544 23.638 1.00 89.94 430 ASP A O 1
ATOM 3128 N N . LYS A 1 431 ? 6.317 4.460 25.364 1.00 86.00 431 LYS A N 1
ATOM 3129 C CA . LYS A 1 431 ? 6.214 5.609 26.273 1.00 86.00 431 LYS A CA 1
ATOM 3130 C C . LYS A 1 431 ? 7.517 6.004 26.967 1.00 86.00 431 LYS A C 1
ATOM 3132 O O . LYS A 1 431 ? 7.545 6.944 27.753 1.00 86.00 431 LYS A O 1
ATOM 3137 N N . MET A 1 432 ? 8.620 5.303 26.692 1.00 84.38 432 MET A N 1
ATOM 3138 C CA . MET A 1 432 ? 9.950 5.612 27.239 1.00 84.38 432 MET A CA 1
ATOM 3139 C C . MET A 1 432 ? 10.010 5.762 28.774 1.00 84.38 432 MET A C 1
ATOM 3141 O O . MET A 1 432 ? 10.900 6.435 29.290 1.00 84.38 432 MET A O 1
ATOM 3145 N N . GLY A 1 433 ? 9.096 5.128 29.514 1.00 72.50 433 GLY A N 1
ATOM 3146 C CA . GLY A 1 433 ? 9.071 5.186 30.975 1.00 72.50 433 GLY A CA 1
ATOM 3147 C C . GLY A 1 433 ? 8.481 6.479 31.544 1.00 72.50 433 GLY A C 1
ATOM 3148 O O . GLY A 1 433 ? 8.828 6.841 32.670 1.00 72.50 433 GLY A O 1
ATOM 3149 N N . SER A 1 434 ? 7.618 7.189 30.804 1.00 61.22 434 SER A N 1
ATOM 3150 C CA . SER A 1 434 ? 6.892 8.345 31.337 1.00 61.22 434 SER A CA 1
ATOM 3151 C C . SER A 1 434 ? 6.071 7.955 32.572 1.00 61.22 434 SER A C 1
ATOM 3153 O O . SER A 1 434 ? 5.241 7.054 32.543 1.00 61.22 434 SER A O 1
ATOM 3155 N N . GLY A 1 435 ? 6.332 8.630 33.692 1.00 53.78 435 GLY A N 1
ATOM 3156 C CA . GLY A 1 435 ? 5.563 8.529 34.939 1.00 53.78 435 GLY A CA 1
ATOM 3157 C C . GLY A 1 435 ? 4.788 9.813 35.235 1.00 53.78 435 GLY A C 1
ATOM 3158 O O . GLY A 1 435 ? 4.711 10.221 36.389 1.00 53.78 435 GLY A O 1
ATOM 3159 N N . GLN A 1 436 ? 4.328 10.519 34.197 1.00 53.25 436 GLN A N 1
ATOM 3160 C CA . GLN A 1 436 ? 3.855 11.907 34.296 1.00 53.25 436 GLN A CA 1
ATOM 3161 C C . GLN A 1 436 ? 2.342 12.073 34.069 1.00 53.25 436 GLN A C 1
ATOM 3163 O O . GLN A 1 436 ? 1.884 13.204 33.939 1.00 53.25 436 GLN A O 1
ATOM 3168 N N . GLY A 1 437 ? 1.549 10.994 34.037 1.00 58.88 437 GLY A N 1
ATOM 3169 C CA . GLY A 1 437 ? 0.101 11.105 33.815 1.00 58.88 437 GLY A CA 1
ATOM 3170 C C . GLY A 1 437 ? -0.218 11.696 32.440 1.00 58.88 437 GLY A C 1
ATOM 3171 O O . GLY A 1 437 ? -1.135 12.501 32.292 1.00 58.88 437 GLY A O 1
ATOM 3172 N N . THR A 1 438 ? 0.597 11.359 31.440 1.00 65.81 438 THR A N 1
ATOM 3173 C CA . THR A 1 438 ? 0.441 11.846 30.071 1.00 65.81 438 THR A CA 1
ATOM 3174 C C . THR A 1 438 ? -0.406 10.862 29.287 1.00 65.81 438 THR A C 1
ATOM 3176 O O . THR A 1 438 ? 0.103 9.841 28.828 1.00 65.81 438 THR A O 1
ATOM 3179 N N . ASP A 1 439 ? -1.690 11.180 29.131 1.00 74.12 439 ASP A N 1
ATOM 3180 C CA . ASP A 1 439 ? -2.653 10.339 28.410 1.00 74.12 439 ASP A CA 1
ATOM 3181 C C . ASP A 1 439 ? -2.170 9.988 26.994 1.00 74.12 439 ASP A C 1
ATOM 3183 O O . ASP A 1 439 ? -1.515 10.789 26.322 1.00 74.12 439 ASP A O 1
ATOM 3187 N N . GLY A 1 440 ? -2.524 8.815 26.493 1.00 72.19 440 GLY A N 1
ATOM 3188 C CA . GLY A 1 440 ? -2.173 8.398 25.140 1.00 72.19 440 GLY A CA 1
ATOM 3189 C C . GLY A 1 440 ? -3.237 7.502 24.539 1.00 72.19 440 GLY A C 1
ATOM 3190 O O . GLY A 1 440 ? -4.083 6.942 25.238 1.00 72.19 440 GLY A O 1
ATOM 3191 N N . SER A 1 441 ? -3.247 7.423 23.210 1.00 83.69 441 SER A N 1
ATOM 3192 C CA . SER A 1 441 ? -4.176 6.529 22.534 1.00 83.69 441 SER A CA 1
ATOM 3193 C C . SER A 1 441 ? -3.708 6.141 21.148 1.00 83.69 441 SER A C 1
ATOM 3195 O O . SER A 1 441 ? -3.217 7.021 20.454 1.00 83.69 441 SER A O 1
ATOM 3197 N N . LEU A 1 442 ? -3.974 4.924 20.652 1.00 89.75 442 LEU A N 1
ATOM 3198 C CA . LEU A 1 442 ? -3.877 4.708 19.196 1.00 89.75 442 LEU A CA 1
ATOM 3199 C C . LEU A 1 442 ? -4.760 5.725 18.473 1.00 89.75 442 LEU A C 1
ATOM 3201 O O . LEU A 1 442 ? -4.292 6.412 17.570 1.00 89.75 442 LEU A O 1
ATOM 3205 N N . LEU A 1 443 ? -6.018 5.838 18.896 1.00 92.25 443 LEU A N 1
ATOM 3206 C CA . LEU A 1 443 ? -6.981 6.767 18.326 1.00 92.25 443 LEU A CA 1
ATOM 3207 C C . LEU A 1 443 ? -7.712 7.548 19.419 1.00 92.25 443 LEU A C 1
ATOM 3209 O O . LEU A 1 443 ? -8.470 6.965 20.193 1.00 92.25 443 LEU A O 1
ATOM 3213 N N . CYS A 1 444 ? -7.561 8.872 19.400 1.00 88.69 444 CYS A N 1
ATOM 3214 C CA . CYS A 1 444 ? -8.407 9.808 20.130 1.00 88.69 444 CYS A CA 1
ATOM 3215 C C . CYS A 1 444 ? -9.351 10.474 19.130 1.00 88.69 444 CYS A C 1
ATOM 3217 O O . CYS A 1 444 ? -8.969 11.400 18.409 1.00 88.69 444 CYS A O 1
ATOM 3219 N N . CYS A 1 445 ? -10.577 9.965 19.041 1.00 89.19 445 CYS A N 1
ATOM 3220 C CA . CYS A 1 445 ? -11.607 10.511 18.172 1.00 89.19 445 CYS A CA 1
ATOM 3221 C C . CYS A 1 445 ? -12.634 11.280 19.004 1.00 89.19 445 CYS A C 1
ATOM 3223 O O . CYS A 1 445 ? -13.074 10.781 20.036 1.00 89.19 445 CYS A O 1
ATOM 3225 N N . SER A 1 446 ? -13.062 12.462 18.562 1.00 87.50 446 SER A N 1
ATOM 3226 C CA . SER A 1 446 ? -14.242 13.121 19.115 1.00 87.50 446 SER A CA 1
ATOM 3227 C C . SER A 1 446 ? -15.240 13.517 18.036 1.00 87.50 446 SER A C 1
ATOM 3229 O O . SER A 1 446 ? -14.880 14.057 16.986 1.00 87.50 446 SER A O 1
ATOM 3231 N N . VAL A 1 447 ? -16.510 13.208 18.303 1.00 86.50 447 VAL A N 1
ATOM 3232 C CA . VAL A 1 447 ? -17.612 13.363 17.347 1.00 86.50 447 VAL A CA 1
ATOM 3233 C C . VAL A 1 447 ? -18.482 14.546 17.752 1.00 86.50 447 VAL A C 1
ATOM 3235 O O . VAL A 1 447 ? -18.791 14.729 18.933 1.00 86.50 447 VAL A O 1
ATOM 3238 N N . LYS A 1 448 ? -18.896 15.353 16.774 1.00 85.00 448 LYS A N 1
ATOM 3239 C CA . LYS A 1 448 ? -19.747 16.529 16.978 1.00 85.00 448 LYS A CA 1
ATOM 3240 C C . LYS A 1 448 ? -20.862 16.573 15.936 1.00 85.00 448 LYS A C 1
ATOM 3242 O O . LYS A 1 448 ? -20.599 16.334 14.766 1.00 85.00 448 LYS A O 1
ATOM 3247 N N . ASN A 1 449 ? -22.084 16.916 16.357 1.00 75.38 449 ASN A N 1
ATOM 3248 C CA . ASN A 1 449 ? -23.225 17.242 15.481 1.00 75.38 449 ASN A CA 1
ATOM 3249 C C . ASN A 1 449 ? -23.460 16.249 14.317 1.00 75.38 449 ASN A C 1
ATOM 3251 O O . ASN A 1 449 ? -23.754 16.674 13.202 1.00 75.38 449 ASN A O 1
ATOM 3255 N N . SER A 1 450 ? -23.280 14.947 14.545 1.00 67.44 450 SER A N 1
ATOM 3256 C CA . SER A 1 450 ? -23.284 13.929 13.488 1.00 67.44 450 SER A CA 1
ATOM 3257 C C . SER A 1 450 ? -24.164 12.740 13.808 1.00 67.44 450 SER A C 1
ATOM 3259 O O . SER A 1 450 ? -24.275 12.385 14.975 1.00 67.44 450 SER A O 1
ATOM 3261 N N . ASP A 1 451 ? -24.675 12.111 12.747 1.00 65.12 451 ASP A N 1
ATOM 3262 C CA . ASP A 1 451 ? -25.358 10.815 12.733 1.00 65.12 451 ASP A CA 1
ATOM 3263 C C . ASP A 1 451 ? -24.610 9.749 11.892 1.00 65.12 451 ASP A C 1
ATOM 3265 O O . ASP A 1 451 ? -25.157 8.680 11.624 1.00 65.12 451 ASP A O 1
ATOM 3269 N N . ASP A 1 452 ? -23.373 10.009 11.442 1.00 79.06 452 ASP A N 1
ATOM 3270 C CA . ASP A 1 452 ? -22.653 9.127 10.511 1.00 79.06 452 ASP A CA 1
ATOM 3271 C C . ASP A 1 452 ? -21.134 9.140 10.731 1.00 79.06 452 ASP A C 1
ATOM 3273 O O . ASP A 1 452 ? -20.492 10.176 10.613 1.00 79.06 452 ASP A O 1
ATOM 3277 N N . GLY A 1 453 ? -20.529 7.976 10.972 1.00 87.75 453 GLY A N 1
ATOM 3278 C CA . GLY A 1 453 ? -19.079 7.819 11.113 1.00 87.75 453 GLY A CA 1
ATOM 3279 C C . GLY A 1 453 ? -18.698 6.402 11.533 1.00 87.75 453 GLY A C 1
ATOM 3280 O O . GLY A 1 453 ? -19.453 5.738 12.241 1.00 87.75 453 GLY A O 1
ATOM 3281 N N . TYR A 1 454 ? -17.536 5.932 11.098 1.00 93.06 454 TYR A N 1
ATOM 3282 C CA . TYR A 1 454 ? -17.100 4.551 11.258 1.00 93.06 454 TYR A CA 1
ATOM 3283 C C . TYR A 1 454 ? -15.695 4.512 11.838 1.00 93.06 454 TYR A C 1
ATOM 3285 O O . TYR A 1 454 ? -14.792 5.188 11.350 1.00 93.06 454 TYR A O 1
ATOM 3293 N N . ILE A 1 455 ? -15.498 3.682 12.852 1.00 95.50 455 ILE A N 1
ATOM 3294 C CA . ILE A 1 455 ? -14.171 3.245 13.274 1.00 95.50 455 ILE A CA 1
ATOM 3295 C C . ILE A 1 455 ? -14.145 1.735 13.088 1.00 95.50 455 ILE A C 1
ATOM 3297 O O . ILE A 1 455 ? -14.961 1.022 13.669 1.00 95.50 455 ILE A O 1
ATOM 3301 N N . PHE A 1 456 ? -13.238 1.262 12.245 1.00 96.50 456 PHE A N 1
ATOM 3302 C CA . PHE A 1 456 ? -13.116 -0.137 11.877 1.00 96.50 456 PHE A CA 1
ATOM 3303 C C . PHE A 1 456 ? -11.665 -0.581 12.028 1.00 96.50 456 PHE A C 1
ATOM 3305 O O . PHE A 1 456 ? -10.773 -0.079 11.347 1.00 96.50 456 PHE A O 1
ATOM 3312 N N . ALA A 1 457 ? -11.432 -1.538 12.911 1.00 96.88 457 ALA A N 1
ATOM 3313 C CA . ALA A 1 457 ? -10.159 -2.212 13.069 1.00 96.88 457 ALA A CA 1
ATOM 3314 C C . ALA A 1 457 ? -10.369 -3.711 12.844 1.00 96.88 457 ALA A C 1
ATOM 3316 O O . ALA A 1 457 ? -11.189 -4.329 13.520 1.00 96.88 457 ALA A O 1
ATOM 3317 N N . ASP A 1 458 ? -9.649 -4.282 11.885 1.00 97.06 458 ASP A N 1
ATOM 3318 C CA . ASP A 1 458 ? -9.669 -5.713 11.587 1.00 97.06 458 ASP A CA 1
ATOM 3319 C C . ASP A 1 458 ? -8.243 -6.227 11.425 1.00 97.06 458 ASP A C 1
ATOM 3321 O O . ASP A 1 458 ? -7.451 -5.656 10.670 1.00 97.06 458 ASP A O 1
ATOM 3325 N N . ASN A 1 459 ? -7.904 -7.287 12.158 1.00 97.50 459 ASN A N 1
ATOM 3326 C CA . ASN A 1 459 ? -6.537 -7.805 12.208 1.00 97.50 459 ASN A CA 1
ATOM 3327 C C . ASN A 1 459 ? -5.511 -6.703 12.564 1.00 97.50 459 ASN A C 1
ATOM 3329 O O . ASN A 1 459 ? -4.485 -6.530 11.901 1.00 97.50 459 ASN A O 1
ATOM 3333 N N . LEU A 1 460 ? -5.840 -5.890 13.576 1.00 97.62 460 LEU A N 1
ATOM 3334 C CA . LEU A 1 460 ? -4.972 -4.848 14.123 1.00 97.62 460 LEU A CA 1
ATOM 3335 C C . LEU A 1 460 ? -4.204 -5.392 15.329 1.00 97.62 460 LEU A C 1
ATOM 3337 O O . LEU A 1 460 ? -4.801 -5.940 16.248 1.00 97.62 460 LEU A O 1
ATOM 3341 N N . VAL A 1 461 ? -2.897 -5.156 15.382 1.00 97.62 461 VAL A N 1
ATOM 3342 C CA . VAL A 1 461 ? -2.071 -5.354 16.578 1.00 97.62 461 VAL A CA 1
ATOM 3343 C C . VAL A 1 461 ? -1.663 -3.990 17.121 1.00 97.62 461 VAL A C 1
ATOM 3345 O O . VAL A 1 461 ? -0.817 -3.317 16.537 1.00 97.62 461 VAL A O 1
ATOM 3348 N N . PHE A 1 462 ? -2.250 -3.578 18.239 1.00 96.44 462 PHE A N 1
ATOM 3349 C CA . PHE A 1 462 ? -1.892 -2.354 18.943 1.00 96.44 462 PHE A CA 1
ATOM 3350 C C . PHE A 1 462 ? -1.205 -2.664 20.271 1.00 96.44 462 PHE A C 1
ATOM 3352 O O . PHE A 1 462 ? -1.736 -3.415 21.087 1.00 96.44 462 PHE A O 1
ATOM 3359 N N . VAL A 1 463 ? -0.030 -2.075 20.493 1.00 93.81 463 VAL A N 1
ATOM 3360 C CA . VAL A 1 463 ? 0.768 -2.299 21.705 1.00 93.81 463 VAL A CA 1
ATOM 3361 C C . VAL A 1 463 ? 1.228 -0.971 22.289 1.00 93.81 463 VAL A C 1
ATOM 3363 O O . VAL A 1 463 ? 1.786 -0.146 21.566 1.00 93.81 463 VAL A O 1
ATOM 3366 N N . VAL A 1 464 ? 1.076 -0.796 23.602 1.00 90.94 464 VAL A N 1
ATOM 3367 C CA . VAL A 1 464 ? 1.701 0.298 24.354 1.00 90.94 464 VAL A CA 1
ATOM 3368 C C . VAL A 1 464 ? 2.684 -0.272 25.373 1.00 90.94 464 VAL A C 1
ATOM 3370 O O . VAL A 1 464 ? 2.316 -1.057 26.246 1.00 90.94 464 VAL A O 1
ATOM 3373 N N . SER A 1 465 ? 3.952 0.129 25.290 1.00 87.38 465 SER A N 1
ATOM 3374 C CA . SER A 1 465 ? 5.019 -0.323 26.192 1.00 87.38 465 SER A CA 1
ATOM 3375 C C . SER A 1 465 ? 5.524 0.797 27.101 1.00 87.38 465 SER A C 1
ATOM 3377 O O . SER A 1 465 ? 5.433 1.971 26.757 1.00 87.38 465 SER A O 1
ATOM 3379 N N . ASN A 1 466 ? 6.119 0.421 28.241 1.00 83.50 466 ASN A N 1
ATOM 3380 C CA . ASN A 1 466 ? 6.808 1.329 29.172 1.00 83.50 466 ASN A CA 1
ATOM 3381 C C . ASN A 1 466 ? 5.934 2.462 29.736 1.00 83.50 466 ASN A C 1
ATOM 3383 O O . ASN A 1 466 ? 6.387 3.600 29.836 1.00 83.50 466 ASN A O 1
ATOM 3387 N N . HIS A 1 467 ? 4.701 2.135 30.114 1.00 82.75 467 HIS A N 1
ATOM 3388 C CA . HIS A 1 467 ? 3.731 3.063 30.685 1.00 82.75 467 HIS A CA 1
ATOM 3389 C C . HIS A 1 467 ? 3.195 2.457 31.992 1.00 82.75 467 HIS A C 1
ATOM 3391 O O . HIS A 1 467 ? 2.741 1.314 31.999 1.00 82.75 467 HIS A O 1
ATOM 3397 N N . LEU A 1 468 ? 3.340 3.158 33.120 1.00 78.62 468 LEU A N 1
ATOM 3398 C CA . LEU A 1 468 ? 3.046 2.607 34.458 1.00 78.62 468 LEU A CA 1
ATOM 3399 C C . LEU A 1 468 ? 1.912 3.336 35.195 1.00 78.62 468 LEU A C 1
ATOM 3401 O O . LEU A 1 468 ? 1.364 2.785 36.143 1.00 78.62 468 LEU A O 1
ATOM 3405 N N . ALA A 1 469 ? 1.559 4.554 34.777 1.00 77.62 469 ALA A N 1
ATOM 3406 C CA . ALA A 1 469 ? 0.531 5.372 35.434 1.00 77.62 469 ALA A CA 1
ATOM 3407 C C . ALA A 1 469 ? -0.223 6.308 34.468 1.00 77.62 469 ALA A C 1
ATOM 3409 O O . ALA A 1 469 ? -0.883 7.251 34.901 1.00 77.62 469 ALA A O 1
ATOM 3410 N N . ASP A 1 470 ? -0.089 6.094 33.160 1.00 80.50 470 ASP A N 1
ATOM 3411 C CA . ASP A 1 470 ? -0.679 6.965 32.143 1.00 80.50 470 ASP A CA 1
ATOM 3412 C C . ASP A 1 470 ? -2.112 6.518 31.811 1.00 80.50 470 ASP A C 1
ATOM 3414 O O . ASP A 1 470 ? -2.414 5.323 31.808 1.00 80.50 470 ASP A O 1
ATOM 3418 N N . TYR A 1 471 ? -3.019 7.446 31.497 1.00 82.31 471 TYR A N 1
ATOM 3419 C CA . TYR A 1 471 ? -4.330 7.068 30.964 1.00 82.31 471 TYR A CA 1
ATOM 3420 C C . TYR A 1 471 ? -4.189 6.688 29.489 1.00 82.31 471 TYR A C 1
ATOM 3422 O O . TYR A 1 471 ? -4.335 7.518 28.593 1.00 82.31 471 TYR A O 1
ATOM 3430 N N . GLU A 1 472 ? -3.854 5.423 29.252 1.00 86.44 472 GLU A N 1
ATOM 3431 C CA . GLU A 1 472 ? -3.703 4.873 27.909 1.00 86.44 472 GLU A CA 1
ATOM 3432 C C . GLU A 1 472 ? -4.980 4.210 27.424 1.00 86.44 472 GLU A C 1
ATOM 3434 O O . GLU A 1 472 ? -5.618 3.433 28.143 1.00 86.44 472 GLU A O 1
ATOM 3439 N N . PHE A 1 473 ? -5.304 4.487 26.167 1.00 88.19 473 PHE A N 1
ATOM 3440 C CA . PHE A 1 473 ? -6.453 3.930 25.476 1.00 88.19 473 PHE A CA 1
ATOM 3441 C C . PHE A 1 473 ? -6.017 3.252 24.176 1.00 88.19 473 PHE A C 1
ATOM 3443 O O . PHE A 1 473 ? -5.132 3.747 23.490 1.00 88.19 473 PHE A O 1
ATOM 3450 N N . ALA A 1 474 ? -6.641 2.159 23.738 1.00 91.38 474 ALA A N 1
ATOM 3451 C CA . ALA A 1 474 ? -6.501 1.808 22.320 1.00 91.38 474 ALA A CA 1
ATOM 3452 C C . ALA A 1 474 ? -7.355 2.761 21.497 1.00 91.38 474 ALA A C 1
ATOM 3454 O O . ALA A 1 474 ? -6.855 3.543 20.694 1.00 91.38 474 ALA A O 1
ATOM 3455 N N . ILE A 1 475 ? -8.656 2.761 21.757 1.00 93.38 475 ILE A N 1
ATOM 3456 C CA . ILE A 1 475 ? -9.593 3.614 21.038 1.00 93.38 475 ILE A CA 1
ATOM 3457 C C . ILE A 1 475 ? -10.400 4.406 22.052 1.00 93.38 475 ILE A C 1
ATOM 3459 O O . ILE A 1 475 ? -11.098 3.825 22.881 1.00 93.38 475 ILE A O 1
ATOM 3463 N N . GLN A 1 476 ? -10.332 5.729 21.952 1.00 90.56 476 GLN A N 1
ATOM 3464 C CA . GLN A 1 476 ? -11.221 6.644 22.648 1.00 90.56 476 GLN A CA 1
ATOM 3465 C C . GLN A 1 476 ? -12.175 7.293 21.645 1.00 90.56 476 GLN A C 1
ATOM 3467 O O . GLN A 1 476 ? -11.743 7.868 20.644 1.00 90.56 476 GLN A O 1
ATOM 3472 N N . VAL A 1 477 ? -13.472 7.240 21.946 1.00 89.19 477 VAL A N 1
ATOM 3473 C CA . VAL A 1 477 ? -14.509 7.998 21.236 1.00 89.19 477 VAL A CA 1
ATOM 3474 C C . VAL A 1 477 ? -15.153 8.970 22.219 1.00 89.19 477 VAL A C 1
ATOM 3476 O O . VAL A 1 477 ? -16.039 8.606 22.993 1.00 89.19 477 VAL A O 1
ATOM 3479 N N . ALA A 1 478 ? -14.669 10.206 22.218 1.00 85.94 478 ALA A N 1
ATOM 3480 C CA . ALA A 1 478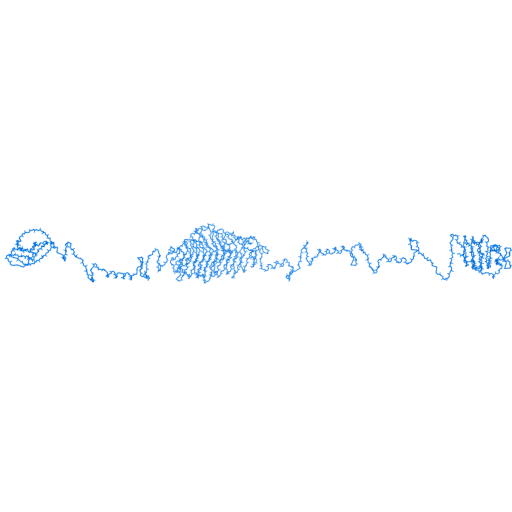 ? -15.107 11.274 23.099 1.00 85.94 478 ALA A CA 1
ATOM 3481 C C . ALA A 1 478 ? -16.271 12.077 22.505 1.00 85.94 478 ALA A C 1
ATOM 3483 O O . ALA A 1 478 ? -16.437 12.189 21.288 1.00 85.94 478 ALA A O 1
ATOM 3484 N N . ASN A 1 479 ? -17.065 12.683 23.384 1.00 81.19 479 ASN A N 1
ATOM 3485 C CA . ASN A 1 479 ? -18.108 13.602 22.966 1.00 81.19 479 ASN A CA 1
ATOM 3486 C C . ASN A 1 479 ? -17.560 15.033 22.821 1.00 81.19 479 ASN A C 1
ATOM 3488 O O . ASN A 1 479 ? -17.027 15.588 23.781 1.00 81.19 479 ASN A O 1
ATOM 3492 N N . ALA A 1 480 ? -17.736 15.642 21.646 1.00 80.06 480 ALA A N 1
ATOM 3493 C CA . ALA A 1 480 ? -17.444 17.054 21.386 1.00 80.06 480 ALA A CA 1
ATOM 3494 C C . ALA A 1 480 ? -18.708 17.906 21.108 1.00 80.06 480 ALA A C 1
ATOM 3496 O O . ALA A 1 480 ? -18.595 19.051 20.670 1.00 80.06 480 ALA A O 1
ATOM 3497 N N . GLY A 1 481 ? -19.916 17.374 21.347 1.00 75.38 481 GLY A N 1
ATOM 3498 C CA . GLY A 1 481 ? -21.198 18.068 21.165 1.00 75.38 481 GLY A CA 1
ATOM 3499 C C . GLY A 1 481 ? -22.427 17.153 21.299 1.00 75.38 481 GLY A C 1
ATOM 3500 O O . GLY A 1 481 ? -22.524 16.357 22.222 1.00 75.38 481 GLY A O 1
ATOM 3501 N N . ASN A 1 482 ? -23.397 17.258 20.387 1.00 76.12 482 ASN A N 1
ATOM 3502 C CA . ASN A 1 482 ? -24.494 16.280 20.258 1.00 76.12 482 ASN A CA 1
ATOM 3503 C C . ASN A 1 482 ? -24.164 15.248 19.161 1.00 76.12 482 ASN A C 1
ATOM 3505 O O . ASN A 1 482 ? -24.981 14.982 18.287 1.00 76.12 482 ASN A O 1
ATOM 3509 N N . GLY A 1 483 ? -22.913 14.778 19.114 1.00 77.44 483 GLY A N 1
ATOM 3510 C CA . GLY A 1 483 ? -22.422 13.890 18.059 1.00 77.44 483 GLY A CA 1
ATOM 3511 C C . GLY A 1 483 ? -22.645 12.408 18.358 1.00 77.44 483 GLY A C 1
ATOM 3512 O O . GLY A 1 483 ? -22.506 11.971 19.500 1.00 77.44 483 GLY A O 1
ATOM 3513 N N . ARG A 1 484 ? -22.922 11.625 17.315 1.00 82.38 484 ARG A N 1
ATOM 3514 C CA . ARG A 1 484 ? -23.155 10.182 17.373 1.00 82.38 484 ARG A CA 1
ATOM 3515 C C . ARG A 1 484 ? -22.310 9.459 16.324 1.00 82.38 484 ARG A C 1
ATOM 3517 O O . ARG A 1 484 ? -22.237 9.882 15.173 1.00 82.38 484 ARG A O 1
ATOM 3524 N N . LEU A 1 485 ? -21.646 8.374 16.722 1.00 89.00 485 LEU A N 1
ATOM 3525 C CA . LEU A 1 485 ? -20.882 7.510 15.817 1.00 89.00 485 LEU A CA 1
ATOM 3526 C C . LEU A 1 485 ? -21.786 6.394 15.279 1.00 89.00 485 LEU A C 1
ATOM 3528 O O . LEU A 1 485 ? -22.526 5.768 16.039 1.00 89.00 485 LEU A O 1
ATOM 3532 N N . LYS A 1 486 ? -21.696 6.084 13.983 1.00 91.00 486 LYS A N 1
ATOM 3533 C CA . LYS A 1 486 ? -22.510 5.015 13.396 1.00 91.00 486 LYS A CA 1
ATOM 3534 C C . LYS A 1 486 ? -22.068 3.645 13.884 1.00 91.00 486 LYS A C 1
ATOM 3536 O O . LYS A 1 486 ? -22.894 2.850 14.320 1.00 91.00 486 LYS A O 1
ATOM 3541 N N . SER A 1 487 ? -20.773 3.355 13.824 1.00 92.31 487 SER A N 1
ATOM 3542 C CA . SER A 1 487 ? -20.274 2.095 14.361 1.00 92.31 487 SER A CA 1
ATOM 3543 C C . SER A 1 487 ? -18.821 2.134 14.794 1.00 92.31 487 SER A C 1
ATOM 3545 O O . SER A 1 487 ? -17.983 2.754 14.136 1.00 92.31 487 SER A O 1
ATOM 3547 N N . LEU A 1 488 ? -18.533 1.362 15.834 1.00 93.81 488 LEU A N 1
ATOM 3548 C CA . LEU A 1 488 ? -17.192 1.002 16.267 1.00 93.81 488 LEU A CA 1
ATOM 3549 C C . LEU A 1 488 ? -17.037 -0.516 16.155 1.00 93.81 488 LEU A C 1
ATOM 3551 O O . LEU A 1 488 ? -17.755 -1.263 16.818 1.00 93.81 488 LEU A O 1
ATOM 3555 N N . ILE A 1 489 ? -16.112 -0.967 15.317 1.00 95.62 489 ILE A N 1
ATOM 3556 C CA . ILE A 1 489 ? -15.864 -2.385 15.065 1.00 95.62 489 ILE A CA 1
ATOM 3557 C C . ILE A 1 489 ? -14.390 -2.687 15.334 1.00 95.62 489 ILE A C 1
ATOM 3559 O O . ILE A 1 489 ? -13.516 -2.038 14.761 1.00 95.62 489 ILE A O 1
ATOM 3563 N N . LEU A 1 490 ? -14.131 -3.676 16.187 1.00 96.38 490 LEU A N 1
ATOM 3564 C CA . LEU A 1 490 ? -12.807 -4.211 16.497 1.00 96.38 490 LEU A CA 1
ATOM 3565 C C . LEU A 1 490 ? -12.855 -5.736 16.349 1.00 96.38 490 LEU A C 1
ATOM 3567 O O . LEU A 1 490 ? -13.364 -6.434 17.224 1.00 96.38 490 LEU A O 1
ATOM 3571 N N . ASN A 1 491 ? -12.353 -6.244 15.230 1.00 96.31 491 ASN A N 1
ATOM 3572 C CA . ASN A 1 491 ? -12.401 -7.657 14.875 1.00 96.31 491 ASN A CA 1
ATOM 3573 C C . ASN A 1 491 ? -10.994 -8.248 14.800 1.00 96.31 491 ASN A C 1
ATOM 3575 O O . ASN A 1 491 ? -10.074 -7.591 14.310 1.00 96.31 491 ASN A O 1
ATOM 3579 N N . ASN A 1 492 ? -10.825 -9.500 15.229 1.00 97.31 492 ASN A N 1
ATOM 3580 C CA . ASN A 1 492 ? -9.590 -10.269 15.024 1.00 97.31 492 ASN A CA 1
ATOM 3581 C C . ASN A 1 492 ? -8.320 -9.532 15.493 1.00 97.31 492 ASN A C 1
ATOM 3583 O O . ASN A 1 492 ? -7.259 -9.677 14.894 1.00 97.31 492 ASN A O 1
ATOM 3587 N N . SER A 1 493 ? -8.438 -8.662 16.496 1.00 98.00 493 SER A N 1
ATOM 3588 C CA . SER A 1 493 ? -7.408 -7.679 16.833 1.00 98.00 493 SER A CA 1
ATOM 3589 C C . SER A 1 493 ? -6.798 -7.950 18.203 1.00 98.00 493 SER A C 1
ATOM 3591 O O . SER A 1 493 ? -7.433 -8.518 19.088 1.00 98.00 493 SER A O 1
ATOM 3593 N N . ILE A 1 494 ? -5.556 -7.519 18.387 1.00 96.94 494 ILE A N 1
ATOM 3594 C CA . ILE A 1 494 ? -4.794 -7.619 19.629 1.00 96.94 494 ILE A CA 1
ATOM 3595 C C . ILE A 1 494 ? -4.563 -6.203 20.147 1.00 96.94 494 ILE A C 1
ATOM 3597 O O . ILE A 1 494 ? -4.003 -5.365 19.446 1.00 96.94 494 ILE A O 1
ATOM 3601 N N . VAL A 1 495 ? -4.967 -5.946 21.385 1.00 96.56 495 VAL A N 1
ATOM 3602 C CA . VAL A 1 495 ? -4.706 -4.711 22.126 1.00 96.56 495 VAL A CA 1
ATOM 3603 C C . VAL A 1 495 ? -3.931 -5.081 23.388 1.00 96.56 495 VAL A C 1
ATOM 3605 O O . VAL A 1 495 ? -4.496 -5.705 24.283 1.00 96.56 495 VAL A O 1
ATOM 3608 N N . ASP A 1 496 ? -2.653 -4.705 23.473 1.00 94.06 496 ASP A N 1
ATOM 3609 C CA . ASP A 1 496 ? -1.824 -4.884 24.674 1.00 94.06 496 ASP A CA 1
ATOM 3610 C C . ASP A 1 496 ? -1.407 -3.528 25.251 1.00 94.06 496 ASP A C 1
ATOM 3612 O O . ASP A 1 496 ? -0.518 -2.853 24.732 1.00 94.06 496 ASP A O 1
ATOM 3616 N N . LEU A 1 497 ? -2.064 -3.141 26.342 1.00 90.25 497 LEU A N 1
ATOM 3617 C CA . LEU A 1 497 ? -1.790 -1.938 27.120 1.00 90.25 497 LEU A CA 1
ATOM 3618 C C . LEU A 1 497 ? -1.181 -2.273 28.486 1.00 90.25 497 LEU A C 1
ATOM 3620 O O . LEU A 1 497 ? -1.384 -1.506 29.411 1.00 90.25 497 LEU A O 1
ATOM 3624 N N . SER A 1 498 ? -0.464 -3.392 28.653 1.00 82.88 498 SER A N 1
ATOM 3625 C CA . SER A 1 498 ? 0.253 -3.765 29.890 1.00 82.88 498 SER A CA 1
ATOM 3626 C C . SER A 1 498 ? -0.563 -3.746 31.202 1.00 82.88 498 SER A C 1
ATOM 3628 O O . SER A 1 498 ? -0.994 -2.716 31.714 1.00 82.88 498 SER A O 1
ATOM 3630 N N . LEU A 1 499 ? -0.634 -4.888 31.891 1.00 79.00 499 LEU A N 1
ATOM 3631 C CA . LEU A 1 499 ? -1.279 -4.972 33.214 1.00 79.00 499 LEU A CA 1
ATOM 3632 C C . LEU A 1 499 ? -0.551 -4.202 34.327 1.00 79.00 499 LEU A C 1
ATOM 3634 O O . LEU A 1 499 ? -1.107 -4.018 35.405 1.00 79.00 499 LEU A O 1
ATOM 3638 N N . ALA A 1 500 ? 0.685 -3.759 34.086 1.00 80.56 500 ALA A N 1
ATOM 3639 C CA . ALA A 1 500 ? 1.434 -2.967 35.057 1.00 80.56 500 ALA A CA 1
ATOM 3640 C C . ALA A 1 500 ? 0.855 -1.552 35.247 1.00 80.56 500 ALA A C 1
ATOM 3642 O O . ALA A 1 500 ? 1.177 -0.904 36.239 1.00 80.56 500 ALA A O 1
ATOM 3643 N N . ASN A 1 501 ? 0.012 -1.080 34.322 1.00 83.75 501 ASN A N 1
ATOM 3644 C CA . ASN A 1 501 ? -0.638 0.218 34.412 1.00 83.75 501 ASN A CA 1
ATOM 3645 C C . ASN A 1 501 ? -2.101 0.081 34.870 1.00 83.75 501 ASN A C 1
ATOM 3647 O O . ASN A 1 501 ? -2.931 -0.370 34.081 1.00 83.75 501 ASN A O 1
ATOM 3651 N N . PRO A 1 502 ? -2.465 0.526 36.085 1.00 84.62 502 PRO A N 1
ATOM 3652 C CA . PRO A 1 502 ? -3.834 0.419 36.592 1.00 84.62 502 PRO A CA 1
ATOM 3653 C C . PRO A 1 502 ? -4.832 1.364 35.898 1.00 84.62 502 PRO A C 1
ATOM 3655 O O . PRO A 1 502 ? -6.039 1.205 36.071 1.00 84.62 502 PRO A O 1
ATOM 3658 N N . CYS A 1 503 ? -4.357 2.347 35.128 1.00 84.00 503 CYS A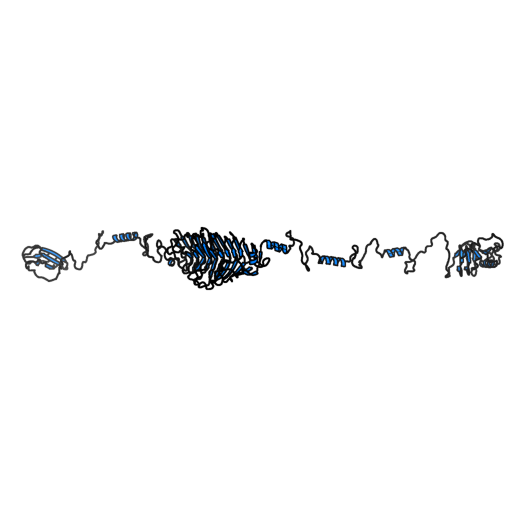 N 1
ATOM 3659 C CA . CYS A 1 503 ? -5.191 3.346 34.457 1.00 84.00 503 CYS A CA 1
ATOM 3660 C C . CYS A 1 503 ? -5.504 3.008 32.988 1.00 84.00 503 CYS A C 1
ATOM 3662 O O . CYS A 1 503 ? -6.276 3.740 32.362 1.00 84.00 503 CYS A O 1
ATOM 3664 N N . SER A 1 504 ? -4.941 1.925 32.432 1.00 88.69 504 SER A N 1
ATOM 3665 C CA . SER A 1 504 ? -5.126 1.570 31.020 1.00 88.69 504 SER A CA 1
ATOM 3666 C C . SER A 1 504 ? -6.537 1.052 30.732 1.00 88.69 504 SER A C 1
ATOM 3668 O O . SER A 1 504 ? -7.083 0.220 31.467 1.00 88.69 504 SER A O 1
ATOM 3670 N N . LYS A 1 505 ? -7.142 1.534 29.638 1.00 88.69 505 LYS A N 1
ATOM 3671 C CA . LYS A 1 505 ? -8.441 1.049 29.156 1.00 88.69 505 LYS A CA 1
ATOM 3672 C C . LYS A 1 505 ? -8.343 0.607 27.705 1.00 88.69 505 LYS A C 1
ATOM 3674 O O . LYS A 1 505 ? -7.883 1.373 26.874 1.00 88.69 505 LYS A O 1
ATOM 3679 N N . GLY A 1 506 ? -8.808 -0.588 27.360 1.00 90.38 506 GLY A N 1
ATOM 3680 C CA . GLY A 1 506 ? -8.788 -1.058 25.971 1.00 90.38 506 GLY A CA 1
ATOM 3681 C C . GLY A 1 506 ? -9.574 -0.124 25.045 1.00 90.38 506 GLY A C 1
ATOM 3682 O O . GLY A 1 506 ? -9.007 0.548 24.187 1.00 90.38 506 GLY A O 1
ATOM 3683 N N . VAL A 1 507 ? -10.886 -0.038 25.249 1.00 92.06 507 VAL A N 1
ATOM 3684 C CA . VAL A 1 507 ? -11.782 0.824 24.463 1.00 92.06 507 VAL A CA 1
ATOM 3685 C C . VAL A 1 507 ? -12.574 1.716 25.408 1.00 92.06 507 VAL A C 1
ATOM 3687 O O . VAL A 1 507 ? -13.209 1.214 26.329 1.00 92.06 507 VAL A O 1
ATOM 3690 N N . LEU A 1 508 ? -12.564 3.028 25.174 1.00 88.69 508 LEU A N 1
ATOM 3691 C CA . LEU A 1 508 ? -13.286 4.015 25.973 1.00 88.69 508 LEU A CA 1
ATOM 3692 C C . LEU A 1 508 ? -14.308 4.765 25.112 1.00 88.69 508 LEU A C 1
ATOM 3694 O O . LEU A 1 508 ? -13.951 5.513 24.203 1.00 88.69 508 LEU A O 1
ATOM 3698 N N . ILE A 1 509 ? -15.588 4.605 25.434 1.00 87.31 509 ILE A N 1
ATOM 3699 C CA . ILE A 1 509 ? -16.700 5.253 24.735 1.00 87.31 509 ILE A CA 1
ATOM 3700 C C . ILE A 1 509 ? -17.329 6.283 25.662 1.00 87.31 509 ILE A C 1
ATOM 3702 O O . ILE A 1 509 ? -17.756 5.964 26.768 1.00 87.31 509 ILE A O 1
ATOM 3706 N N . GLN A 1 510 ? -17.374 7.532 25.214 1.00 83.19 510 GLN A N 1
ATOM 3707 C CA . GLN A 1 510 ? -17.902 8.664 25.974 1.00 83.19 510 GLN A CA 1
ATOM 3708 C C . GLN A 1 510 ? -18.873 9.510 25.139 1.00 83.19 510 GLN A C 1
ATOM 3710 O O . GLN A 1 510 ? -19.115 10.662 25.489 1.00 83.19 510 GLN A O 1
ATOM 3715 N N . THR A 1 511 ? -19.460 8.939 24.083 1.00 82.62 511 THR A N 1
ATOM 3716 C CA . THR A 1 511 ? -20.499 9.550 23.234 1.00 82.62 511 THR A CA 1
ATOM 3717 C C . THR A 1 511 ? -21.504 8.494 22.751 1.00 82.62 511 THR A C 1
ATOM 3719 O O . THR A 1 511 ? -21.310 7.305 23.004 1.00 82.62 511 THR A O 1
ATOM 3722 N N . ASP A 1 512 ? -22.568 8.907 22.060 1.00 83.62 512 ASP A N 1
ATOM 3723 C CA . ASP A 1 512 ? -23.543 7.986 21.461 1.00 83.62 512 ASP A CA 1
ATOM 3724 C C . ASP A 1 512 ? -22.919 7.172 20.311 1.00 83.62 512 ASP A C 1
ATOM 3726 O O . ASP A 1 512 ? -22.232 7.723 19.447 1.00 83.62 512 ASP A O 1
ATOM 3730 N N . VAL A 1 513 ? -23.184 5.861 20.272 1.00 86.31 513 VAL A N 1
ATOM 3731 C CA . VAL A 1 513 ? -22.725 4.953 19.204 1.00 86.31 513 VAL A CA 1
ATOM 3732 C C . VAL A 1 513 ? -23.842 3.966 18.856 1.00 86.31 513 VAL A C 1
ATOM 3734 O O . VAL A 1 513 ? -24.318 3.273 19.752 1.00 86.31 513 VAL A O 1
ATOM 3737 N N . ASP A 1 514 ? -24.270 3.854 17.588 1.00 87.88 514 ASP A N 1
ATOM 3738 C CA . ASP A 1 514 ? -25.392 2.951 17.227 1.00 87.88 514 ASP A CA 1
ATOM 3739 C C . ASP A 1 514 ? -25.031 1.491 17.455 1.00 87.88 514 ASP A C 1
ATOM 3741 O O . ASP A 1 514 ? -25.841 0.696 17.934 1.00 87.88 514 ASP A O 1
ATOM 3745 N N . TYR A 1 515 ? -23.826 1.134 17.025 1.00 89.94 515 TYR A N 1
ATOM 3746 C CA . TYR A 1 515 ? -23.413 -0.247 16.939 1.00 89.94 515 TYR A CA 1
ATOM 3747 C C . TYR A 1 515 ? -21.957 -0.405 17.341 1.00 89.94 515 TYR A C 1
ATOM 3749 O O . TYR A 1 515 ? -21.053 0.129 16.698 1.00 89.94 515 TYR A O 1
ATOM 3757 N N . ILE A 1 516 ? -21.736 -1.168 18.403 1.00 91.56 516 ILE A N 1
ATOM 3758 C CA . ILE A 1 516 ? -20.399 -1.560 18.835 1.00 91.56 516 ILE A CA 1
ATOM 3759 C C . ILE A 1 516 ? -20.273 -3.061 18.652 1.00 91.56 516 ILE A C 1
ATOM 3761 O O . ILE A 1 516 ? -21.121 -3.814 19.130 1.00 91.56 516 ILE A O 1
ATOM 3765 N N . ASN A 1 517 ? -19.214 -3.481 17.971 1.00 93.56 517 ASN A N 1
ATOM 3766 C CA . ASN A 1 517 ? -18.884 -4.881 17.781 1.00 93.56 517 ASN A CA 1
ATOM 3767 C C . ASN A 1 517 ? -17.414 -5.117 18.111 1.00 93.56 517 ASN A C 1
ATOM 3769 O O . ASN A 1 517 ? -16.538 -4.605 17.418 1.00 93.56 517 ASN A O 1
ATOM 3773 N N . VAL A 1 518 ? -17.150 -5.896 19.151 1.00 94.19 518 VAL A N 1
ATOM 3774 C CA . VAL A 1 518 ? -15.807 -6.383 19.463 1.00 94.19 518 VAL A CA 1
ATOM 3775 C C . VAL A 1 518 ? -15.835 -7.894 19.308 1.00 94.19 518 VAL A C 1
ATOM 3777 O O . VAL A 1 518 ? -16.500 -8.571 20.088 1.00 94.19 518 VAL A O 1
ATOM 3780 N N . ASN A 1 519 ? -15.163 -8.419 18.286 1.00 94.56 519 ASN A N 1
ATOM 3781 C CA . ASN A 1 519 ? -15.249 -9.832 17.928 1.00 94.56 519 ASN A CA 1
ATOM 3782 C C . ASN A 1 519 ? -13.866 -10.487 17.812 1.00 94.56 519 ASN A C 1
ATOM 3784 O O . ASN A 1 519 ? -12.946 -9.885 17.253 1.00 94.56 519 ASN A O 1
ATOM 3788 N N . ASN A 1 520 ? -13.721 -11.720 18.303 1.00 95.44 520 ASN A N 1
ATOM 3789 C CA . ASN A 1 520 ? -12.530 -12.567 18.147 1.00 95.44 520 ASN A CA 1
ATOM 3790 C C . ASN A 1 520 ? -11.211 -11.840 18.452 1.00 95.44 520 ASN A C 1
ATOM 3792 O O . ASN A 1 520 ? -10.222 -11.984 17.737 1.00 95.44 520 ASN A O 1
ATOM 3796 N N . SER A 1 521 ? -11.219 -10.986 19.470 1.00 96.19 521 SER A N 1
ATOM 3797 C CA . SER A 1 521 ? -10.109 -10.084 19.775 1.00 96.19 521 SER A CA 1
ATOM 3798 C C . SER A 1 521 ? -9.509 -10.392 21.144 1.00 96.19 521 SER A C 1
ATOM 3800 O O . SER A 1 521 ? -10.140 -11.011 21.999 1.00 96.19 521 SER A O 1
ATOM 3802 N N . PHE A 1 522 ? -8.282 -9.944 21.365 1.00 95.12 522 PHE A N 1
ATOM 3803 C CA . PHE A 1 522 ? -7.585 -10.045 22.640 1.00 95.12 522 PHE A CA 1
ATOM 3804 C C . PHE A 1 522 ? -7.334 -8.640 23.185 1.00 95.12 522 PHE A C 1
ATOM 3806 O O . PHE A 1 522 ? -6.740 -7.812 22.496 1.00 95.12 522 PHE A O 1
ATOM 3813 N N . ILE A 1 523 ? -7.793 -8.360 24.405 1.00 94.50 523 ILE A N 1
ATOM 3814 C CA . ILE A 1 523 ? -7.645 -7.056 25.056 1.00 94.50 523 ILE A CA 1
ATOM 3815 C C . ILE A 1 523 ? -6.996 -7.258 26.422 1.00 94.50 523 ILE A C 1
ATOM 3817 O O . ILE A 1 523 ? -7.605 -7.800 27.343 1.00 94.50 523 ILE A O 1
ATOM 3821 N N . LYS A 1 524 ? -5.771 -6.759 26.556 1.00 92.88 524 LYS A N 1
ATOM 3822 C CA . LYS A 1 524 ? -5.002 -6.741 27.795 1.00 92.88 524 LYS A CA 1
ATOM 3823 C C . LYS A 1 524 ? -4.849 -5.308 28.285 1.00 92.88 524 LYS A C 1
ATOM 3825 O O . LYS A 1 524 ? -4.093 -4.527 27.713 1.00 92.88 524 LYS A O 1
ATOM 3830 N N . ALA A 1 525 ? -5.596 -4.958 29.324 1.00 90.88 525 ALA A N 1
ATOM 3831 C CA . ALA A 1 525 ? -5.652 -3.619 29.909 1.00 90.88 525 ALA A CA 1
ATOM 3832 C C . ALA A 1 525 ? -6.190 -3.709 31.344 1.00 90.88 525 ALA A C 1
ATOM 3834 O O . ALA A 1 525 ? -6.862 -4.680 31.681 1.00 90.88 525 ALA A O 1
ATOM 3835 N N . ALA A 1 526 ? -5.960 -2.706 32.196 1.00 87.94 526 ALA A N 1
ATOM 3836 C CA . ALA A 1 526 ? -6.542 -2.713 33.542 1.00 87.94 526 ALA A CA 1
ATOM 3837 C C . ALA A 1 526 ? -8.077 -2.771 33.503 1.00 87.94 526 ALA A C 1
ATOM 3839 O O . ALA A 1 526 ? -8.682 -3.505 34.290 1.00 87.94 526 ALA A O 1
ATOM 3840 N N . THR A 1 527 ? -8.688 -2.047 32.556 1.00 87.19 527 THR A N 1
ATOM 3841 C CA . THR A 1 527 ? -10.099 -2.216 32.181 1.00 87.19 527 THR A CA 1
ATOM 3842 C C . THR A 1 527 ? -10.245 -2.493 30.680 1.00 87.19 527 THR A C 1
ATOM 3844 O O . THR A 1 527 ? -9.653 -1.793 29.871 1.00 87.19 527 THR A O 1
ATOM 3847 N N . GLY A 1 528 ? -11.030 -3.487 30.266 1.00 87.56 528 GLY A N 1
ATOM 3848 C CA . GLY A 1 528 ? -11.214 -3.841 28.853 1.00 87.56 528 GLY A CA 1
ATOM 3849 C C . GLY A 1 528 ? -12.008 -2.794 28.061 1.00 87.56 528 GLY A C 1
ATOM 3850 O O . GLY A 1 528 ? -11.435 -1.844 27.530 1.00 87.56 528 GLY A O 1
ATOM 3851 N N . VAL A 1 529 ? -13.328 -2.965 27.947 1.00 88.94 529 VAL A N 1
ATOM 3852 C CA . VAL A 1 529 ? -14.218 -1.989 27.283 1.00 88.94 529 VAL A CA 1
ATOM 3853 C C . VAL A 1 529 ? -14.981 -1.192 28.333 1.00 88.94 529 VAL A C 1
ATOM 3855 O O . VAL A 1 529 ? -15.622 -1.769 29.206 1.00 88.94 529 VAL A O 1
ATOM 3858 N N . VAL A 1 530 ? -14.934 0.133 28.230 1.00 86.12 530 VAL A N 1
ATOM 3859 C CA . VAL A 1 530 ? -15.534 1.061 29.189 1.00 86.12 530 VAL A CA 1
ATOM 3860 C C . VAL A 1 530 ? -16.461 2.038 28.489 1.00 86.12 530 VAL A C 1
ATOM 3862 O O . VAL A 1 530 ? -16.083 2.720 27.536 1.00 86.12 530 VAL A O 1
ATOM 3865 N N . PHE A 1 531 ? -17.655 2.166 29.041 1.00 79.81 531 PHE A N 1
ATOM 3866 C CA . PHE A 1 531 ? -18.651 3.165 28.703 1.00 79.81 531 PHE A CA 1
ATOM 3867 C C . PHE A 1 531 ? -18.614 4.235 29.806 1.00 79.81 531 PHE A C 1
ATOM 3869 O O . PHE A 1 531 ? -19.073 4.012 30.922 1.00 79.81 531 PHE A O 1
ATOM 3876 N N . GLY A 1 532 ? -17.941 5.359 29.529 1.00 68.88 532 GLY A N 1
ATOM 3877 C CA . GLY A 1 532 ? -17.619 6.408 30.509 1.00 68.88 532 GLY A CA 1
ATOM 3878 C C . GLY A 1 532 ? -18.811 7.296 30.890 1.00 68.88 532 GLY A C 1
ATOM 3879 O O . GLY A 1 532 ? -19.946 6.881 30.746 1.00 68.88 532 GLY A O 1
ATOM 3880 N N . VAL A 1 533 ? -18.574 8.518 31.393 1.00 61.38 533 VAL A N 1
ATOM 3881 C CA . VAL A 1 533 ? -19.629 9.517 31.707 1.00 61.38 533 VAL A CA 1
ATOM 3882 C C . VAL A 1 533 ? -19.593 10.673 30.701 1.00 61.38 533 VAL A C 1
ATOM 3884 O O . VAL A 1 533 ? -18.509 11.169 30.389 1.00 61.38 533 VAL A O 1
ATOM 3887 N N . CYS A 1 534 ? -20.754 11.121 30.199 1.00 50.81 534 CYS A N 1
ATOM 3888 C CA . CYS A 1 534 ? -20.874 12.274 29.303 1.00 50.81 534 CYS A CA 1
ATOM 3889 C C . CYS A 1 534 ? -21.688 13.371 29.977 1.00 50.81 534 CYS A C 1
ATOM 3891 O O . CYS A 1 534 ? -22.912 13.358 29.927 1.00 50.81 534 CYS A O 1
ATOM 3893 N N . ASN A 1 535 ? -21.012 14.329 30.613 1.00 51.59 535 ASN A N 1
ATOM 3894 C CA . ASN A 1 535 ? -21.564 15.643 30.974 1.00 51.59 535 ASN A CA 1
ATOM 3895 C C . ASN A 1 535 ? -23.019 15.652 31.526 1.00 51.59 535 ASN A C 1
ATOM 3897 O O . ASN A 1 535 ? -23.775 16.577 31.245 1.00 51.59 535 ASN A O 1
ATOM 3901 N N . GLY A 1 536 ? -23.434 14.628 32.287 1.00 52.22 536 GLY A N 1
ATOM 3902 C CA . GLY A 1 536 ? -24.774 14.520 32.884 1.00 52.22 536 GLY A CA 1
ATOM 3903 C C . GLY A 1 536 ? -25.941 14.108 31.963 1.00 52.22 536 GLY A C 1
ATOM 3904 O O . GLY A 1 536 ? -27.072 14.060 32.442 1.00 52.22 536 GLY A O 1
ATOM 3905 N N . LEU A 1 537 ? -25.715 13.788 30.682 1.00 56.34 537 LEU A N 1
ATOM 3906 C CA . LEU A 1 537 ? -26.743 13.270 29.761 1.00 56.34 537 LEU A CA 1
ATOM 3907 C C . LEU A 1 537 ? -26.594 11.747 29.605 1.00 56.34 537 LEU A C 1
ATOM 3909 O O . LEU A 1 537 ? -25.490 11.228 29.679 1.00 56.34 537 LEU A O 1
ATOM 3913 N N . GLY A 1 538 ? -27.691 11.005 29.433 1.00 61.69 538 GLY A N 1
ATOM 3914 C CA . GLY A 1 538 ? -27.620 9.552 29.223 1.00 61.69 538 GLY A CA 1
ATOM 3915 C C . GLY A 1 538 ? -27.256 9.181 27.781 1.00 61.69 538 GLY A C 1
ATOM 3916 O O . GLY A 1 538 ? -27.750 9.827 26.850 1.00 61.69 538 GLY A O 1
ATOM 3917 N N . TYR A 1 539 ? -26.474 8.113 27.598 1.00 68.69 539 TYR A N 1
ATOM 3918 C CA . TYR A 1 539 ? -26.033 7.619 26.285 1.00 68.69 539 TYR A CA 1
ATOM 3919 C C . TYR A 1 539 ? -27.111 6.838 25.537 1.00 68.69 539 TYR A C 1
ATOM 3921 O O . TYR A 1 539 ? -27.812 6.018 26.130 1.00 68.69 539 TYR A O 1
ATOM 3929 N N . HIS A 1 540 ? -27.197 7.006 24.222 1.00 71.94 540 HIS A N 1
ATOM 3930 C CA . HIS A 1 540 ? -27.973 6.145 23.338 1.00 71.94 540 HIS A CA 1
ATOM 3931 C C . HIS A 1 540 ? -27.058 5.140 22.620 1.00 71.94 540 HIS A C 1
ATOM 3933 O O . HIS A 1 540 ? -26.490 5.435 21.569 1.00 71.94 540 HIS A O 1
ATOM 3939 N N . ILE A 1 541 ? -26.945 3.934 23.187 1.00 74.81 541 ILE A N 1
ATOM 3940 C CA . ILE A 1 541 ? -26.127 2.831 22.657 1.00 74.81 541 ILE A CA 1
ATOM 3941 C C . ILE A 1 541 ? -27.037 1.623 22.412 1.00 74.81 541 ILE A C 1
ATOM 3943 O O . ILE A 1 541 ? -27.128 0.726 23.254 1.00 74.81 541 ILE A O 1
ATOM 3947 N N . PRO A 1 542 ? -27.789 1.604 21.298 1.00 68.12 542 PRO A N 1
ATOM 3948 C CA . PRO A 1 542 ? -28.870 0.647 21.119 1.00 68.12 542 PRO A CA 1
ATOM 3949 C C . PRO A 1 542 ? -28.359 -0.793 21.012 1.00 68.12 542 PRO A C 1
ATOM 3951 O O . PRO A 1 542 ? -29.081 -1.709 21.406 1.00 68.12 542 PRO A O 1
ATOM 3954 N N . ARG A 1 543 ? -27.126 -1.016 20.527 1.00 83.12 543 ARG A N 1
ATOM 3955 C CA . ARG A 1 543 ? -26.582 -2.366 20.354 1.00 83.12 543 ARG A CA 1
ATOM 3956 C C . ARG A 1 543 ? -25.074 -2.458 20.599 1.00 83.12 543 ARG A C 1
ATOM 3958 O O . ARG A 1 543 ? -24.276 -1.907 19.843 1.00 83.12 543 ARG A O 1
ATOM 3965 N N . VAL A 1 544 ? -24.698 -3.260 21.592 1.00 87.00 544 VAL A N 1
ATOM 3966 C CA . VAL A 1 544 ? -23.321 -3.696 21.860 1.00 87.00 544 VAL A CA 1
ATOM 3967 C C . VAL A 1 544 ? -23.230 -5.209 21.674 1.00 87.00 544 VAL A C 1
ATOM 3969 O O . VAL A 1 544 ? -24.040 -5.955 22.221 1.00 87.00 544 VAL A O 1
ATOM 3972 N N . VAL A 1 545 ? -22.247 -5.670 20.907 1.00 89.06 545 VAL A N 1
ATOM 3973 C CA . VAL A 1 545 ? -21.924 -7.088 20.729 1.00 89.06 545 VAL A CA 1
ATOM 3974 C C . VAL A 1 545 ? -20.459 -7.296 21.084 1.00 89.06 545 VAL A C 1
ATOM 3976 O O . VAL A 1 545 ? -19.581 -6.637 20.531 1.00 89.06 545 VAL A O 1
ATOM 3979 N N . VAL A 1 546 ? -20.206 -8.202 22.022 1.00 89.50 546 VAL A N 1
ATOM 3980 C CA . VAL A 1 546 ? -18.866 -8.654 22.394 1.00 89.50 546 VAL A CA 1
ATOM 3981 C C . VAL A 1 546 ? -18.858 -10.171 22.240 1.00 89.50 546 VAL A C 1
ATOM 3983 O O . VAL A 1 546 ? -19.561 -10.859 22.975 1.00 89.50 546 VAL A O 1
ATOM 3986 N N . ASP A 1 547 ? -18.134 -10.697 21.258 1.00 89.81 547 ASP A N 1
ATOM 3987 C CA . ASP A 1 547 ? -18.148 -12.128 20.926 1.00 89.81 547 ASP A CA 1
ATOM 3988 C C . ASP A 1 547 ? -16.727 -12.678 20.778 1.00 89.81 547 ASP A C 1
ATOM 3990 O O . ASP A 1 547 ? -15.871 -12.047 20.167 1.00 89.81 547 ASP A O 1
ATOM 3994 N N . GLY A 1 548 ? -16.429 -13.828 21.378 1.00 89.19 548 GLY A N 1
ATOM 3995 C CA . GLY A 1 548 ? -15.114 -14.464 21.230 1.00 89.19 548 GLY A CA 1
ATOM 3996 C C . GLY A 1 548 ? -13.928 -13.637 21.753 1.00 89.19 548 GLY A C 1
ATOM 3997 O O . GLY A 1 548 ? -12.804 -13.831 21.295 1.00 89.19 548 GLY A O 1
ATOM 3998 N N . VAL A 1 549 ? -14.150 -12.687 22.672 1.00 89.94 549 VAL A N 1
ATOM 3999 C CA . VAL A 1 549 ? -13.100 -11.777 23.164 1.00 89.94 549 VAL A CA 1
ATOM 4000 C C . VAL A 1 549 ? -12.424 -12.333 24.412 1.00 89.94 549 VAL A C 1
ATOM 4002 O O . VAL A 1 549 ? -13.091 -12.747 25.360 1.00 89.94 549 VAL A O 1
ATOM 4005 N N . ALA A 1 550 ? -11.095 -12.303 24.447 1.00 90.38 550 ALA A N 1
ATOM 4006 C CA . ALA A 1 550 ? -10.317 -12.603 25.643 1.00 90.38 550 ALA A CA 1
ATOM 4007 C C . ALA A 1 550 ? -9.866 -11.306 26.325 1.00 90.38 550 ALA A C 1
ATOM 4009 O O . ALA A 1 550 ? -9.130 -10.512 25.739 1.00 90.38 550 ALA A O 1
ATOM 4010 N N . PHE A 1 551 ? -10.314 -11.104 27.562 1.00 88.69 551 PHE A N 1
ATOM 4011 C CA . PHE A 1 551 ? -9.946 -9.979 28.413 1.00 88.69 551 PHE A CA 1
ATOM 4012 C C . PHE A 1 551 ? -8.942 -10.417 29.473 1.00 88.69 551 PHE A C 1
ATOM 4014 O O . PHE A 1 551 ? -9.250 -11.274 30.302 1.00 88.69 551 PHE A O 1
ATOM 4021 N N . GLU A 1 552 ? -7.785 -9.768 29.508 1.00 87.00 552 GLU A N 1
ATOM 4022 C CA . GLU A 1 552 ? -6.818 -9.881 30.598 1.00 87.00 552 GLU A CA 1
ATOM 4023 C C . GLU A 1 552 ? -6.758 -8.542 31.339 1.00 87.00 552 GLU A C 1
ATOM 4025 O O . GLU A 1 552 ? -6.420 -7.522 30.741 1.00 87.00 552 GLU A O 1
ATOM 4030 N N . GLY A 1 553 ? -7.124 -8.524 32.624 1.00 81.00 553 GLY A N 1
ATOM 4031 C CA . GLY A 1 553 ? -7.290 -7.286 33.393 1.00 81.00 553 GLY A CA 1
ATOM 4032 C C . GLY A 1 553 ? -8.184 -7.442 34.618 1.00 81.00 553 GLY A C 1
ATOM 4033 O O . GLY A 1 553 ? -8.851 -8.461 34.765 1.00 81.00 553 GLY A O 1
ATOM 4034 N N . GLY A 1 554 ? -8.221 -6.426 35.488 1.00 71.44 554 GLY A N 1
ATOM 4035 C CA . GLY A 1 554 ? -9.088 -6.414 36.675 1.00 71.44 554 GLY A CA 1
ATOM 4036 C C . GLY A 1 554 ? -10.561 -6.120 36.357 1.00 71.44 554 GLY A C 1
ATOM 4037 O O . GLY A 1 554 ? -11.456 -6.673 36.998 1.00 71.44 554 GLY A O 1
ATOM 4038 N N . GLY A 1 555 ? -10.828 -5.301 35.333 1.00 79.69 555 GLY A N 1
ATOM 4039 C CA . GLY A 1 555 ? -12.168 -5.062 34.786 1.00 79.69 555 GLY A CA 1
ATOM 4040 C C . GLY A 1 555 ? -12.247 -5.488 33.321 1.00 79.69 555 GLY A C 1
ATOM 4041 O O . GLY A 1 555 ? -11.401 -5.106 32.522 1.00 79.69 555 GLY A O 1
ATOM 4042 N N . ALA A 1 556 ? -13.247 -6.277 32.936 1.00 81.75 556 ALA A N 1
ATOM 4043 C CA . ALA A 1 556 ? -13.401 -6.703 31.545 1.00 81.75 556 ALA A CA 1
ATOM 4044 C C . ALA A 1 556 ? -14.315 -5.760 30.755 1.00 81.75 556 ALA A C 1
ATOM 4046 O O . ALA A 1 556 ? -13.916 -5.221 29.724 1.00 81.75 556 ALA A O 1
ATOM 4047 N N . LEU A 1 557 ? -15.530 -5.542 31.257 1.00 83.31 557 LEU A N 1
ATOM 4048 C CA . LEU A 1 557 ? -16.542 -4.687 30.640 1.00 83.31 557 LEU A CA 1
ATOM 4049 C C . LEU A 1 557 ? -17.153 -3.792 31.718 1.00 83.31 557 LEU A C 1
ATOM 4051 O O . LEU A 1 557 ? -17.618 -4.306 32.730 1.00 83.31 557 LEU A O 1
ATOM 4055 N N . ASP A 1 558 ? -17.186 -2.483 31.497 1.00 81.69 558 ASP A N 1
ATOM 4056 C CA . ASP A 1 558 ? -17.833 -1.527 32.398 1.00 81.69 558 ASP A CA 1
ATOM 4057 C C . ASP A 1 558 ? -18.852 -0.686 31.636 1.00 81.69 558 ASP A C 1
ATOM 4059 O O . ASP A 1 558 ? -18.480 0.211 30.882 1.00 81.69 558 ASP A O 1
ATOM 4063 N N . PHE A 1 559 ? -20.138 -0.989 31.815 1.00 75.00 559 PHE A N 1
ATOM 4064 C CA . PHE A 1 559 ? -21.235 -0.353 31.084 1.00 75.00 559 PHE A CA 1
ATOM 4065 C C . PHE A 1 559 ? -21.668 1.010 31.644 1.00 75.00 559 PHE A C 1
ATOM 4067 O O . PHE A 1 559 ? -22.420 1.699 30.955 1.00 75.00 559 PHE A O 1
ATOM 4074 N N . GLY A 1 560 ? -21.162 1.416 32.821 1.00 66.00 560 GLY A N 1
ATOM 4075 C CA . GLY A 1 560 ? -21.366 2.741 33.429 1.00 66.00 560 GLY A CA 1
ATOM 4076 C C . GLY A 1 560 ? -22.829 3.123 33.734 1.00 66.00 560 GLY A C 1
ATOM 4077 O O . GLY A 1 560 ? -23.749 2.807 33.002 1.00 66.00 560 GLY A O 1
ATOM 4078 N N . GLY A 1 561 ? -23.109 3.897 34.785 1.00 60.09 561 GLY A N 1
ATOM 4079 C CA . GLY A 1 561 ? -24.490 4.145 35.258 1.00 60.09 561 GLY A CA 1
ATOM 4080 C C . GLY A 1 561 ? -25.432 5.013 34.399 1.00 60.09 561 GLY A C 1
ATOM 4081 O O . GLY A 1 561 ? -26.390 5.563 34.937 1.00 60.09 561 GLY A O 1
ATOM 4082 N N . TYR A 1 562 ? -25.180 5.190 33.098 1.00 63.47 562 TYR A N 1
ATOM 4083 C CA . TYR A 1 562 ? -25.830 6.218 32.270 1.00 63.47 562 TYR A CA 1
ATOM 4084 C C . TYR A 1 562 ? -26.466 5.802 30.918 1.00 63.47 562 TYR A C 1
ATOM 4086 O O . TYR A 1 562 ? -26.943 6.709 30.229 1.00 63.47 562 TYR A O 1
ATOM 4094 N N . PRO A 1 563 ? -26.545 4.531 30.462 1.00 64.50 563 PRO A N 1
ATOM 4095 C CA . PRO A 1 563 ? -27.249 4.232 29.212 1.00 64.50 563 PRO A CA 1
ATOM 4096 C C . PRO A 1 563 ? -28.758 4.524 29.325 1.00 64.50 563 PRO A C 1
ATOM 4098 O O . PRO A 1 563 ? -29.385 4.295 30.366 1.00 64.50 563 PRO A O 1
ATOM 4101 N N . ARG A 1 564 ? -29.362 5.035 28.244 1.00 67.38 564 ARG A N 1
ATOM 4102 C CA . ARG A 1 564 ? -30.812 5.268 28.126 1.00 67.38 564 ARG A CA 1
ATOM 4103 C C . ARG A 1 564 ? -31.577 3.938 28.112 1.00 67.38 564 ARG A C 1
ATOM 4105 O O . ARG A 1 564 ? -31.044 2.895 27.738 1.00 67.38 564 ARG A O 1
ATOM 4112 N N . THR A 1 565 ? -32.857 3.978 28.485 1.00 63.12 565 THR A N 1
ATOM 4113 C CA . THR A 1 565 ? -33.764 2.824 28.360 1.00 63.12 565 THR A CA 1
ATOM 4114 C C . THR A 1 565 ? -33.794 2.336 26.904 1.00 63.12 565 THR A C 1
ATOM 4116 O O . THR A 1 565 ? -33.965 3.153 26.003 1.00 63.12 565 THR A O 1
ATOM 4119 N N . GLY A 1 566 ? -33.642 1.026 26.678 1.00 65.62 566 GLY A N 1
ATOM 4120 C CA . GLY A 1 566 ? -33.640 0.420 25.335 1.00 65.62 566 GLY A CA 1
ATOM 4121 C C . GLY A 1 566 ? -32.256 0.094 24.759 1.00 65.62 566 GLY A C 1
ATOM 4122 O O . GLY A 1 566 ? -32.171 -0.331 23.611 1.00 65.62 566 GLY A O 1
ATOM 4123 N N . CYS A 1 567 ? -31.181 0.265 25.534 1.00 71.56 567 CYS A N 1
ATOM 4124 C CA . CYS A 1 567 ? -29.847 -0.216 25.169 1.00 71.56 567 CYS A CA 1
ATOM 4125 C C . CYS A 1 567 ? -29.703 -1.722 25.468 1.00 71.56 567 CYS A C 1
ATOM 4127 O O . CYS A 1 567 ? -30.122 -2.184 26.536 1.00 71.56 567 CYS A O 1
ATOM 4129 N N . PHE A 1 568 ? -29.074 -2.479 24.563 1.00 74.62 568 PHE A N 1
ATOM 4130 C CA . PHE A 1 568 ? -28.835 -3.920 24.713 1.00 74.62 568 PHE A CA 1
ATOM 4131 C C . PHE A 1 568 ? -27.358 -4.263 24.502 1.00 74.62 568 PHE A C 1
ATOM 4133 O O . PHE A 1 568 ? -26.757 -3.839 23.512 1.00 74.62 568 PHE A O 1
ATOM 4140 N N . ALA A 1 569 ? -26.801 -5.087 25.388 1.00 80.00 569 ALA A N 1
ATOM 4141 C CA . ALA A 1 569 ? -25.491 -5.703 25.226 1.00 80.00 569 ALA A CA 1
ATOM 4142 C C . ALA A 1 569 ? -25.620 -7.225 25.159 1.00 80.00 569 ALA A C 1
ATOM 4144 O O . ALA A 1 569 ? -26.290 -7.851 25.980 1.00 80.00 569 ALA A O 1
ATOM 4145 N N . THR A 1 570 ? -24.969 -7.824 24.169 1.00 82.69 570 THR A N 1
ATOM 4146 C CA . THR A 1 570 ? -24.828 -9.276 24.043 1.00 82.69 570 THR A CA 1
ATOM 4147 C C . THR A 1 570 ? -23.361 -9.630 24.180 1.00 82.69 570 THR A C 1
ATOM 4149 O O . THR A 1 570 ? -22.526 -9.075 23.467 1.00 82.69 570 THR A O 1
ATOM 4152 N N . VAL A 1 571 ? -23.058 -10.541 25.097 1.00 83.12 571 VAL A N 1
ATOM 4153 C CA . VAL A 1 571 ? -21.700 -10.955 25.420 1.00 83.12 571 VAL A CA 1
ATOM 4154 C C . VAL A 1 571 ? -21.612 -12.476 25.314 1.00 83.12 571 VAL A C 1
ATOM 4156 O O . VAL A 1 571 ? -22.189 -13.189 26.129 1.00 83.12 571 VAL A O 1
ATOM 4159 N N . ASN A 1 572 ? -20.909 -12.988 24.308 1.00 82.31 572 ASN A N 1
ATOM 4160 C CA . ASN A 1 572 ? -20.864 -14.416 23.985 1.00 82.31 572 ASN A CA 1
ATOM 4161 C C . ASN A 1 572 ? -19.424 -14.911 23.864 1.00 82.31 572 ASN A C 1
ATOM 4163 O O . ASN A 1 572 ? -18.540 -14.166 23.462 1.00 82.31 572 ASN A O 1
ATOM 4167 N N . ASN A 1 573 ? -19.177 -16.176 24.210 1.00 83.25 573 ASN A N 1
ATOM 4168 C CA . ASN A 1 573 ? -17.908 -16.870 23.939 1.00 83.25 573 ASN A CA 1
ATOM 4169 C C . ASN A 1 573 ? -16.633 -16.154 24.438 1.00 83.25 573 ASN A C 1
ATOM 4171 O O . ASN A 1 573 ? -15.536 -16.419 23.949 1.00 83.25 573 ASN A O 1
ATOM 4175 N N . CYS A 1 574 ? -16.761 -15.245 25.405 1.00 81.75 574 CYS A N 1
ATOM 4176 C CA . CYS A 1 574 ? -15.654 -14.441 25.907 1.00 81.75 574 CYS A CA 1
ATOM 4177 C C . CYS A 1 574 ? -14.922 -15.146 27.058 1.00 81.75 574 CYS A C 1
ATOM 4179 O O . CYS A 1 574 ? -15.512 -15.916 27.818 1.00 81.75 574 CYS A O 1
ATOM 4181 N N . LEU A 1 575 ? -13.632 -14.848 27.209 1.00 83.44 575 LEU A N 1
ATOM 4182 C CA . LEU A 1 575 ? -12.828 -15.216 28.371 1.00 83.44 575 LEU A CA 1
ATOM 4183 C C . LEU A 1 575 ? -12.595 -13.964 29.221 1.00 83.44 575 LEU A C 1
ATOM 4185 O O . LEU A 1 575 ? -12.065 -12.976 28.722 1.00 83.44 575 LEU A O 1
ATOM 4189 N N . PHE A 1 576 ? -12.967 -14.010 30.498 1.00 79.06 576 PHE A N 1
ATOM 4190 C CA . PHE A 1 576 ? -12.844 -12.871 31.408 1.00 79.06 576 PHE A CA 1
ATOM 4191 C C . PHE A 1 576 ? -11.780 -13.111 32.476 1.00 79.06 576 PHE A C 1
ATOM 4193 O O . PHE A 1 576 ? -11.926 -14.025 33.286 1.00 79.06 576 PHE A O 1
ATOM 4200 N N . GLY A 1 577 ? -10.757 -12.256 32.509 1.00 70.31 577 GLY A N 1
ATOM 4201 C CA . GLY A 1 577 ? -9.839 -12.113 33.642 1.00 70.31 577 GLY A CA 1
ATOM 4202 C C . GLY A 1 577 ? -10.354 -11.187 34.756 1.00 70.31 577 GLY A C 1
ATOM 4203 O O . GLY A 1 577 ? -9.796 -11.202 35.849 1.00 70.31 577 GLY A O 1
ATOM 4204 N N . GLY A 1 578 ? -11.424 -10.420 34.498 1.00 72.69 578 GLY A N 1
ATOM 4205 C CA . GLY A 1 578 ? -11.981 -9.398 35.393 1.00 72.69 578 GLY A CA 1
ATOM 4206 C C . GLY A 1 578 ? -13.514 -9.314 35.356 1.00 72.69 578 GLY A C 1
ATOM 4207 O O . GLY A 1 578 ? -14.166 -10.051 34.618 1.00 72.69 578 GLY A O 1
ATOM 4208 N N . ALA A 1 579 ? -14.104 -8.422 36.159 1.00 73.69 579 ALA A N 1
ATOM 4209 C CA . ALA A 1 579 ? -15.563 -8.322 36.319 1.00 73.69 579 ALA A CA 1
ATOM 4210 C C . ALA A 1 579 ? -16.284 -7.629 35.139 1.00 73.69 579 ALA A C 1
ATOM 4212 O O . ALA A 1 579 ? -15.683 -6.833 34.413 1.00 73.69 579 ALA A O 1
ATOM 4213 N N . ILE A 1 580 ? -17.589 -7.905 34.994 1.00 77.19 580 ILE A N 1
ATOM 4214 C CA . ILE A 1 580 ? -18.528 -7.133 34.169 1.00 77.19 580 ILE A CA 1
ATOM 4215 C C . ILE A 1 580 ? -19.319 -6.217 35.111 1.00 77.19 580 ILE A C 1
ATOM 4217 O O . ILE A 1 580 ? -20.168 -6.682 35.872 1.00 77.19 580 ILE A O 1
ATOM 4221 N N . THR A 1 581 ? -19.063 -4.912 35.070 1.00 73.25 581 THR A N 1
ATOM 4222 C CA . THR A 1 581 ? -19.729 -3.932 35.936 1.00 73.25 581 THR A CA 1
ATOM 4223 C C . THR A 1 581 ? -20.856 -3.213 35.201 1.00 73.25 581 THR A C 1
ATOM 4225 O O . THR A 1 581 ? -20.709 -2.760 34.069 1.00 73.25 581 THR A O 1
ATOM 4228 N N . ASN A 1 582 ? -22.014 -3.122 35.861 1.00 64.94 582 ASN A N 1
ATOM 4229 C CA . ASN A 1 582 ? -23.237 -2.527 35.310 1.00 64.94 582 ASN A CA 1
ATOM 4230 C C . ASN A 1 582 ? -23.921 -1.587 36.326 1.00 64.94 582 ASN A C 1
ATOM 4232 O O . ASN A 1 582 ? -25.144 -1.433 36.337 1.00 64.94 582 ASN A O 1
ATOM 4236 N N . VAL A 1 583 ? -23.152 -0.976 37.234 1.00 53.78 583 VAL A N 1
ATOM 4237 C CA . VAL A 1 583 ? -23.694 -0.185 38.352 1.00 53.78 583 VAL A CA 1
ATOM 4238 C C . VAL A 1 583 ? -24.531 0.987 37.823 1.00 53.78 583 VAL A C 1
ATOM 4240 O O . VAL A 1 583 ? -23.995 1.895 37.202 1.00 53.78 583 VAL A O 1
ATOM 4243 N N . GLY A 1 584 ? -25.846 0.971 38.076 1.00 53.06 584 GLY A N 1
ATOM 4244 C CA . GLY A 1 584 ? -26.780 2.044 37.697 1.00 53.06 584 GLY A CA 1
ATOM 4245 C C . GLY A 1 584 ? -27.273 2.018 36.243 1.00 53.06 584 GLY A C 1
ATOM 4246 O O . GLY A 1 584 ? -27.975 2.934 35.819 1.00 53.06 584 GLY A O 1
ATOM 4247 N N . CYS A 1 585 ? -26.931 0.991 35.466 1.00 57.56 585 CYS A N 1
ATOM 4248 C CA . CYS A 1 585 ? -27.232 0.949 34.037 1.00 57.56 585 CYS A CA 1
ATOM 4249 C C . CYS A 1 585 ? -28.682 0.516 33.766 1.00 57.56 585 CYS A C 1
ATOM 4251 O O . CYS A 1 585 ? -29.179 -0.428 34.376 1.00 57.56 585 CYS A O 1
ATOM 4253 N N . LYS A 1 586 ? -29.344 1.131 32.775 1.00 59.69 586 LYS A N 1
ATOM 4254 C CA . LYS A 1 586 ? -30.651 0.683 32.239 1.00 59.69 586 LYS A CA 1
ATOM 4255 C C . LYS A 1 586 ? -30.524 -0.317 31.075 1.00 59.69 586 LYS A C 1
ATOM 4257 O O . LYS A 1 586 ? -31.474 -0.496 30.314 1.00 59.69 586 LYS A O 1
ATOM 4262 N N . MET A 1 587 ? -29.338 -0.900 30.887 1.00 67.06 587 MET A N 1
ATOM 4263 C CA . MET A 1 587 ? -29.001 -1.766 29.754 1.00 67.06 587 MET A CA 1
ATOM 4264 C C . MET A 1 587 ? -29.279 -3.237 30.081 1.00 67.06 587 MET A C 1
ATOM 4266 O O . MET A 1 587 ? -28.902 -3.720 31.149 1.00 67.06 587 MET A O 1
ATOM 4270 N N . ASN A 1 588 ? -29.893 -3.955 29.140 1.00 64.75 588 ASN A N 1
ATOM 4271 C CA . ASN A 1 588 ? -30.055 -5.406 29.231 1.00 64.75 588 ASN A CA 1
ATOM 4272 C C . ASN A 1 588 ? -28.766 -6.092 28.765 1.00 64.75 588 ASN A C 1
ATOM 4274 O O . ASN A 1 588 ? -28.396 -5.950 27.599 1.00 64.75 588 ASN A O 1
ATOM 4278 N N . VAL A 1 589 ? -28.104 -6.837 29.655 1.00 69.56 589 VAL A N 1
ATOM 4279 C CA . VAL A 1 589 ? -26.891 -7.610 29.344 1.00 69.56 589 VAL A CA 1
ATOM 4280 C C . VAL A 1 589 ? -27.249 -9.094 29.270 1.00 69.56 589 VAL A C 1
ATOM 4282 O O . VAL A 1 589 ? -27.650 -9.687 30.269 1.00 69.56 589 VAL A O 1
ATOM 4285 N N . SER A 1 590 ? -27.111 -9.693 28.088 1.00 70.88 590 SER A N 1
ATOM 4286 C CA . SER A 1 590 ? -27.233 -11.141 27.884 1.00 70.88 590 SER A CA 1
ATOM 4287 C C . SER A 1 590 ? -25.839 -11.756 27.801 1.00 70.88 590 SER A C 1
ATOM 4289 O O . SER A 1 590 ? -25.026 -11.301 26.996 1.00 70.88 590 SER A O 1
ATOM 4291 N N . VAL A 1 591 ? -25.561 -12.764 28.634 1.00 69.44 591 VAL A N 1
ATOM 4292 C CA . VAL A 1 591 ? -24.282 -13.487 28.648 1.00 69.44 591 VAL A CA 1
ATOM 4293 C C . VAL A 1 591 ? -24.515 -14.935 28.211 1.00 69.44 591 VAL A C 1
ATOM 4295 O O . VAL A 1 591 ? -25.298 -15.647 28.840 1.00 69.44 591 VAL A O 1
ATOM 4298 N N . GLY A 1 592 ? -23.862 -15.362 27.128 1.00 61.66 592 GLY A N 1
ATOM 4299 C CA . GLY A 1 592 ? -23.914 -16.739 26.625 1.00 61.66 592 GLY A CA 1
ATOM 4300 C C . GLY A 1 592 ? -23.203 -17.737 27.553 1.00 61.66 592 GLY A C 1
ATOM 4301 O O . GLY A 1 592 ? -22.211 -17.403 28.196 1.00 61.66 592 GLY A O 1
ATOM 4302 N N . ALA A 1 593 ? -23.705 -18.972 27.628 1.00 52.50 593 ALA A N 1
ATOM 4303 C CA . ALA A 1 593 ? -23.411 -19.940 28.694 1.00 52.50 593 ALA A CA 1
ATOM 4304 C C . ALA A 1 593 ? -22.029 -20.640 28.660 1.00 52.50 593 ALA A C 1
ATOM 4306 O O . ALA A 1 593 ? -21.821 -21.577 29.426 1.00 52.50 593 ALA A O 1
ATOM 4307 N N . ASP A 1 594 ? -21.082 -20.241 27.808 1.00 47.06 594 ASP A N 1
ATOM 4308 C CA . ASP A 1 594 ? -20.073 -21.210 27.341 1.00 47.06 594 ASP A CA 1
ATOM 4309 C C . ASP A 1 594 ? -18.697 -21.202 28.039 1.00 47.06 594 ASP A C 1
ATOM 4311 O O . ASP A 1 594 ? -17.886 -22.087 27.774 1.00 47.06 594 ASP A O 1
ATOM 4315 N N . ARG A 1 595 ? -18.381 -20.268 28.957 1.00 51.34 595 ARG A N 1
ATOM 4316 C CA . ARG A 1 595 ? -17.108 -20.313 29.724 1.00 51.34 595 ARG A CA 1
ATOM 4317 C C . ARG A 1 595 ? -17.269 -19.873 31.185 1.00 51.34 595 ARG A C 1
ATOM 4319 O O . ARG A 1 595 ? -17.728 -18.779 31.490 1.00 51.34 595 ARG A O 1
ATOM 4326 N N . ALA A 1 596 ? -16.880 -20.765 32.093 1.00 39.09 596 ALA A N 1
ATOM 4327 C CA . ALA A 1 596 ? -17.278 -20.876 33.500 1.00 39.09 596 ALA A CA 1
ATOM 4328 C C . ALA A 1 596 ? -16.792 -19.789 34.499 1.00 39.09 596 ALA A C 1
ATOM 4330 O O . ALA A 1 596 ? -16.576 -20.103 35.666 1.00 39.09 596 ALA A O 1
ATOM 4331 N N . SER A 1 597 ? -16.650 -18.516 34.109 1.00 47.88 597 SER A N 1
ATOM 4332 C CA . SER A 1 597 ? -16.310 -17.414 35.041 1.00 47.88 597 SER A CA 1
ATOM 4333 C C . SER A 1 597 ? -17.425 -16.377 35.249 1.00 47.88 597 SER A C 1
ATOM 4335 O O . SER A 1 597 ? -17.255 -15.421 36.003 1.00 47.88 597 SER A O 1
ATOM 4337 N N . VAL A 1 598 ? -18.602 -16.585 34.647 1.00 49.25 598 VAL A N 1
ATOM 4338 C CA . VAL A 1 598 ? -19.720 -15.618 34.662 1.00 49.25 598 VAL A CA 1
ATOM 4339 C C . VAL A 1 598 ? -20.289 -15.367 36.071 1.00 49.25 598 VAL A C 1
ATOM 4341 O O . VAL A 1 598 ? -20.802 -14.287 36.343 1.00 49.25 598 VAL A O 1
ATOM 4344 N N . TYR A 1 599 ? -20.168 -16.314 37.007 1.00 44.12 599 TYR A N 1
ATOM 4345 C CA . TYR A 1 599 ? -20.936 -16.261 38.259 1.00 44.12 599 TYR A CA 1
ATOM 4346 C C . TYR A 1 599 ? -20.369 -15.363 39.375 1.00 44.12 599 TYR A C 1
ATOM 4348 O O . TYR A 1 599 ? -21.132 -14.962 40.249 1.00 44.12 599 TYR A O 1
ATOM 4356 N N . SER A 1 600 ? -19.080 -14.995 39.354 1.00 44.28 600 SER A N 1
ATOM 4357 C CA . SER A 1 600 ? -18.501 -14.043 40.328 1.00 44.28 600 SER A CA 1
ATOM 4358 C C . SER A 1 600 ? -18.343 -12.620 39.780 1.00 44.28 600 SER A C 1
ATOM 4360 O O . SER A 1 600 ? -18.026 -11.704 40.533 1.00 44.28 600 SER A O 1
ATOM 4362 N N . ALA A 1 601 ? -18.533 -12.437 38.470 1.00 45.00 601 ALA A N 1
ATOM 4363 C CA . ALA A 1 601 ? -18.196 -11.216 37.745 1.00 45.00 601 ALA A CA 1
ATOM 4364 C C . ALA A 1 601 ? -19.355 -10.220 37.608 1.00 45.00 601 ALA A C 1
ATOM 4366 O O . ALA A 1 601 ? -19.110 -9.102 37.167 1.00 45.00 601 ALA A O 1
ATOM 4367 N N . VAL A 1 602 ? -20.590 -10.595 37.966 1.00 53.00 602 VAL A N 1
ATOM 4368 C CA . VAL A 1 602 ? -21.765 -9.726 37.816 1.00 53.00 602 VAL A CA 1
ATOM 4369 C C . VAL A 1 602 ? -22.212 -9.182 39.172 1.00 53.00 602 VAL A C 1
ATOM 4371 O O . VAL A 1 602 ? -23.059 -9.746 39.861 1.00 53.00 602 VAL A O 1
ATOM 4374 N N . THR A 1 603 ? -21.627 -8.059 39.575 1.00 48.66 603 THR A N 1
ATOM 4375 C CA . THR A 1 603 ? -22.026 -7.311 40.771 1.00 48.66 603 THR A CA 1
ATOM 4376 C C . THR A 1 603 ? -23.147 -6.333 40.394 1.00 48.66 603 THR A C 1
ATOM 4378 O O . THR A 1 603 ? -22.904 -5.311 39.761 1.00 48.66 603 THR A O 1
ATOM 4381 N N . ASN A 1 604 ? -24.390 -6.648 40.781 1.00 46.53 604 ASN A N 1
ATOM 4382 C CA . ASN A 1 604 ? -25.639 -5.917 40.477 1.00 46.53 604 ASN A CA 1
ATOM 4383 C C . ASN A 1 604 ? -26.261 -6.147 39.083 1.00 46.53 604 ASN A C 1
ATOM 4385 O O . ASN A 1 604 ? -26.484 -5.199 38.328 1.00 46.53 604 ASN A O 1
ATOM 4389 N N . VAL A 1 605 ? -26.689 -7.380 38.779 1.00 45.66 605 VAL A N 1
ATOM 4390 C CA . VAL A 1 605 ? -27.920 -7.514 37.974 1.00 45.66 605 VAL A CA 1
ATOM 4391 C C . VAL A 1 605 ? -29.064 -7.055 38.870 1.00 45.66 605 VAL A C 1
ATOM 4393 O O . VAL A 1 605 ? -29.169 -7.532 39.998 1.00 45.66 605 VAL A O 1
ATOM 4396 N N . GLY A 1 606 ? -29.911 -6.138 38.401 1.00 43.50 606 GLY A N 1
ATOM 4397 C CA . GLY A 1 606 ? -31.163 -5.837 39.092 1.00 43.50 606 GLY A CA 1
ATOM 4398 C C . GLY A 1 606 ? -31.903 -7.144 39.387 1.00 43.50 606 GLY A C 1
ATOM 4399 O O . GLY A 1 606 ? -32.221 -7.898 38.469 1.00 43.50 606 GLY A O 1
ATOM 4400 N N . SER A 1 607 ? -32.101 -7.429 40.671 1.00 43.69 607 SER A N 1
ATOM 4401 C CA . SER A 1 607 ? -32.593 -8.687 41.236 1.00 43.69 607 SER A CA 1
ATOM 4402 C C . SER A 1 607 ? -34.046 -9.001 40.866 1.00 43.69 607 SER A C 1
ATOM 4404 O O . SER A 1 607 ? -34.901 -9.041 41.747 1.00 43.69 607 SER A O 1
ATOM 4406 N N . GLN A 1 608 ? -34.366 -9.189 39.584 1.00 47.09 608 GLN A N 1
ATOM 4407 C CA . GLN A 1 608 ? -35.747 -9.469 39.177 1.00 47.09 608 GLN A CA 1
ATOM 4408 C C . GLN A 1 608 ? -35.999 -10.853 38.577 1.00 47.09 608 GLN A C 1
ATOM 4410 O O . GLN A 1 608 ? -37.154 -11.256 38.618 1.00 47.09 608 GLN A O 1
ATOM 4415 N N . TYR A 1 609 ? -35.003 -11.620 38.098 1.00 45.75 609 TYR A N 1
ATOM 4416 C CA . TYR A 1 609 ? -35.338 -12.876 37.390 1.00 45.75 609 TYR A CA 1
ATOM 4417 C C . TYR A 1 609 ? -34.432 -14.109 37.555 1.00 45.75 609 TYR A C 1
ATOM 4419 O O . TYR A 1 609 ? -34.792 -15.153 37.019 1.00 45.75 609 TYR A O 1
ATOM 4427 N N . PHE A 1 610 ? -33.325 -14.078 38.309 1.00 48.91 610 PHE A N 1
ATOM 4428 C CA . PHE A 1 610 ? -32.463 -15.269 38.438 1.00 48.91 610 PHE A CA 1
ATOM 4429 C C . PHE A 1 610 ? -31.967 -15.489 39.875 1.00 48.91 610 PHE A C 1
ATOM 4431 O O . PHE A 1 610 ? -31.387 -14.591 40.481 1.00 48.91 610 PHE A O 1
ATOM 4438 N N . ILE A 1 611 ? -32.190 -16.696 40.410 1.00 53.12 611 ILE A N 1
ATOM 4439 C CA . ILE A 1 611 ? -31.583 -17.191 41.658 1.00 53.12 611 ILE A CA 1
ATOM 4440 C C . ILE A 1 611 ? -30.335 -17.991 41.267 1.00 53.12 611 ILE A C 1
ATOM 4442 O O .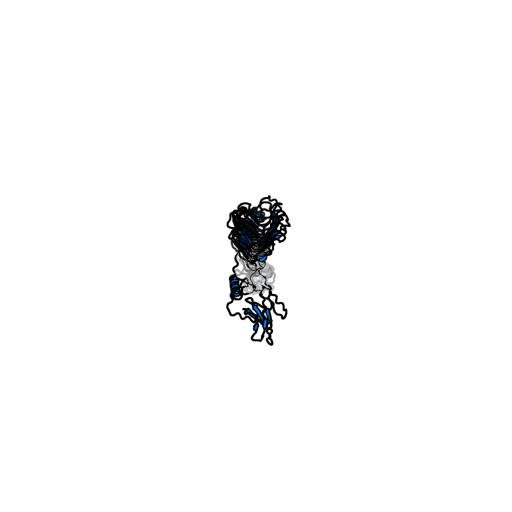 ILE A 1 611 ? -30.400 -18.815 40.356 1.00 53.12 611 ILE A O 1
ATOM 4446 N N . SER A 1 612 ? -29.203 -17.747 41.933 1.00 52.09 612 SER A N 1
ATOM 4447 C CA . SER A 1 612 ? -27.952 -18.458 41.652 1.00 52.09 612 SER A CA 1
ATOM 4448 C C . SER A 1 612 ? -28.039 -19.950 41.991 1.00 52.09 612 SER A C 1
ATOM 4450 O O . SER A 1 612 ? -28.679 -20.352 42.964 1.00 52.09 612 SER A O 1
ATOM 4452 N N . SER A 1 613 ? -27.311 -20.779 41.237 1.00 55.47 613 SER A N 1
ATOM 4453 C CA . SER A 1 613 ? -27.163 -22.223 41.493 1.00 55.47 613 SER A CA 1
ATOM 4454 C C . SER A 1 613 ? -26.351 -22.557 42.755 1.00 55.47 613 SER A C 1
ATOM 4456 O O . SER A 1 613 ? -26.203 -23.727 43.095 1.00 55.47 613 SER A O 1
ATOM 4458 N N . SER A 1 614 ? -25.819 -21.546 43.452 1.00 52.19 614 SER A N 1
ATOM 4459 C CA . SER A 1 614 ? -24.993 -21.676 44.661 1.00 52.19 614 SER A CA 1
ATOM 4460 C C . SER A 1 614 ? -25.706 -21.238 45.948 1.00 52.19 614 SER A C 1
ATOM 4462 O O . SER A 1 614 ? -25.056 -21.091 46.980 1.00 52.19 614 SER A O 1
ATOM 4464 N N . GLY A 1 615 ? -27.022 -21.014 45.894 1.00 52.41 615 GLY A N 1
ATOM 4465 C CA . GLY A 1 615 ? -27.813 -20.518 47.019 1.00 52.41 615 GLY A CA 1
ATOM 4466 C C . GLY A 1 615 ? -27.840 -18.991 47.064 1.00 52.41 615 GLY A C 1
ATOM 4467 O O . GLY A 1 615 ? -26.857 -18.341 47.413 1.00 52.41 615 GLY A O 1
ATOM 4468 N N . GLY A 1 616 ? -28.993 -18.420 46.717 1.00 55.91 616 GLY A N 1
ATOM 4469 C CA . GLY A 1 616 ? -29.290 -16.996 46.844 1.00 55.91 616 GLY A CA 1
ATOM 4470 C C . GLY A 1 616 ? -30.565 -16.778 47.657 1.00 55.91 616 GLY A C 1
ATOM 4471 O O . GLY A 1 616 ? -31.469 -17.612 47.643 1.00 55.91 616 GLY A O 1
ATOM 4472 N N . ALA A 1 617 ? -30.645 -15.652 48.365 1.00 53.09 617 ALA A N 1
ATOM 4473 C CA . ALA A 1 617 ? -31.867 -15.218 49.036 1.00 53.09 617 ALA A CA 1
ATOM 4474 C C . ALA A 1 617 ? -32.736 -14.411 48.058 1.00 53.09 617 ALA A C 1
ATOM 4476 O O . ALA A 1 617 ? -32.262 -13.449 47.452 1.00 53.09 617 ALA A O 1
ATOM 4477 N N . MET A 1 618 ? -34.012 -14.776 47.909 1.00 56.84 618 MET A N 1
ATOM 4478 C CA . MET A 1 618 ? -34.970 -13.940 47.182 1.00 56.84 618 MET A CA 1
ATOM 4479 C C . MET A 1 618 ? -35.309 -12.713 48.028 1.00 56.84 618 MET A C 1
ATOM 4481 O O . MET A 1 618 ? -35.929 -12.837 49.080 1.00 56.84 618 MET A O 1
ATOM 4485 N N . ALA A 1 619 ? -34.894 -11.528 47.577 1.00 51.75 619 ALA A N 1
ATOM 4486 C CA . ALA A 1 619 ? -35.143 -10.291 48.312 1.00 51.75 619 ALA A CA 1
ATOM 4487 C C . ALA A 1 619 ? -36.606 -9.819 48.196 1.00 51.75 619 ALA A C 1
ATOM 4489 O O . ALA A 1 619 ? -37.126 -9.265 49.157 1.00 51.75 619 ALA A O 1
ATOM 4490 N N . THR A 1 620 ? -37.277 -10.058 47.056 1.00 55.28 620 THR A N 1
ATOM 4491 C CA . THR A 1 620 ? -38.713 -9.781 46.820 1.00 55.28 620 THR A CA 1
ATOM 4492 C C . THR A 1 620 ? -39.239 -10.597 45.620 1.00 55.28 620 THR A C 1
ATOM 4494 O O . THR A 1 620 ? -38.476 -10.842 44.690 1.00 55.28 620 THR A O 1
ATOM 4497 N N . GLY A 1 621 ? -40.521 -11.003 45.624 1.00 58.28 621 GLY A N 1
ATOM 4498 C CA . GLY A 1 621 ? -41.195 -11.703 44.506 1.00 58.28 621 GLY A CA 1
ATOM 4499 C C . GLY A 1 621 ? -41.785 -13.085 44.853 1.00 58.28 621 GLY A C 1
ATOM 4500 O O . GLY A 1 621 ? -41.350 -13.733 45.802 1.00 58.28 621 GLY A O 1
ATOM 4501 N N . GLN A 1 622 ? -42.801 -13.531 44.101 1.00 64.06 622 GLN A N 1
ATOM 4502 C CA . GLN A 1 622 ? -43.453 -14.844 44.256 1.00 64.06 622 GLN A CA 1
ATOM 4503 C C . GLN A 1 622 ? -42.701 -15.924 43.453 1.00 64.06 622 GLN A C 1
ATOM 4505 O O . GLN A 1 622 ? -42.497 -15.761 42.253 1.00 64.06 622 GLN A O 1
ATOM 4510 N N . LEU A 1 623 ? -42.326 -17.041 44.094 1.00 68.69 623 LEU A N 1
ATOM 4511 C CA . LEU A 1 623 ? -41.759 -18.224 43.427 1.00 68.69 623 LEU A CA 1
ATOM 4512 C C . LEU A 1 623 ? -42.880 -19.150 42.940 1.00 68.69 623 LEU A C 1
ATOM 4514 O O . LEU A 1 623 ? -43.696 -19.601 43.743 1.00 68.69 623 LEU A O 1
ATOM 4518 N N . VAL A 1 624 ? -42.898 -19.457 41.641 1.00 71.81 624 VAL A N 1
ATOM 4519 C CA . VAL A 1 624 ? -43.829 -20.418 41.027 1.00 71.81 624 VAL A CA 1
ATOM 4520 C C . VAL A 1 624 ? -43.050 -21.677 40.639 1.00 71.81 624 VAL A C 1
ATOM 4522 O O . VAL A 1 624 ? -42.096 -21.599 39.870 1.00 71.81 624 VAL A O 1
ATOM 4525 N N . LEU A 1 625 ? -43.437 -22.832 41.185 1.00 76.62 625 LEU A N 1
ATOM 4526 C CA . LEU A 1 625 ? -42.814 -24.131 40.897 1.00 76.62 625 LEU A CA 1
ATOM 4527 C C . LEU A 1 625 ? -43.594 -24.848 39.785 1.00 76.62 625 LEU A C 1
ATOM 4529 O O . LEU A 1 625 ? -44.822 -24.819 39.781 1.00 76.62 625 LEU A O 1
ATOM 4533 N N . ALA A 1 626 ? -42.891 -25.499 38.854 1.00 79.25 626 ALA A N 1
ATOM 4534 C CA . ALA A 1 626 ? -43.507 -26.120 37.675 1.00 79.25 626 ALA A CA 1
ATOM 4535 C C . ALA A 1 626 ? -44.278 -27.422 37.971 1.00 79.25 626 ALA A C 1
ATOM 4537 O O . ALA A 1 626 ? -45.118 -27.823 37.170 1.00 79.25 626 ALA A O 1
ATOM 4538 N N . GLN A 1 627 ? -43.984 -28.096 39.089 1.00 82.50 627 GLN A N 1
ATOM 4539 C CA . GLN A 1 627 ? -44.616 -29.360 39.474 1.00 82.50 627 GLN A CA 1
ATOM 4540 C C . GLN A 1 627 ? -44.465 -29.645 40.974 1.00 82.50 627 GLN A C 1
ATOM 4542 O O . GLN A 1 627 ? -43.657 -29.017 41.662 1.00 82.50 627 GLN A O 1
ATOM 4547 N N . ASN A 1 628 ? -45.232 -30.620 41.461 1.00 85.38 628 ASN A N 1
ATOM 4548 C CA . ASN A 1 628 ? -45.094 -31.161 42.811 1.00 85.38 628 ASN A CA 1
ATOM 4549 C C . ASN A 1 628 ? -43.775 -31.950 42.956 1.00 85.38 628 ASN A C 1
ATOM 4551 O O . ASN A 1 628 ? -43.300 -32.526 41.974 1.00 85.38 628 ASN A O 1
ATOM 4555 N N . PRO A 1 629 ? -43.180 -31.990 44.161 1.00 89.44 629 PRO A N 1
ATOM 4556 C CA . PRO A 1 629 ? -41.910 -32.669 44.394 1.00 89.44 629 PRO A CA 1
ATOM 4557 C C . PRO A 1 629 ? -42.033 -34.188 44.186 1.00 89.44 629 PRO A C 1
ATOM 4559 O O . PRO A 1 629 ? -43.005 -34.812 44.606 1.00 89.44 629 PRO A O 1
ATOM 4562 N N . THR A 1 630 ? -41.020 -34.776 43.549 1.00 87.56 630 THR A N 1
ATOM 4563 C CA . THR A 1 630 ? -40.859 -36.220 43.279 1.00 87.56 630 THR A CA 1
ATOM 4564 C C . THR A 1 630 ? -39.673 -36.836 44.029 1.00 87.56 630 THR A C 1
ATOM 4566 O O . THR A 1 630 ? -39.642 -38.045 44.236 1.00 87.56 630 THR A O 1
ATOM 4569 N N . GLU A 1 631 ? -38.729 -36.009 44.489 1.00 86.50 631 GLU A N 1
ATOM 4570 C CA . GLU A 1 631 ? -37.588 -36.404 45.322 1.00 86.50 631 GLU A CA 1
ATOM 4571 C C . GLU A 1 631 ? -37.606 -35.666 46.665 1.00 86.50 631 GLU A C 1
ATOM 4573 O O . GLU A 1 631 ? -38.084 -34.535 46.765 1.00 86.50 631 GLU A O 1
ATOM 4578 N N . SER A 1 632 ? -37.014 -36.273 47.697 1.00 80.69 632 SER A N 1
ATOM 4579 C CA . SER A 1 632 ? -37.069 -35.781 49.082 1.00 80.69 632 SER A CA 1
ATOM 4580 C C . SER A 1 632 ? -36.445 -34.399 49.317 1.00 80.69 632 SER A C 1
ATOM 4582 O O . SER A 1 632 ? -36.733 -33.778 50.335 1.00 80.69 632 SER A O 1
ATOM 4584 N N . MET A 1 633 ? -35.581 -33.916 48.418 1.00 82.38 633 MET A N 1
ATOM 4585 C CA . MET A 1 633 ? -34.901 -32.616 48.544 1.00 82.38 633 MET A CA 1
ATOM 4586 C C . MET A 1 633 ? -35.451 -31.541 47.593 1.00 82.38 633 MET A C 1
ATOM 4588 O O . MET A 1 633 ? -34.883 -30.453 47.501 1.00 82.38 633 MET A O 1
ATOM 4592 N N . GLN A 1 634 ? -36.546 -31.819 46.881 1.00 85.50 634 GLN A N 1
ATOM 4593 C CA . GLN A 1 634 ? -37.189 -30.834 46.012 1.00 85.50 634 GLN A CA 1
ATOM 4594 C C . GLN A 1 634 ? -38.061 -29.860 46.817 1.00 85.50 634 GLN A C 1
ATOM 4596 O O . GLN A 1 634 ? -38.685 -30.224 47.814 1.00 85.50 634 GLN A O 1
ATOM 4601 N N . ALA A 1 635 ? -38.129 -28.606 46.365 1.00 76.88 635 ALA A N 1
ATOM 4602 C CA . ALA A 1 635 ? -39.031 -27.613 46.940 1.00 76.88 635 ALA A CA 1
ATOM 4603 C C . ALA A 1 635 ? -40.497 -28.000 46.670 1.00 76.88 635 ALA A C 1
ATOM 4605 O O . ALA A 1 635 ? -40.851 -28.374 45.552 1.00 76.88 635 ALA A O 1
ATOM 4606 N N . ALA A 1 636 ? -41.350 -27.902 47.691 1.00 82.56 636 ALA A N 1
ATOM 4607 C CA . ALA A 1 636 ? -42.756 -28.284 47.604 1.00 82.56 636 ALA A CA 1
ATOM 4608 C C . ALA A 1 636 ? -43.668 -27.100 47.246 1.00 82.56 636 ALA A C 1
ATOM 4610 O O . ALA A 1 636 ? -43.490 -25.990 47.752 1.00 82.56 636 ALA A O 1
ATOM 4611 N N . THR A 1 637 ? -44.689 -27.342 46.417 1.00 84.88 637 THR A N 1
ATOM 4612 C CA . THR A 1 637 ? -45.780 -26.379 46.199 1.00 84.88 637 THR A CA 1
ATOM 4613 C C . THR A 1 637 ? -46.683 -26.318 47.435 1.00 84.88 637 THR A C 1
ATOM 4615 O O . THR A 1 637 ? -46.825 -27.297 48.171 1.00 84.88 637 THR A O 1
ATOM 4618 N N . LYS A 1 638 ? -47.352 -25.178 47.653 1.00 82.25 638 LYS A N 1
ATOM 4619 C CA . LYS A 1 638 ? -48.372 -25.056 48.709 1.00 82.25 638 LYS A CA 1
ATOM 4620 C C . LYS A 1 638 ? -49.506 -26.070 48.519 1.00 82.25 638 LYS A C 1
ATOM 4622 O O . LYS A 1 638 ? -49.948 -26.669 49.487 1.00 82.25 638 LYS A O 1
ATOM 4627 N N . GLU A 1 639 ? -49.923 -26.307 47.276 1.00 83.75 639 GLU A N 1
ATOM 4628 C CA . GLU A 1 639 ? -50.934 -27.314 46.938 1.00 83.75 639 GLU A CA 1
ATOM 4629 C C . GLU A 1 639 ? -50.510 -28.731 47.357 1.00 83.75 639 GLU A C 1
ATOM 4631 O O . GLU A 1 639 ? -51.296 -29.452 47.970 1.00 83.75 639 GLU A O 1
ATOM 4636 N N . TYR A 1 640 ? -49.257 -29.122 47.096 1.00 86.38 640 TYR A N 1
ATOM 4637 C CA . TYR A 1 640 ? -48.720 -30.409 47.541 1.00 86.38 640 TYR A CA 1
ATOM 4638 C C . TYR A 1 640 ? -48.746 -30.539 49.066 1.00 86.38 640 TYR A C 1
ATOM 4640 O O . TYR A 1 640 ? -49.183 -31.564 49.590 1.00 86.38 640 TYR A O 1
ATOM 4648 N N . VAL A 1 641 ? -48.311 -29.496 49.782 1.00 84.12 641 VAL A N 1
ATOM 4649 C CA . VAL A 1 641 ? -48.289 -29.496 51.252 1.00 84.12 641 VAL A CA 1
ATOM 4650 C C . VAL A 1 641 ? -49.705 -29.546 51.827 1.00 84.12 641 VAL A C 1
ATOM 4652 O O . VAL A 1 641 ? -49.955 -30.334 52.737 1.00 84.12 641 VAL A O 1
ATOM 4655 N N . ASP A 1 642 ? -50.645 -28.778 51.280 1.00 82.44 642 ASP A N 1
ATOM 4656 C CA . ASP A 1 642 ? -52.042 -28.766 51.727 1.00 82.44 642 ASP A CA 1
ATOM 4657 C C . ASP A 1 642 ? -52.697 -30.148 51.510 1.00 82.44 642 ASP A C 1
ATOM 4659 O O . ASP A 1 642 ? -53.342 -30.686 52.413 1.00 82.44 642 ASP A O 1
ATOM 4663 N N . ASN A 1 643 ? -52.453 -30.789 50.362 1.00 81.81 643 ASN A N 1
ATOM 4664 C CA . ASN A 1 643 ? -52.957 -32.134 50.063 1.00 81.81 643 ASN A CA 1
ATOM 4665 C C . ASN A 1 643 ? -52.338 -33.219 50.960 1.00 81.81 643 ASN A C 1
ATOM 4667 O O . ASN A 1 643 ? -53.047 -34.103 51.458 1.00 81.81 643 ASN A O 1
ATOM 4671 N N . ALA A 1 644 ? -51.029 -33.142 51.216 1.00 79.56 644 ALA A N 1
ATOM 4672 C CA . ALA A 1 644 ? -50.350 -34.043 52.143 1.00 79.56 644 ALA A CA 1
ATOM 4673 C C . ALA A 1 644 ? -50.883 -33.871 53.576 1.00 79.56 644 ALA A C 1
ATOM 4675 O O . ALA A 1 644 ? -51.174 -34.853 54.257 1.00 79.56 644 ALA A O 1
ATOM 4676 N N . THR A 1 645 ? -51.099 -32.629 54.014 1.00 76.06 645 THR A N 1
ATOM 4677 C CA . THR A 1 645 ? -51.591 -32.312 55.364 1.00 76.06 645 THR A CA 1
ATOM 4678 C C . THR A 1 645 ? -53.034 -32.779 55.567 1.00 76.06 645 THR A C 1
ATOM 4680 O O . THR A 1 645 ? -53.352 -33.352 56.610 1.00 76.06 645 THR A O 1
ATOM 4683 N N . ASN A 1 646 ? -53.895 -32.632 54.556 1.00 70.19 646 ASN A N 1
ATOM 4684 C CA . ASN A 1 646 ? -55.270 -33.140 54.594 1.00 70.19 646 ASN A CA 1
ATOM 4685 C C . ASN A 1 646 ? -55.331 -34.676 54.669 1.00 70.19 646 ASN A C 1
ATOM 4687 O O . ASN A 1 646 ? -56.201 -35.224 55.344 1.00 70.19 646 ASN A O 1
ATOM 4691 N N . SER A 1 647 ? -54.374 -35.375 54.050 1.00 69.25 647 SER A N 1
ATOM 4692 C CA . SER A 1 647 ? -54.269 -36.841 54.133 1.00 69.25 647 SER A CA 1
ATOM 4693 C C . SER A 1 647 ? -53.832 -37.318 55.527 1.00 69.25 647 SER A C 1
ATOM 4695 O O . SER A 1 647 ? -54.334 -38.322 56.037 1.00 69.25 647 SER A O 1
ATOM 4697 N N . VAL A 1 648 ? -52.939 -36.571 56.187 1.00 70.06 648 VAL A N 1
ATOM 4698 C CA . VAL A 1 648 ? -52.517 -36.841 57.574 1.00 70.06 648 VAL A CA 1
ATOM 4699 C C . VAL A 1 648 ? -53.654 -36.535 58.556 1.00 70.06 648 VAL A C 1
ATOM 4701 O O . VAL A 1 648 ? -53.908 -37.324 59.461 1.00 70.06 648 VAL A O 1
ATOM 4704 N N . ALA A 1 649 ? -54.402 -35.448 58.351 1.00 64.56 649 ALA A N 1
ATOM 4705 C CA . ALA A 1 649 ? -55.536 -35.084 59.203 1.00 64.56 649 ALA A CA 1
ATOM 4706 C C . ALA A 1 649 ? -56.682 -36.115 59.186 1.00 64.56 649 ALA A C 1
ATOM 4708 O O . ALA A 1 649 ? -57.406 -36.218 60.168 1.00 64.56 649 ALA A O 1
ATOM 4709 N N . ALA A 1 650 ? -56.828 -36.901 58.114 1.00 62.50 650 ALA A N 1
ATOM 4710 C CA . ALA A 1 650 ? -57.791 -38.003 58.046 1.00 62.50 650 ALA A CA 1
ATOM 4711 C C . ALA A 1 650 ? -57.318 -39.290 58.757 1.00 62.50 650 ALA A C 1
ATOM 4713 O O . ALA A 1 650 ? -58.119 -40.193 58.986 1.00 62.50 650 ALA A O 1
ATOM 4714 N N . SER A 1 651 ? -56.027 -39.387 59.095 1.00 66.44 651 SER A N 1
ATOM 4715 C CA . SER A 1 651 ? -55.396 -40.610 59.619 1.00 66.44 651 SER A CA 1
ATOM 4716 C C . SER A 1 651 ? -55.072 -40.552 61.119 1.00 66.44 651 SER A C 1
ATOM 4718 O O . SER A 1 651 ? -54.691 -41.568 61.699 1.00 66.44 651 SER A O 1
ATOM 4720 N N . TYR A 1 652 ? -55.210 -39.387 61.763 1.00 68.62 652 TYR A N 1
ATOM 4721 C CA . TYR A 1 652 ? -54.859 -39.184 63.172 1.00 68.62 652 TYR A CA 1
ATOM 4722 C C . TYR A 1 652 ? -55.937 -38.396 63.926 1.00 68.62 652 TYR A C 1
ATOM 4724 O O . TYR A 1 652 ? -56.452 -37.403 63.429 1.00 68.62 652 TYR A O 1
ATOM 4732 N N . VAL A 1 653 ? -56.212 -38.809 65.167 1.00 69.94 653 VAL A N 1
ATOM 4733 C CA . VAL A 1 653 ? -57.109 -38.124 66.115 1.00 69.94 653 VAL A CA 1
ATOM 4734 C C . VAL A 1 653 ? -56.343 -36.977 66.786 1.00 69.94 653 VAL A C 1
ATOM 4736 O O . VAL A 1 653 ? -55.239 -37.176 67.302 1.00 69.94 653 VAL A O 1
ATOM 4739 N N . ARG A 1 654 ? -56.904 -35.763 66.795 1.00 66.62 654 ARG A N 1
ATOM 4740 C CA . ARG A 1 654 ? -56.253 -34.579 67.393 1.00 66.62 654 ARG A CA 1
ATOM 4741 C C . ARG A 1 654 ? -56.205 -34.640 68.926 1.00 66.62 654 ARG A C 1
ATOM 4743 O O . ARG A 1 654 ? -57.138 -35.101 69.577 1.00 66.62 654 ARG A O 1
ATOM 4750 N N . ARG A 1 655 ? -55.137 -34.082 69.522 1.00 63.56 655 ARG A N 1
ATOM 4751 C CA . ARG A 1 655 ? -54.946 -33.988 70.991 1.00 63.56 655 ARG A CA 1
ATOM 4752 C C . ARG A 1 655 ? -55.994 -33.133 71.714 1.00 63.56 655 ARG A C 1
ATOM 4754 O O . ARG A 1 655 ? -56.162 -33.300 72.915 1.00 63.56 655 ARG A O 1
ATOM 4761 N N . GLU A 1 656 ? -56.681 -32.241 71.005 1.00 63.97 656 GLU A N 1
ATOM 4762 C CA . GLU A 1 656 ? -57.738 -31.374 71.557 1.00 63.97 656 GLU A CA 1
ATOM 4763 C C . GLU A 1 656 ? -59.127 -32.038 71.549 1.00 63.97 656 GLU A C 1
ATOM 4765 O O . GLU A 1 656 ? -60.105 -31.437 71.988 1.00 63.97 656 GLU A O 1
ATOM 4770 N N . GLY A 1 657 ? -59.207 -33.291 71.089 1.00 60.53 657 GLY A N 1
ATOM 4771 C CA . GLY A 1 657 ? -60.452 -34.018 70.875 1.00 60.53 657 GLY A CA 1
ATOM 4772 C C . GLY A 1 657 ? -60.804 -34.093 69.391 1.00 60.53 657 GLY A C 1
ATOM 4773 O O . GLY A 1 657 ? -60.642 -33.131 68.642 1.00 60.53 657 GLY A O 1
ATOM 4774 N N . ASP A 1 658 ? -61.262 -35.269 68.969 1.00 64.88 658 ASP A N 1
ATOM 4775 C CA . ASP A 1 658 ? -61.725 -35.556 67.612 1.00 64.88 658 ASP A CA 1
ATOM 4776 C C . ASP A 1 658 ? -62.714 -36.736 67.648 1.00 64.88 658 ASP A C 1
ATOM 4778 O O . ASP A 1 658 ? -62.787 -37.460 68.646 1.00 64.88 658 ASP A O 1
ATOM 4782 N N . VAL A 1 659 ? -63.480 -36.935 66.576 1.00 63.22 659 VAL A N 1
ATOM 4783 C CA . VAL A 1 659 ? -64.469 -38.015 66.461 1.00 63.22 659 VAL A CA 1
ATOM 4784 C C . VAL A 1 659 ? -63.894 -39.131 65.597 1.00 63.22 659 VAL A C 1
ATOM 4786 O O . VAL A 1 659 ? -63.779 -38.999 64.382 1.00 63.22 659 VAL A O 1
ATOM 4789 N N . MET A 1 660 ? -63.562 -40.265 66.212 1.00 65.44 660 MET A N 1
ATOM 4790 C CA . MET A 1 660 ? -63.203 -41.465 65.458 1.00 65.44 660 MET A CA 1
ATOM 4791 C C . MET A 1 660 ? -64.454 -42.130 64.863 1.00 65.44 660 MET A C 1
ATOM 4793 O O . MET A 1 660 ? -65.479 -42.258 65.531 1.00 65.44 660 MET A O 1
ATOM 4797 N N . THR A 1 661 ? -64.368 -42.588 63.614 1.00 63.53 661 THR A N 1
ATOM 4798 C CA . THR A 1 661 ? -65.376 -43.462 62.996 1.00 63.53 661 THR A CA 1
ATOM 4799 C C . THR A 1 661 ? -64.747 -44.836 62.742 1.00 63.53 661 THR A C 1
ATOM 4801 O O . THR A 1 661 ? -63.612 -44.923 62.283 1.00 63.53 661 THR A O 1
ATOM 4804 N N . GLY A 1 662 ? -65.450 -45.914 63.109 1.00 62.72 662 GLY A N 1
ATOM 4805 C CA . GLY A 1 662 ? -64.932 -47.293 63.092 1.00 62.72 662 GLY A CA 1
ATOM 4806 C C . GLY A 1 662 ? -64.858 -47.935 64.487 1.00 62.72 662 GLY A C 1
ATOM 4807 O O . GLY A 1 662 ? -64.846 -47.245 65.504 1.00 62.72 662 GLY A O 1
ATOM 4808 N N . ALA A 1 663 ? -64.855 -49.271 64.548 1.00 54.09 663 ALA A N 1
ATOM 4809 C CA . ALA A 1 663 ? -64.819 -50.016 65.808 1.00 54.09 663 ALA A CA 1
ATOM 4810 C C . ALA A 1 663 ? -63.426 -49.940 66.462 1.00 54.09 663 ALA A C 1
ATOM 4812 O O . ALA A 1 663 ? -62.446 -50.421 65.894 1.00 54.09 663 ALA A O 1
ATOM 4813 N N . LEU A 1 664 ? -63.342 -49.364 67.669 1.00 65.69 664 LEU A N 1
ATOM 4814 C CA . LEU A 1 664 ? -62.132 -49.402 68.492 1.00 65.69 664 LEU A CA 1
ATOM 4815 C C . LEU A 1 664 ? -62.022 -50.766 69.179 1.00 65.69 664 LEU A C 1
ATOM 4817 O O . LEU A 1 664 ? -62.768 -51.050 70.114 1.00 65.69 664 LEU A O 1
ATOM 4821 N N . ILE A 1 665 ? -61.083 -51.605 68.747 1.00 55.28 665 ILE A N 1
ATOM 4822 C CA . ILE A 1 665 ? -60.747 -52.834 69.473 1.00 55.28 665 ILE A CA 1
ATOM 4823 C C . ILE A 1 665 ? -59.656 -52.483 70.487 1.00 55.28 665 ILE A C 1
ATOM 4825 O O . ILE A 1 665 ? -58.490 -52.345 70.125 1.00 55.28 665 ILE A O 1
ATOM 4829 N N . VAL A 1 666 ? -60.045 -52.306 71.752 1.00 52.47 666 VAL A N 1
ATOM 4830 C CA . VAL A 1 666 ? -59.107 -52.119 72.870 1.00 52.47 666 VAL A CA 1
ATOM 4831 C C . VAL A 1 666 ? -58.868 -53.486 73.523 1.00 52.47 666 VAL A C 1
ATOM 4833 O O . VAL A 1 666 ? -59.830 -54.075 74.019 1.00 52.47 666 VAL A O 1
ATOM 4836 N N . PRO A 1 667 ? -57.637 -54.028 73.539 1.00 42.19 667 PRO A N 1
ATOM 4837 C CA . PRO A 1 667 ? -57.315 -55.188 74.367 1.00 42.19 667 PRO A CA 1
ATOM 4838 C C . PRO A 1 667 ? -57.407 -54.788 75.846 1.00 42.19 667 PRO A C 1
ATOM 4840 O O . PRO A 1 667 ? -57.019 -53.672 76.177 1.00 42.19 667 PRO A O 1
ATOM 4843 N N . GLU A 1 668 ? -57.938 -55.680 76.692 1.00 42.31 668 GLU A N 1
ATOM 4844 C CA . GLU A 1 668 ? -58.011 -55.602 78.166 1.00 42.31 668 GLU A CA 1
ATOM 4845 C C . GLU A 1 668 ? -57.395 -54.345 78.807 1.00 42.31 668 GLU A C 1
ATOM 4847 O O . GLU A 1 668 ? -56.176 -54.185 78.898 1.00 42.31 668 GLU A O 1
ATOM 4852 N N . VAL A 1 669 ? -58.254 -53.467 79.332 1.00 44.06 669 VAL A N 1
ATOM 4853 C CA . VAL A 1 669 ? -57.816 -52.328 80.144 1.00 44.06 669 VAL A CA 1
ATOM 4854 C C . VAL A 1 669 ? -57.400 -52.844 81.522 1.00 44.06 669 VAL A C 1
ATOM 4856 O O . VAL A 1 669 ? -58.205 -52.939 82.446 1.00 44.06 669 VAL A O 1
ATOM 4859 N N . CYS A 1 670 ? -56.121 -53.178 81.664 1.00 43.56 670 CYS A N 1
ATOM 4860 C CA . CYS A 1 670 ? -55.499 -53.436 82.954 1.00 43.56 670 CYS A CA 1
ATOM 4861 C C . CYS A 1 670 ? -55.107 -52.088 83.583 1.00 43.56 670 CYS A C 1
ATOM 4863 O O . CYS A 1 670 ? -54.052 -51.530 83.289 1.00 43.56 670 CYS A O 1
ATOM 4865 N N . VAL A 1 671 ? -55.982 -51.521 84.416 1.00 45.28 671 VAL A N 1
ATOM 4866 C CA . VAL A 1 671 ? -55.699 -50.278 85.152 1.00 45.28 671 VAL A CA 1
ATOM 4867 C C . VAL A 1 671 ? -55.082 -50.597 86.511 1.00 45.28 671 VAL A C 1
ATOM 4869 O O . VAL A 1 671 ? -55.764 -51.026 87.435 1.00 45.28 671 VAL A O 1
ATOM 4872 N N . SER A 1 672 ? -53.777 -50.362 86.641 1.00 36.72 672 SER A N 1
ATOM 4873 C CA . SER A 1 672 ? -53.086 -50.260 87.929 1.00 36.72 672 SER A CA 1
ATOM 4874 C C . SER A 1 672 ? -52.995 -48.793 88.356 1.00 36.72 672 SER A C 1
ATOM 4876 O O . SER A 1 672 ? -52.570 -47.959 87.553 1.00 36.72 672 SER A O 1
ATOM 4878 N N . ASN A 1 673 ? -53.279 -48.520 89.633 1.00 39.19 673 ASN A N 1
ATOM 4879 C CA . ASN A 1 673 ? -53.198 -47.223 90.329 1.00 39.19 673 ASN A CA 1
ATOM 4880 C C . ASN A 1 673 ? -54.432 -46.309 90.246 1.00 39.19 673 ASN A C 1
ATOM 4882 O O . ASN A 1 673 ? -55.371 -46.515 89.480 1.00 39.19 673 ASN A O 1
ATOM 4886 N N . ASN A 1 674 ? -54.408 -45.307 91.129 1.00 45.62 674 ASN A N 1
ATOM 4887 C CA . ASN A 1 674 ? -55.524 -44.436 91.468 1.00 45.62 674 ASN A CA 1
ATOM 4888 C C . ASN A 1 674 ? -56.119 -43.702 90.270 1.00 45.62 674 ASN A C 1
ATOM 4890 O O . ASN A 1 674 ? -55.432 -42.988 89.540 1.00 45.62 674 ASN A O 1
ATOM 4894 N N . TRP A 1 675 ? -57.441 -43.779 90.184 1.00 41.00 675 TRP A N 1
ATOM 4895 C CA . TRP A 1 675 ? -58.247 -42.850 89.412 1.00 41.00 675 TRP A CA 1
ATOM 4896 C C . TRP A 1 675 ? -58.646 -41.646 90.264 1.00 41.00 675 TRP A C 1
ATOM 4898 O O . TRP A 1 675 ? -58.955 -41.772 91.449 1.00 41.00 675 TRP A O 1
ATOM 4908 N N . ILE A 1 676 ? -58.675 -40.476 89.628 1.00 44.25 676 ILE A N 1
ATOM 4909 C CA . ILE A 1 676 ? -59.278 -39.254 90.157 1.00 44.25 676 ILE A CA 1
ATOM 4910 C C . ILE A 1 676 ? -60.472 -38.941 89.257 1.00 44.25 676 ILE A C 1
ATOM 4912 O O . ILE A 1 676 ? -60.298 -38.731 88.059 1.00 44.25 676 ILE A O 1
ATOM 4916 N N . VAL A 1 677 ? -61.673 -38.884 89.829 1.00 42.28 677 VAL A N 1
ATOM 4917 C CA . VAL A 1 677 ? -62.863 -38.339 89.163 1.00 42.28 677 VAL A CA 1
ATOM 4918 C C . VAL A 1 677 ? -63.367 -37.177 90.014 1.00 42.28 677 VAL A C 1
ATOM 4920 O O . VAL A 1 677 ? -63.777 -37.385 91.153 1.00 42.28 677 VAL A O 1
ATOM 4923 N N . GLY A 1 678 ? -63.312 -35.948 89.490 1.00 43.72 678 GLY A N 1
ATOM 4924 C CA . GLY A 1 678 ? -63.895 -34.778 90.153 1.00 43.72 678 GLY A CA 1
ATOM 4925 C C . GLY A 1 678 ? -63.456 -33.429 89.575 1.00 43.72 678 GLY A C 1
ATOM 4926 O O . GLY A 1 678 ? -62.279 -33.216 89.294 1.00 43.72 678 GLY A O 1
ATOM 4927 N N . ASN A 1 679 ? -64.421 -32.516 89.420 1.00 42.16 679 ASN A N 1
ATOM 4928 C CA . ASN A 1 679 ? -64.208 -31.104 89.088 1.00 42.16 679 ASN A CA 1
ATOM 4929 C C . ASN A 1 679 ? -63.723 -30.330 90.333 1.00 42.16 679 ASN A C 1
ATOM 4931 O O . ASN A 1 679 ? -63.984 -30.734 91.466 1.00 42.16 679 ASN A O 1
ATOM 4935 N N . GLY A 1 680 ? -62.976 -29.249 90.110 1.00 44.81 680 GLY A N 1
ATOM 4936 C CA . GLY A 1 680 ? -62.138 -28.568 91.093 1.00 44.81 680 GLY A CA 1
ATOM 4937 C C . GLY A 1 680 ? -62.817 -28.170 92.411 1.00 44.81 680 GLY A C 1
ATOM 4938 O O . GLY A 1 680 ? -63.957 -27.714 92.438 1.00 44.81 680 GLY A O 1
ATOM 4939 N N . ASN A 1 681 ? -62.012 -28.260 93.479 1.00 43.59 681 ASN A N 1
ATOM 4940 C CA . ASN A 1 681 ? -62.129 -27.586 94.785 1.00 43.59 681 ASN A CA 1
ATOM 4941 C C . ASN A 1 681 ? -62.592 -28.389 96.018 1.00 43.59 681 ASN A C 1
ATOM 4943 O O . ASN A 1 681 ? -62.873 -27.784 97.049 1.00 43.59 681 ASN A O 1
ATOM 4947 N N . SER A 1 682 ? -62.545 -29.726 96.028 1.00 42.44 682 SER A N 1
ATOM 4948 C CA . SER A 1 682 ? -62.536 -30.490 97.297 1.00 42.44 682 SER A CA 1
ATOM 4949 C C . SER A 1 682 ? -61.783 -31.817 97.168 1.00 42.44 682 SER A C 1
ATOM 4951 O O . SER A 1 682 ? -62.239 -32.745 96.510 1.00 42.44 682 SER A O 1
ATOM 4953 N N . ARG A 1 683 ? -60.603 -31.912 97.801 1.00 40.16 683 ARG A N 1
ATOM 4954 C CA . ARG A 1 683 ? -59.812 -33.151 97.890 1.00 40.16 683 ARG A CA 1
ATOM 4955 C C . ARG A 1 683 ? -60.446 -34.085 98.926 1.00 40.16 683 ARG A C 1
ATOM 4957 O O . ARG A 1 683 ? -60.233 -33.886 100.117 1.00 40.16 683 ARG A O 1
ATOM 4964 N N . GLN A 1 684 ? -61.172 -35.114 98.493 1.00 40.56 684 GLN A N 1
ATOM 4965 C CA . GLN A 1 684 ? -61.474 -36.267 99.346 1.00 40.56 684 GLN A CA 1
ATOM 4966 C C . GLN A 1 684 ? -60.517 -37.406 98.998 1.00 40.56 684 GLN A C 1
ATOM 4968 O O . GLN A 1 684 ? -60.616 -38.033 97.949 1.00 40.56 684 GLN A O 1
ATOM 4973 N N . VAL A 1 685 ? -59.547 -37.631 99.881 1.00 36.25 685 VAL A N 1
ATOM 4974 C CA . VAL A 1 685 ? -58.677 -38.807 99.848 1.00 36.25 685 VAL A CA 1
ATOM 4975 C C . VAL A 1 685 ? -59.410 -39.915 100.599 1.00 36.25 685 VAL A C 1
ATOM 4977 O O . VAL A 1 685 ? -59.558 -39.832 101.816 1.00 36.25 685 VAL A O 1
ATOM 4980 N N . ILE A 1 686 ? -59.880 -40.945 99.897 1.00 44.03 686 ILE A N 1
ATOM 4981 C CA . ILE A 1 686 ? -60.323 -42.188 100.540 1.00 44.03 686 ILE A CA 1
ATOM 4982 C C . ILE A 1 686 ? -59.070 -43.045 100.737 1.00 44.03 686 ILE A C 1
ATOM 4984 O O . ILE A 1 686 ? -58.573 -43.661 99.798 1.00 44.03 686 ILE A O 1
ATOM 4988 N N . ALA A 1 687 ? -58.522 -43.034 101.951 1.00 36.16 687 ALA A N 1
ATOM 4989 C CA . ALA A 1 687 ? -57.458 -43.945 102.355 1.00 36.16 687 ALA A CA 1
ATOM 4990 C C . ALA A 1 687 ? -58.086 -45.248 102.870 1.00 36.16 687 ALA A C 1
ATOM 4992 O O . ALA A 1 687 ? -58.823 -45.233 103.854 1.00 36.16 687 ALA A O 1
ATOM 4993 N N . ILE A 1 688 ? -57.799 -46.374 102.217 1.00 39.66 688 ILE A N 1
ATOM 4994 C CA . ILE A 1 688 ? -58.174 -47.700 102.718 1.00 39.66 688 ILE A CA 1
ATOM 4995 C C . ILE A 1 688 ? -57.018 -48.193 103.594 1.00 39.66 688 ILE A C 1
ATOM 4997 O O . ILE A 1 688 ? -55.993 -48.630 103.078 1.00 39.66 688 ILE A O 1
ATOM 5001 N N . VAL A 1 689 ? -57.168 -48.098 104.916 1.00 34.88 689 VAL A N 1
ATOM 5002 C CA . VAL A 1 689 ? -56.283 -48.768 105.884 1.00 34.88 689 VAL A CA 1
ATOM 5003 C C . VAL A 1 689 ? -56.992 -49.988 106.462 1.00 34.88 689 VAL A C 1
ATOM 5005 O O . VAL A 1 689 ? -58.156 -49.932 106.850 1.00 34.88 689 VAL A O 1
ATOM 5008 N N . ASN A 1 690 ? -56.275 -51.107 106.449 1.00 37.88 690 ASN A N 1
ATOM 5009 C CA . ASN A 1 690 ? -56.735 -52.429 106.848 1.00 37.88 690 ASN A CA 1
ATOM 5010 C C . ASN A 1 690 ? -56.568 -52.604 108.367 1.00 37.88 690 ASN A C 1
ATOM 5012 O O . ASN A 1 690 ? -55.466 -52.906 108.819 1.00 37.88 690 ASN A O 1
ATOM 5016 N N . GLU A 1 691 ? -57.641 -52.442 109.143 1.00 37.22 691 GLU A N 1
ATOM 5017 C CA . GLU A 1 691 ? -57.705 -52.921 110.530 1.00 37.22 691 GLU A CA 1
ATOM 5018 C C . GLU A 1 691 ? -58.845 -53.936 110.683 1.00 37.22 691 GLU A C 1
ATOM 5020 O O . GLU A 1 691 ? -59.973 -53.726 110.234 1.00 37.22 691 GLU A O 1
ATOM 5025 N N . ALA A 1 692 ? -58.511 -55.088 111.261 1.00 35.50 692 ALA A N 1
ATOM 5026 C CA . ALA A 1 692 ? -59.342 -56.280 111.295 1.00 35.50 692 ALA A CA 1
ATOM 5027 C C . ALA A 1 692 ? -60.398 -56.273 112.421 1.00 35.50 692 ALA A C 1
ATOM 5029 O O . ALA A 1 692 ? -60.127 -55.865 113.543 1.00 35.50 692 ALA A O 1
ATOM 5030 N N . ALA A 1 693 ? -61.565 -56.837 112.085 1.00 39.44 693 ALA A N 1
ATOM 5031 C CA . ALA A 1 693 ? -62.571 -57.508 112.923 1.00 39.44 693 ALA A CA 1
ATOM 5032 C C . ALA A 1 693 ? -62.972 -56.880 114.282 1.00 39.44 693 ALA A C 1
ATOM 5034 O O . ALA A 1 693 ? -62.374 -57.155 115.317 1.00 39.44 693 ALA A O 1
ATOM 5035 N N . GLY A 1 694 ? -64.120 -56.189 114.311 1.00 42.41 694 GLY A N 1
ATOM 5036 C CA . GLY A 1 694 ? -64.839 -55.838 115.544 1.00 42.41 694 GLY A CA 1
ATOM 5037 C C . GLY A 1 694 ? -66.087 -54.992 115.265 1.00 42.41 694 GLY A C 1
ATOM 5038 O O . GLY A 1 694 ? -66.076 -54.168 114.357 1.00 42.41 694 GLY A O 1
ATOM 5039 N N . SER A 1 695 ? -67.184 -55.225 115.992 1.00 45.66 695 SER A N 1
ATOM 5040 C CA . SER A 1 695 ? -68.472 -54.527 115.828 1.00 45.66 695 SER A CA 1
ATOM 5041 C C . SER A 1 695 ? -68.349 -53.002 115.936 1.00 45.66 695 SER A C 1
ATOM 5043 O O . SER A 1 695 ? -67.649 -52.506 116.817 1.00 45.66 695 SER A O 1
ATOM 5045 N N . VAL A 1 696 ? -69.100 -52.252 115.122 1.00 47.12 696 VAL A N 1
ATOM 5046 C CA . VAL A 1 696 ? -69.144 -50.783 115.204 1.00 47.12 696 VAL A CA 1
ATOM 5047 C C . VAL A 1 696 ? -70.269 -50.340 116.141 1.00 47.12 696 VAL A C 1
ATOM 5049 O O . VAL A 1 696 ? -71.448 -50.471 115.811 1.00 47.12 696 VAL A O 1
ATOM 5052 N N . THR A 1 697 ? -69.913 -49.780 117.299 1.00 45.31 697 THR A N 1
ATOM 5053 C CA . THR A 1 697 ? -70.863 -49.085 118.181 1.00 45.31 697 THR A CA 1
ATOM 5054 C C . THR A 1 697 ? -71.055 -47.654 117.679 1.00 45.31 697 THR A C 1
ATOM 5056 O O . THR A 1 697 ? -70.086 -46.916 117.496 1.00 45.31 697 THR A O 1
ATOM 5059 N N . TRP A 1 698 ? -72.303 -47.262 117.423 1.00 45.94 698 TRP A N 1
ATOM 5060 C CA . TRP A 1 698 ? -72.649 -45.914 116.974 1.00 45.94 698 TRP A CA 1
ATOM 5061 C C . TRP A 1 698 ? -72.552 -44.909 118.128 1.00 45.94 698 TRP A C 1
ATOM 5063 O O . TRP A 1 698 ? -73.268 -45.031 119.119 1.00 45.94 698 TRP A O 1
ATOM 5073 N N . THR A 1 699 ? -71.734 -43.870 117.956 1.00 43.72 699 THR A N 1
ATOM 5074 C CA . THR A 1 699 ? -71.816 -42.627 118.737 1.00 43.72 699 THR A CA 1
ATOM 5075 C C . THR A 1 699 ? -72.333 -41.550 117.787 1.00 43.72 699 THR A C 1
ATOM 5077 O O . THR A 1 699 ? -71.786 -41.362 116.702 1.00 43.72 699 THR A O 1
ATOM 5080 N N . THR A 1 700 ? -73.449 -40.925 118.155 1.00 41.84 700 THR A N 1
ATOM 5081 C CA . THR A 1 700 ? -74.299 -40.021 117.358 1.00 41.84 700 THR A CA 1
ATOM 5082 C C . THR A 1 700 ? -73.556 -39.144 116.339 1.00 41.84 700 THR A C 1
ATOM 5084 O O . THR A 1 700 ? -72.767 -38.286 116.724 1.00 41.84 700 THR A O 1
ATOM 5087 N N . GLY A 1 701 ? -73.889 -39.306 115.047 1.00 52.69 701 GLY A N 1
ATOM 5088 C CA . GLY A 1 701 ? -73.707 -38.262 114.025 1.00 52.69 701 GLY A CA 1
ATOM 5089 C C . GLY A 1 701 ? -72.920 -38.595 112.748 1.00 52.69 701 GLY A C 1
ATOM 5090 O O . GLY A 1 701 ? -72.855 -37.728 111.884 1.00 52.69 701 GLY A O 1
ATOM 5091 N N . VAL A 1 702 ? -72.344 -39.794 112.567 1.00 51.72 702 VAL A N 1
ATOM 5092 C CA . VAL A 1 702 ? -71.535 -40.108 111.362 1.00 51.72 702 VAL A CA 1
ATOM 5093 C C . VAL A 1 702 ? -71.883 -41.478 110.772 1.00 51.72 702 VAL A C 1
ATOM 5095 O O . VAL A 1 702 ? -71.701 -42.500 111.430 1.00 51.72 702 VAL A O 1
ATOM 5098 N N . VAL A 1 703 ? -72.324 -41.502 109.507 1.00 53.84 703 VAL A N 1
ATOM 5099 C CA . VAL A 1 703 ? -72.529 -42.733 108.721 1.00 53.84 703 VAL A CA 1
ATOM 5100 C C . VAL A 1 703 ? -71.163 -43.320 108.364 1.00 53.84 703 VAL A C 1
ATOM 5102 O O . VAL A 1 703 ? -70.376 -42.680 107.671 1.00 53.84 703 VAL A O 1
ATOM 5105 N N . LYS A 1 704 ? -70.858 -44.529 108.844 1.00 57.72 704 LYS A N 1
ATOM 5106 C CA . LYS A 1 704 ? -69.615 -45.239 108.512 1.00 57.72 704 LYS A CA 1
ATOM 5107 C C . LYS A 1 704 ? -69.910 -46.424 107.594 1.00 57.72 704 LYS A C 1
ATOM 5109 O O . LYS A 1 704 ? -70.703 -47.293 107.951 1.00 57.72 704 LYS A O 1
ATOM 5114 N N . THR A 1 705 ? -69.245 -46.466 106.439 1.00 57.53 705 THR A N 1
ATOM 5115 C CA . THR A 1 705 ? -69.171 -47.657 105.579 1.00 57.53 705 THR A CA 1
ATOM 5116 C C . THR A 1 705 ? -68.256 -48.682 106.234 1.00 57.53 705 THR A C 1
ATOM 5118 O O . THR A 1 705 ? -67.146 -48.340 106.645 1.00 57.53 705 THR A O 1
ATOM 5121 N N . VAL A 1 706 ? -68.702 -49.931 106.324 1.00 57.97 706 VAL A N 1
ATOM 5122 C CA . VAL A 1 706 ? -67.897 -51.034 106.868 1.00 57.97 706 VAL A CA 1
ATOM 5123 C C . VAL A 1 706 ? -67.485 -51.987 105.756 1.00 57.97 706 VAL A C 1
ATOM 5125 O O . VAL A 1 706 ? -68.252 -52.225 104.823 1.00 57.97 706 VAL A O 1
ATOM 5128 N N . SER A 1 707 ? -66.272 -52.533 105.862 1.00 60.09 707 SER A N 1
ATOM 5129 C CA . SER A 1 707 ? -65.741 -53.527 104.926 1.00 60.09 707 SER A CA 1
ATOM 5130 C C . SER A 1 707 ? -65.645 -54.893 105.597 1.00 60.09 707 SER A C 1
ATOM 5132 O O . SER A 1 707 ? -65.222 -54.998 106.748 1.00 60.09 707 SER A O 1
ATOM 5134 N N . HIS A 1 708 ? -66.062 -55.942 104.892 1.00 62.38 708 HIS A N 1
ATOM 5135 C CA . HIS A 1 708 ? -65.959 -57.319 105.364 1.00 62.38 708 HIS A CA 1
ATOM 5136 C C . HIS A 1 708 ? -65.513 -58.249 104.239 1.00 62.38 708 HIS A C 1
ATOM 5138 O O . HIS A 1 708 ? -65.980 -58.144 103.110 1.00 62.38 708 HIS A O 1
ATOM 5144 N N . ASN A 1 709 ? -64.665 -59.220 104.571 1.00 64.38 709 ASN A N 1
ATOM 5145 C CA . ASN A 1 709 ? -64.297 -60.280 103.636 1.00 64.38 709 ASN A CA 1
ATOM 5146 C C . ASN A 1 709 ? -65.454 -61.279 103.502 1.00 64.38 709 ASN A C 1
ATOM 5148 O O . ASN A 1 709 ? -66.012 -61.723 104.514 1.00 64.38 709 ASN A O 1
ATOM 5152 N N . LEU A 1 710 ? -65.790 -61.657 102.268 1.00 62.06 710 LEU A N 1
ATOM 5153 C CA . LEU A 1 710 ? -66.611 -62.834 101.996 1.00 62.06 710 LEU A CA 1
ATOM 5154 C C . LEU A 1 710 ? -65.708 -64.070 101.966 1.00 62.06 710 LEU A C 1
ATOM 5156 O O . LEU A 1 710 ? -64.675 -64.084 101.302 1.00 62.06 710 LEU A O 1
ATOM 5160 N N . ALA A 1 711 ? -66.098 -65.115 102.693 1.00 58.09 711 ALA A N 1
ATOM 5161 C CA . ALA A 1 711 ? -65.384 -66.388 102.707 1.00 58.09 711 ALA A CA 1
ATOM 5162 C C . ALA A 1 711 ? -65.771 -67.217 101.470 1.00 58.09 711 ALA A C 1
ATOM 5164 O O . ALA A 1 711 ? -66.508 -68.196 101.572 1.00 58.09 711 ALA A O 1
ATOM 5165 N N . ILE A 1 712 ? -65.308 -66.786 100.294 1.00 61.00 712 ILE A N 1
ATOM 5166 C CA . ILE A 1 712 ? -65.473 -67.519 99.034 1.00 61.00 712 ILE A CA 1
ATOM 5167 C C . ILE A 1 712 ? -64.190 -68.322 98.777 1.00 61.00 712 ILE A C 1
ATOM 5169 O O . ILE A 1 712 ? -63.111 -67.726 98.732 1.00 61.00 712 ILE A O 1
ATOM 5173 N N . PRO A 1 713 ? -64.250 -69.657 98.617 1.00 52.78 713 PRO A N 1
ATOM 5174 C CA . PRO A 1 713 ? -63.062 -70.453 98.325 1.00 52.78 713 PRO A CA 1
ATOM 5175 C C . PRO A 1 713 ? -62.384 -69.981 97.029 1.00 52.78 713 PRO A C 1
ATOM 5177 O O . PRO A 1 713 ? -63.024 -69.905 95.984 1.00 52.78 713 PRO A O 1
ATOM 5180 N N . ASN A 1 714 ? -61.080 -69.701 97.099 1.00 56.16 714 ASN A N 1
ATOM 5181 C CA . ASN A 1 714 ? -60.202 -69.366 95.966 1.00 56.16 714 ASN A CA 1
ATOM 5182 C C . ASN A 1 714 ? -60.440 -68.010 95.268 1.00 56.16 714 ASN A C 1
ATOM 5184 O O . ASN A 1 714 ? -59.929 -67.793 94.168 1.00 56.16 714 ASN A O 1
ATOM 5188 N N . ALA A 1 715 ? -61.139 -67.067 95.907 1.00 56.59 715 ALA A N 1
ATOM 5189 C CA . ALA A 1 715 ? -61.131 -65.665 95.494 1.00 56.59 715 ALA A CA 1
ATOM 5190 C C . ALA A 1 715 ? -61.352 -64.736 96.696 1.00 56.59 715 ALA A C 1
ATOM 5192 O O . ALA A 1 715 ? -62.353 -64.854 97.401 1.00 56.59 715 ALA A O 1
ATOM 5193 N N . GLU A 1 716 ? -60.433 -63.795 96.926 1.00 64.31 716 GLU A N 1
ATOM 5194 C CA . GLU A 1 716 ? -60.619 -62.762 97.946 1.00 64.31 716 GLU A CA 1
ATOM 5195 C C . GLU A 1 716 ? -61.632 -61.740 97.422 1.00 64.31 716 GLU A C 1
ATOM 5197 O O . GLU A 1 716 ? -61.330 -60.976 96.515 1.00 64.31 716 GLU A O 1
ATOM 5202 N N . TYR A 1 717 ? -62.852 -61.736 97.954 1.00 63.97 717 TYR A N 1
ATOM 5203 C CA . TYR A 1 717 ? -63.836 -60.685 97.691 1.00 63.97 717 TYR A CA 1
ATOM 5204 C C . TYR A 1 717 ? -64.105 -59.905 98.977 1.00 63.97 717 TYR A C 1
ATOM 5206 O O . TYR A 1 717 ? -64.236 -60.484 100.061 1.00 63.97 717 TYR A O 1
ATOM 5214 N N . VAL A 1 718 ? -64.220 -58.585 98.849 1.00 65.62 718 VAL A N 1
ATOM 5215 C CA . VAL A 1 718 ? -64.594 -57.678 99.937 1.00 65.62 718 VAL A CA 1
ATOM 5216 C C . VAL A 1 718 ? -65.952 -57.078 99.612 1.00 65.62 718 VAL A C 1
ATOM 5218 O O . VAL A 1 718 ? -66.196 -56.633 98.490 1.00 65.62 718 VAL A O 1
ATOM 5221 N N . ILE A 1 719 ? -66.834 -57.049 100.605 1.00 67.62 719 ILE A N 1
ATOM 5222 C CA . ILE A 1 719 ? -68.089 -56.313 100.529 1.00 67.62 719 ILE A CA 1
ATOM 5223 C C . ILE A 1 719 ? -68.015 -55.053 101.380 1.00 67.62 719 ILE A C 1
ATOM 5225 O O . ILE A 1 719 ? -67.581 -55.087 102.535 1.00 67.62 719 ILE A O 1
ATOM 5229 N N . LEU A 1 720 ? -68.458 -53.947 100.793 1.00 69.38 720 LEU A N 1
ATOM 5230 C CA . LEU A 1 720 ? -68.695 -52.684 101.472 1.00 69.38 720 LEU A CA 1
ATOM 5231 C C . LEU A 1 720 ? -70.194 -52.534 101.693 1.00 69.38 720 LEU A C 1
ATOM 5233 O O . LEU A 1 720 ? -70.964 -52.660 100.743 1.00 69.38 720 LEU A O 1
ATOM 5237 N N . ILE A 1 721 ? -70.598 -52.269 102.933 1.00 67.19 721 ILE A N 1
ATOM 5238 C CA . ILE A 1 721 ? -71.995 -51.987 103.273 1.00 67.19 721 ILE A CA 1
ATOM 5239 C C . ILE A 1 721 ? -72.078 -50.597 103.884 1.00 67.19 721 ILE A C 1
ATOM 5241 O O . ILE A 1 721 ? -71.386 -50.287 104.862 1.00 67.19 721 ILE A O 1
ATOM 5245 N N . THR A 1 722 ? -72.952 -49.778 103.306 1.00 72.31 722 THR A N 1
ATOM 5246 C CA . THR A 1 722 ? -73.199 -48.404 103.735 1.00 72.31 722 THR A CA 1
ATOM 5247 C C . THR A 1 722 ? -74.668 -48.261 104.121 1.00 72.31 722 THR A C 1
ATOM 5249 O O . THR A 1 722 ? -75.540 -48.399 103.262 1.00 72.31 722 THR A O 1
ATOM 5252 N N . PRO A 1 723 ? -74.983 -47.979 105.397 1.00 65.25 723 PRO A N 1
ATOM 5253 C CA . PRO A 1 723 ? -76.345 -47.642 105.794 1.00 65.25 723 PRO A CA 1
ATOM 5254 C C . PRO A 1 723 ? -76.795 -46.368 105.073 1.00 65.25 723 PRO A C 1
ATOM 5256 O O . PRO A 1 723 ? -76.111 -45.348 105.146 1.00 65.25 723 PRO A O 1
ATOM 5259 N N . THR A 1 724 ? -77.947 -46.409 104.407 1.00 65.62 724 THR A N 1
ATOM 5260 C CA . THR A 1 724 ? -78.554 -45.224 103.773 1.00 65.62 724 THR A CA 1
ATOM 5261 C C . THR A 1 724 ? -79.543 -44.517 104.707 1.00 65.62 724 THR A C 1
ATOM 5263 O O . THR A 1 724 ? -79.960 -43.393 104.437 1.00 65.62 724 THR A O 1
ATOM 5266 N N . ALA A 1 725 ? -79.858 -45.136 105.853 1.00 63.72 725 ALA A N 1
ATOM 5267 C CA . ALA A 1 725 ? -80.603 -44.562 106.973 1.00 63.72 725 ALA A CA 1
ATOM 5268 C C . ALA A 1 725 ? -80.018 -45.018 108.329 1.00 63.72 725 ALA A C 1
ATOM 5270 O O . ALA A 1 725 ? -79.254 -45.982 108.391 1.00 63.72 725 ALA A O 1
ATOM 5271 N N . ASN A 1 726 ? -80.362 -44.323 109.423 1.00 65.94 726 ASN A N 1
ATOM 5272 C CA . ASN A 1 726 ? -79.851 -44.624 110.768 1.00 65.94 726 ASN A CA 1
ATOM 5273 C C . ASN A 1 726 ? -80.329 -46.015 111.244 1.00 65.94 726 ASN A C 1
ATOM 5275 O O . ASN A 1 726 ? -81.537 -46.198 111.399 1.00 65.94 726 ASN A O 1
ATOM 5279 N N . PRO A 1 727 ? -79.422 -46.972 111.521 1.00 60.12 727 PRO A N 1
ATOM 5280 C CA . PRO A 1 727 ? -79.804 -48.339 111.861 1.00 60.12 727 PRO A CA 1
ATOM 5281 C C . PRO A 1 727 ? -80.381 -48.513 113.272 1.00 60.12 727 PRO A C 1
ATOM 5283 O O . PRO A 1 727 ? -80.817 -49.611 113.590 1.00 60.12 727 PRO A O 1
ATOM 5286 N N . GLY A 1 728 ? -80.388 -47.486 114.135 1.00 60.38 728 GLY A N 1
ATOM 5287 C CA . GLY A 1 728 ? -80.982 -47.557 115.484 1.00 60.38 728 GLY A CA 1
ATOM 5288 C C . GLY A 1 728 ? -80.199 -48.402 116.503 1.00 60.38 728 GLY A C 1
ATOM 5289 O O . GLY A 1 728 ? -80.538 -48.414 117.684 1.00 60.38 728 GLY A O 1
ATOM 5290 N N . GLY A 1 729 ? -79.117 -49.058 116.074 1.00 65.81 729 GLY A N 1
ATOM 5291 C CA . GLY A 1 729 ? -78.215 -49.861 116.895 1.00 65.81 729 GLY A CA 1
ATOM 5292 C C . GLY A 1 729 ? -77.004 -50.358 116.097 1.00 65.81 729 GLY A C 1
ATOM 5293 O O . GLY A 1 729 ? -76.816 -49.994 114.934 1.00 65.81 729 GLY A O 1
ATOM 5294 N N . ALA A 1 730 ? -76.163 -51.190 116.717 1.00 65.50 730 ALA A N 1
ATOM 5295 C CA . ALA A 1 730 ? -75.061 -51.840 116.008 1.00 65.50 730 ALA A CA 1
ATOM 5296 C C . ALA A 1 730 ? -75.609 -52.817 114.955 1.00 65.50 730 ALA A C 1
ATOM 5298 O O . ALA A 1 730 ? -76.588 -53.527 115.199 1.00 65.50 730 ALA A O 1
ATOM 5299 N N . PHE A 1 731 ? -74.961 -52.868 113.794 1.00 68.69 731 PHE A N 1
ATOM 5300 C CA . PHE A 1 731 ? -75.249 -53.847 112.751 1.00 68.69 731 PHE A CA 1
ATOM 5301 C C . PHE A 1 731 ? -73.998 -54.678 112.463 1.00 68.69 731 PHE A C 1
ATOM 5303 O O . PHE A 1 731 ? -72.872 -54.227 112.688 1.00 68.69 731 PHE A O 1
ATOM 5310 N N . TRP A 1 732 ? -74.187 -55.903 111.986 1.00 70.00 732 TRP A N 1
ATOM 5311 C CA . TRP A 1 732 ? -73.088 -56.810 111.666 1.00 70.00 732 TRP A CA 1
ATOM 5312 C C . TRP A 1 732 ? -73.425 -57.701 110.474 1.00 70.00 732 TRP A C 1
ATOM 5314 O O . TRP A 1 732 ? -74.588 -57.966 110.170 1.00 70.00 732 TRP A O 1
ATOM 5324 N N . VAL A 1 733 ? -72.378 -58.185 109.805 1.00 69.50 733 VAL A N 1
ATOM 5325 C CA . VAL A 1 733 ? -72.496 -59.068 108.641 1.00 69.50 733 VAL A CA 1
ATOM 5326 C C . VAL A 1 733 ? -72.154 -60.497 109.044 1.00 69.50 733 VAL A C 1
ATOM 5328 O O . VAL A 1 733 ? -71.024 -60.794 109.452 1.00 69.50 733 VAL A O 1
ATO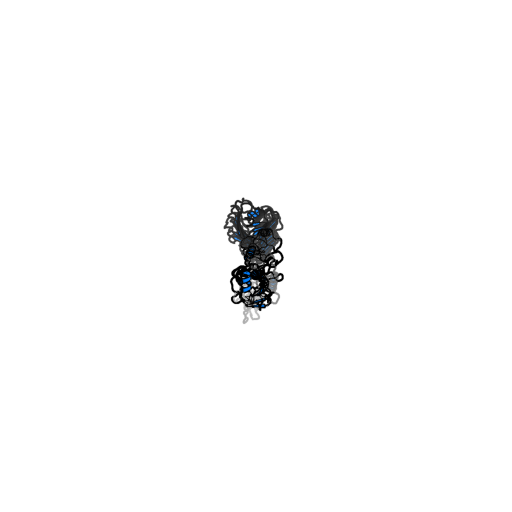M 5331 N N . SER A 1 734 ? -73.120 -61.396 108.893 1.00 69.19 734 SER A N 1
ATOM 5332 C CA . SER A 1 734 ? -73.029 -62.817 109.240 1.00 69.19 734 SER A CA 1
ATOM 5333 C C . SER A 1 734 ? -73.515 -63.706 108.085 1.00 69.19 734 SER A C 1
ATOM 5335 O O . SER A 1 734 ? -73.856 -63.197 107.019 1.00 69.19 734 SER A O 1
ATOM 5337 N N . GLY A 1 735 ? -73.466 -65.035 108.249 1.00 65.25 735 GLY A N 1
ATOM 5338 C CA . GLY A 1 735 ? -73.975 -65.983 107.245 1.00 65.25 735 GLY A CA 1
ATOM 5339 C C . GLY A 1 735 ? -73.339 -65.831 105.858 1.00 65.25 735 GLY A C 1
ATOM 5340 O O . GLY A 1 735 ? -74.053 -65.802 104.862 1.00 65.25 735 GLY A O 1
ATOM 5341 N N . LYS A 1 736 ? -72.013 -65.649 105.799 1.00 72.38 736 LYS A N 1
ATOM 5342 C CA . LYS A 1 736 ? -71.283 -65.378 104.553 1.00 72.38 736 LYS A CA 1
ATOM 5343 C C . LYS A 1 736 ? -71.055 -66.682 103.785 1.00 72.38 736 LYS A C 1
ATOM 5345 O O . LYS A 1 736 ? -70.322 -67.545 104.262 1.00 72.38 736 LYS A O 1
ATOM 5350 N N . THR A 1 737 ? -71.656 -66.798 102.611 1.00 65.06 737 THR A N 1
ATOM 5351 C CA . THR A 1 737 ? -71.432 -67.865 101.627 1.00 65.06 737 THR A CA 1
ATOM 5352 C C . THR A 1 737 ? -70.960 -67.227 100.310 1.00 65.06 737 THR A C 1
ATOM 5354 O O . THR A 1 737 ? -70.966 -65.999 100.202 1.00 65.06 737 THR A O 1
ATOM 5357 N N . PRO A 1 738 ? -70.545 -68.014 99.302 1.00 64.81 738 PRO A N 1
ATOM 5358 C CA . PRO A 1 738 ? -70.238 -67.487 97.971 1.00 64.81 738 PRO A CA 1
ATOM 5359 C C . PRO A 1 738 ? -71.361 -66.663 97.332 1.00 64.81 738 PRO A C 1
ATOM 5361 O O . PRO A 1 738 ? -71.078 -65.672 96.666 1.00 64.81 738 PRO A O 1
ATOM 5364 N N . ASP A 1 739 ? -72.616 -67.036 97.593 1.00 61.84 739 ASP A N 1
ATOM 5365 C CA . ASP A 1 739 ? -73.778 -66.507 96.869 1.00 61.84 739 ASP A CA 1
ATOM 5366 C C . ASP A 1 739 ? -74.696 -65.639 97.744 1.00 61.84 739 ASP A C 1
ATOM 5368 O O . ASP A 1 739 ? -75.635 -65.018 97.248 1.00 61.84 739 ASP A O 1
ATOM 5372 N N . SER A 1 740 ? -74.458 -65.583 99.059 1.00 68.62 740 SER A N 1
ATOM 5373 C CA . SER A 1 740 ? -75.290 -64.817 99.987 1.00 68.62 740 SER A CA 1
ATOM 5374 C C . SER A 1 740 ? -74.514 -64.302 101.194 1.00 68.62 740 SER A C 1
ATOM 5376 O O . SER A 1 740 ? -73.599 -64.947 101.703 1.00 68.62 740 SER A O 1
ATOM 5378 N N . PHE A 1 741 ? -74.959 -63.182 101.746 1.00 70.38 741 PHE A N 1
ATOM 5379 C CA . PHE A 1 741 ? -74.544 -62.697 103.058 1.00 70.38 741 PHE A CA 1
ATOM 5380 C C . PHE A 1 741 ? -75.763 -62.129 103.780 1.00 70.38 741 PHE A C 1
ATOM 5382 O O . PHE A 1 741 ? -76.724 -61.690 103.153 1.00 70.38 741 PHE A O 1
ATOM 5389 N N . THR A 1 742 ? -75.730 -62.136 105.109 1.00 75.56 742 THR A N 1
ATOM 5390 C CA . THR A 1 742 ? -76.818 -61.601 105.933 1.00 75.56 742 THR A CA 1
ATOM 5391 C C . THR A 1 742 ? -76.341 -60.364 106.677 1.00 75.56 742 THR A C 1
ATOM 5393 O O . THR A 1 742 ? -75.317 -60.405 107.363 1.00 75.56 742 THR A O 1
ATOM 5396 N N . VAL A 1 743 ? -77.095 -59.271 106.571 1.00 73.50 743 VAL A N 1
ATOM 5397 C CA . VAL A 1 743 ? -76.888 -58.059 107.373 1.00 73.50 743 VAL A CA 1
ATOM 5398 C C . VAL A 1 743 ? -77.930 -58.050 108.481 1.00 73.50 743 VAL A C 1
ATOM 5400 O O . VAL A 1 743 ? -79.128 -58.078 108.211 1.00 73.50 743 VAL A O 1
ATOM 5403 N N . SER A 1 744 ? -77.475 -58.056 109.730 1.00 71.75 744 SER A N 1
ATOM 5404 C CA . SER A 1 744 ? -78.342 -58.146 110.904 1.00 71.75 744 SER A CA 1
ATOM 5405 C C . SER A 1 744 ? -78.208 -56.898 111.767 1.00 71.75 744 SER A C 1
ATOM 5407 O O . SER A 1 744 ? -77.106 -56.391 111.974 1.00 71.75 744 SER A O 1
ATOM 5409 N N . CYS A 1 745 ? -79.339 -56.418 112.280 1.00 74.00 745 CYS A N 1
ATOM 5410 C CA . CYS A 1 745 ? -79.431 -55.335 113.253 1.00 74.00 745 CYS A CA 1
ATOM 5411 C C . CYS A 1 745 ? -80.660 -55.561 114.148 1.00 74.00 745 CYS A C 1
ATOM 5413 O O . CYS A 1 745 ? -81.565 -56.312 113.783 1.00 74.00 745 CYS A O 1
ATOM 5415 N N . ALA A 1 746 ? -80.693 -54.918 115.317 1.00 69.12 746 ALA A N 1
ATOM 5416 C CA . ALA A 1 746 ? -81.818 -54.997 116.248 1.00 69.12 746 ALA A CA 1
ATOM 5417 C C . ALA A 1 746 ? -83.099 -54.322 115.714 1.00 69.12 746 ALA A C 1
ATOM 5419 O O . ALA A 1 746 ? -84.196 -54.679 116.140 1.00 69.12 746 ALA A O 1
ATOM 5420 N N . THR A 1 747 ? -82.973 -53.381 114.772 1.00 69.06 747 THR A N 1
ATOM 5421 C CA . THR A 1 747 ? -84.092 -52.683 114.121 1.00 69.06 747 THR A CA 1
ATOM 5422 C C . THR A 1 747 ? -83.948 -52.708 112.592 1.00 69.06 747 THR A C 1
ATOM 5424 O O . THR A 1 747 ? -82.821 -52.648 112.096 1.00 69.06 747 THR A O 1
ATOM 5427 N N . PRO A 1 748 ? -85.049 -52.803 111.816 1.00 70.69 748 PRO A N 1
ATOM 5428 C CA . PRO A 1 748 ? -84.984 -52.790 110.352 1.00 70.69 748 PRO A CA 1
ATOM 5429 C C . PRO A 1 748 ? -84.417 -51.469 109.817 1.00 70.69 748 PRO A C 1
ATOM 5431 O O . PRO A 1 748 ? -84.813 -50.400 110.280 1.00 70.69 748 PRO A O 1
ATOM 5434 N N . PHE A 1 749 ? -83.529 -51.534 108.822 1.00 71.94 749 PHE A N 1
ATOM 5435 C CA . PHE A 1 749 ? -82.951 -50.354 108.172 1.00 71.94 749 PHE A CA 1
ATOM 5436 C C . PHE A 1 749 ? -82.557 -50.636 106.715 1.00 71.94 749 PHE A C 1
ATOM 5438 O O . PHE A 1 749 ? -82.376 -51.792 106.329 1.00 71.94 749 PHE A O 1
ATOM 5445 N N . SER A 1 750 ? -82.415 -49.572 105.920 1.00 74.50 750 SER A N 1
ATOM 5446 C CA . SER A 1 750 ? -81.992 -49.639 104.515 1.00 74.50 750 SER A CA 1
ATOM 5447 C C . SER A 1 750 ? -80.483 -49.433 104.369 1.00 74.50 750 SER A C 1
ATOM 5449 O O . SER A 1 750 ? -79.882 -48.618 105.077 1.00 74.50 750 SER A O 1
ATOM 5451 N N . PHE A 1 751 ? -79.871 -50.152 103.430 1.00 73.31 751 PHE A N 1
ATOM 5452 C CA . PHE A 1 751 ? -78.446 -50.058 103.128 1.00 73.31 751 PHE A CA 1
ATOM 5453 C C . PHE A 1 751 ? -78.173 -50.300 101.642 1.00 73.31 751 PHE A C 1
ATOM 5455 O O . PHE A 1 751 ? -78.909 -51.039 100.991 1.00 73.31 751 PHE A O 1
ATOM 5462 N N . ASP A 1 752 ? -77.075 -49.723 101.159 1.00 71.56 752 ASP A N 1
ATOM 5463 C CA . ASP A 1 752 ? -76.486 -50.034 99.857 1.00 71.56 752 ASP A CA 1
ATOM 5464 C C . ASP A 1 752 ? -75.262 -50.938 100.046 1.00 71.56 752 ASP A C 1
ATOM 5466 O O . ASP A 1 752 ? -74.605 -50.916 101.098 1.00 71.56 752 ASP A O 1
ATOM 5470 N N . TYR A 1 753 ? -74.942 -51.740 99.028 1.00 72.69 753 TYR A N 1
ATOM 5471 C CA . TYR A 1 753 ? -73.777 -52.621 99.053 1.00 72.69 753 TYR A CA 1
ATOM 5472 C C . TYR A 1 753 ? -73.006 -52.632 97.729 1.00 72.69 753 TYR A C 1
ATOM 5474 O O . TYR A 1 753 ? -73.583 -52.502 96.651 1.00 72.69 753 TYR A O 1
ATOM 5482 N N . LEU A 1 754 ? -71.689 -52.830 97.824 1.00 65.19 754 LEU A N 1
ATOM 5483 C CA . LEU A 1 754 ? -70.786 -53.008 96.685 1.00 65.19 754 LEU A CA 1
ATOM 5484 C C . LEU A 1 754 ? -69.845 -54.187 96.956 1.00 65.19 754 LEU A C 1
ATOM 5486 O O . LEU A 1 754 ? -69.153 -54.206 97.975 1.00 65.19 754 LEU A O 1
ATOM 5490 N N . ILE A 1 755 ? -69.816 -55.162 96.044 1.00 68.00 755 ILE A N 1
ATOM 5491 C CA . ILE A 1 755 ? -68.917 -56.323 96.107 1.00 68.00 755 ILE A CA 1
ATOM 5492 C C . ILE A 1 755 ? -67.785 -56.100 95.114 1.00 68.00 755 ILE A C 1
ATOM 5494 O O . ILE A 1 755 ? -68.028 -55.838 93.937 1.00 68.00 755 ILE A O 1
ATOM 5498 N N . MET A 1 756 ? -66.550 -56.221 95.587 1.00 60.75 756 MET A N 1
ATOM 5499 C CA . MET A 1 756 ? -65.359 -56.052 94.763 1.00 60.75 756 MET A CA 1
ATOM 5500 C C . MET A 1 756 ? -64.424 -57.234 94.974 1.00 60.75 756 MET A C 1
ATOM 5502 O O . MET A 1 756 ? -64.270 -57.723 96.097 1.00 60.75 756 MET A O 1
ATOM 5506 N N . LYS A 1 757 ? -63.808 -57.706 93.889 1.00 61.78 757 LYS A N 1
ATOM 5507 C CA . LYS A 1 757 ? -62.707 -58.662 93.985 1.00 61.78 757 LYS A CA 1
ATOM 5508 C C . LYS A 1 757 ? -61.485 -57.912 94.494 1.00 61.78 757 LYS A C 1
ATOM 5510 O O . LYS A 1 757 ? -61.212 -56.814 94.013 1.00 61.78 757 LYS A O 1
ATOM 5515 N N . ARG A 1 758 ? -60.834 -58.472 95.500 1.00 54.50 758 ARG A N 1
ATOM 5516 C CA . ARG A 1 758 ? -59.627 -57.913 96.085 1.00 54.50 758 ARG A CA 1
ATOM 5517 C C . ARG A 1 758 ? -58.438 -58.064 95.149 1.00 54.50 758 ARG A C 1
ATOM 5519 O O . ARG A 1 758 ? -58.400 -59.074 94.404 1.00 54.50 758 ARG A O 1
#

Foldseek 3Di:
DDPPQPVVLVPADDDDDDHQDAQEEECPADLPFPRDPVHHHNALQSSQVSSCVRPLQHEDEYEFDEHEDPPEAEDARSNYEYEYPAEPRAEYAGEHEHAHEEEYERYEYCEEDHYPYDYHYYRYHYNYDYDDPDDPDDPPPPPDDDDDDDDQDDDPDPPGDHDPVVVVVVVVVPDADPVGDDDDDDDDDPDADPDPPDDGDPVRVVVVVVVCVVVDQDPVGDDPPDDDDDDPDADPDPPDDGDPVNVVVVVCVVFVEEDPPPHVDPVRCQVVVTAGYEYEFDEAEEEQADAGEDQAAHEYEYPAANRAEYEYEYENDDADDARYEYPHAAHEYEYEGYEYEYEYPHLHAHQEVYEYAHEYEYYYENYEYEYDDEAHEAANYHYDPDAYAEYAYEAENYEYEYEYLAEYAHEAENYAAYEYEAYLYEYEYENVQNPDQHEYENYDHEHEPYDHYEAYYENYEYEYPNYQEYQYEHEEYAYPYLGEYAEYEAYLYEAYPDQNYLNYEHYEYHAEYAEYYHELYEHETQAYHEDDYHPPAAYAHQEAEAENYEYHHAHYAANDQGHDARHEYEHENYHDNHAHHQPNHNYHYHYYDDDPPHPVRYDDDPLDDDADPVDDDRPDDDDDDPDADPDPPDDGDPVNVVVVVVVVVVVDADPVGDDDDDDDDDPDDPDDDDDDDDDDDDDDDPDDDDDDDDWDWDDPDDWDWDKDWAPEPPFTKIKIKTFPDDLVGIWDWQPGDPVDIDIDDPHDGDIDMDMDTD

Radius of gyration: 92.18 Å; chains: 1; bounding box: 186×97×270 Å